Protein AF-A0A2N5Z638-F1 (afdb_monomer_lite)

Structure (mmCIF, N/CA/C/O backbone):
data_AF-A0A2N5Z638-F1
#
_entry.id   AF-A0A2N5Z638-F1
#
loop_
_atom_site.group_PDB
_atom_site.id
_atom_site.type_symbol
_atom_site.label_atom_id
_atom_site.label_alt_id
_atom_site.label_comp_id
_atom_site.label_asym_id
_atom_site.label_entity_id
_atom_site.label_seq_id
_atom_site.pdbx_PDB_ins_code
_atom_site.Cartn_x
_atom_site.Cartn_y
_atom_site.Cartn_z
_atom_site.occupancy
_atom_site.B_iso_or_equiv
_atom_site.auth_seq_id
_atom_site.auth_comp_id
_atom_site.auth_asym_id
_atom_site.auth_atom_id
_atom_site.pdbx_PDB_model_num
ATOM 1 N N . MET A 1 1 ? -10.732 -11.313 -40.872 1.00 55.72 1 MET A N 1
ATOM 2 C CA . MET A 1 1 ? -11.329 -10.267 -40.011 1.00 55.72 1 MET A CA 1
ATOM 3 C C . MET A 1 1 ? -12.370 -10.813 -39.029 1.00 55.72 1 MET A C 1
ATOM 5 O O . MET A 1 1 ? -12.164 -10.645 -37.838 1.00 55.72 1 MET A O 1
ATOM 9 N N . THR A 1 2 ? -13.433 -11.511 -39.451 1.00 63.38 2 THR A N 1
ATOM 10 C CA . THR A 1 2 ? -14.502 -12.009 -38.545 1.00 63.38 2 THR A CA 1
ATOM 11 C C . THR A 1 2 ? -14.033 -13.015 -37.480 1.00 63.38 2 THR A C 1
ATOM 13 O O . THR A 1 2 ? -14.475 -12.934 -36.339 1.00 63.38 2 THR A O 1
ATOM 16 N N . ASN A 1 3 ? -13.093 -13.915 -37.798 1.00 69.19 3 ASN A N 1
ATOM 17 C CA . ASN A 1 3 ? -12.581 -14.901 -36.828 1.00 69.19 3 ASN A CA 1
ATOM 18 C C . ASN A 1 3 ? -11.633 -14.308 -35.767 1.00 69.19 3 ASN A C 1
ATOM 20 O O . ASN A 1 3 ? -11.682 -14.727 -34.614 1.00 69.19 3 ASN A O 1
ATOM 24 N N . GLU A 1 4 ? -10.806 -13.319 -36.118 1.00 72.44 4 GLU A N 1
ATOM 25 C CA . GLU A 1 4 ? -9.926 -12.637 -35.152 1.00 72.44 4 GLU A CA 1
ATOM 26 C C . GLU A 1 4 ? -10.714 -11.742 -34.197 1.00 72.44 4 GLU A C 1
ATOM 28 O O . GLU A 1 4 ? -10.489 -11.791 -32.992 1.00 72.44 4 GLU A O 1
ATOM 33 N N . LEU A 1 5 ? -11.698 -10.997 -34.710 1.00 76.19 5 LEU A N 1
ATOM 34 C CA . LEU A 1 5 ? -12.605 -10.195 -33.884 1.00 76.19 5 LEU A CA 1
ATOM 35 C C . LEU A 1 5 ? -13.388 -11.062 -32.890 1.00 76.19 5 LEU A C 1
ATOM 37 O O . LEU A 1 5 ? -13.519 -10.688 -31.726 1.00 76.19 5 LEU A O 1
ATOM 41 N N . ASN A 1 6 ? -13.845 -12.246 -33.309 1.00 79.69 6 ASN A N 1
ATOM 42 C CA . ASN A 1 6 ? -14.512 -13.193 -32.413 1.00 79.69 6 ASN A CA 1
ATOM 43 C C . ASN A 1 6 ? -13.563 -13.756 -31.341 1.00 79.69 6 ASN A C 1
ATOM 45 O O . ASN A 1 6 ? -13.971 -13.913 -30.190 1.00 79.69 6 ASN A O 1
ATOM 49 N N . LYS A 1 7 ? -12.292 -14.018 -31.682 1.00 79.19 7 LYS A N 1
ATOM 50 C CA . LYS A 1 7 ? -11.275 -14.480 -30.722 1.00 79.19 7 LYS A CA 1
ATOM 51 C C . LYS A 1 7 ? -10.932 -13.400 -29.690 1.00 79.19 7 LYS A C 1
ATOM 53 O O . LYS A 1 7 ? -10.872 -13.702 -28.501 1.00 79.19 7 LYS A O 1
ATOM 58 N N . ILE A 1 8 ? -10.765 -12.150 -30.128 1.00 82.31 8 ILE A N 1
ATOM 59 C CA . ILE A 1 8 ? -10.532 -10.995 -29.246 1.00 82.31 8 ILE A CA 1
ATOM 60 C C . ILE A 1 8 ? -11.736 -10.788 -28.327 1.00 82.31 8 ILE A C 1
ATOM 62 O O . ILE A 1 8 ? -11.565 -10.665 -27.118 1.00 82.31 8 ILE A O 1
ATOM 66 N N . ARG A 1 9 ? -12.958 -10.821 -28.874 1.00 85.81 9 ARG A N 1
ATOM 67 C CA . ARG A 1 9 ? -14.187 -10.665 -28.090 1.00 85.81 9 ARG A CA 1
ATOM 68 C C . ARG A 1 9 ? -14.307 -11.720 -26.991 1.00 85.81 9 ARG A C 1
ATOM 70 O O . ARG A 1 9 ? -14.584 -11.359 -25.853 1.00 85.81 9 ARG A O 1
ATOM 77 N N . LYS A 1 10 ? -14.054 -12.994 -27.311 1.00 87.38 10 LYS A N 1
ATOM 78 C CA . LYS A 1 10 ? -14.113 -14.083 -26.327 1.00 87.38 10 LYS A CA 1
ATOM 79 C C . LYS A 1 10 ? -13.079 -13.902 -25.206 1.00 87.38 10 LYS A C 1
ATOM 81 O O . LYS A 1 10 ? -13.433 -14.030 -24.041 1.00 87.38 10 LYS A O 1
ATOM 86 N N . ASN A 1 11 ? -11.839 -13.540 -25.549 1.00 88.56 11 ASN A N 1
ATOM 87 C CA . ASN A 1 11 ? -10.780 -13.264 -24.568 1.00 88.56 11 ASN A CA 1
ATOM 88 C C . ASN A 1 11 ? -11.152 -12.083 -23.649 1.00 88.56 11 ASN A C 1
ATOM 90 O O . ASN A 1 11 ? -11.052 -12.179 -22.430 1.00 88.56 11 ASN A O 1
ATOM 94 N N . VAL A 1 12 ? -11.667 -10.990 -24.219 1.00 91.12 12 VAL A N 1
ATOM 95 C CA . VAL A 1 12 ? -12.122 -9.820 -23.449 1.00 91.12 12 VAL A CA 1
ATOM 96 C C . VAL A 1 12 ? -13.291 -10.175 -22.523 1.00 91.12 12 VAL A C 1
ATOM 98 O O . VAL A 1 12 ? -13.309 -9.734 -21.377 1.00 91.12 12 VAL A O 1
ATOM 101 N N . GLU A 1 13 ? -14.254 -10.980 -22.982 1.00 92.00 13 GLU A N 1
ATOM 102 C CA . GLU A 1 13 ? -15.374 -11.450 -22.153 1.00 92.00 13 GLU A CA 1
ATOM 103 C C . GLU A 1 13 ? -14.900 -12.340 -20.989 1.00 92.00 13 GLU A C 1
ATOM 105 O O . GLU A 1 13 ? -15.389 -12.184 -19.871 1.00 92.00 13 GLU A O 1
ATOM 110 N N . GLU A 1 14 ? -13.929 -13.232 -21.214 1.00 93.00 14 GLU A N 1
ATOM 111 C CA . GLU A 1 14 ? -13.314 -14.056 -20.160 1.00 93.00 14 GLU A CA 1
ATOM 112 C C . GLU A 1 14 ? -12.575 -13.190 -19.130 1.00 93.00 14 GLU A C 1
ATOM 114 O O . GLU A 1 14 ? -12.864 -13.266 -17.935 1.00 93.00 14 GLU A O 1
ATOM 119 N N . LYS A 1 15 ? -11.699 -12.287 -19.583 1.00 93.38 15 LYS A N 1
ATOM 120 C CA . LYS A 1 15 ? -10.968 -11.360 -18.708 1.00 93.38 15 LYS A CA 1
ATOM 121 C C . LYS A 1 15 ? -11.884 -10.437 -17.908 1.00 93.38 15 LYS A C 1
ATOM 123 O O . LYS A 1 15 ? -11.607 -10.140 -16.748 1.00 93.38 15 LYS A O 1
ATOM 128 N N . ARG A 1 16 ? -12.992 -9.987 -18.499 1.00 94.19 16 ARG A N 1
ATOM 129 C CA . ARG A 1 16 ? -13.980 -9.163 -17.795 1.00 94.19 16 ARG A CA 1
ATOM 130 C C . ARG A 1 16 ? -14.635 -9.926 -16.644 1.00 94.19 16 ARG A C 1
ATOM 132 O O . ARG A 1 16 ? -14.773 -9.361 -15.567 1.00 94.19 16 ARG A O 1
ATOM 139 N N . LYS A 1 17 ? -14.975 -11.204 -16.843 1.00 95.06 17 LYS A N 1
ATOM 140 C CA . LYS A 1 17 ? -15.504 -12.055 -15.765 1.00 95.06 17 LYS A CA 1
ATOM 141 C C . LYS A 1 17 ? -14.490 -12.241 -14.639 1.00 95.06 17 LYS A C 1
ATOM 143 O O . LYS A 1 17 ? -14.878 -12.192 -13.477 1.00 95.06 17 LYS A O 1
ATOM 148 N N . ILE A 1 18 ? -13.208 -12.414 -14.974 1.00 96.06 18 ILE A N 1
ATOM 149 C CA . ILE A 1 18 ? -12.129 -12.498 -13.976 1.00 96.06 18 ILE A CA 1
ATOM 150 C C . ILE A 1 18 ? -12.058 -11.199 -13.164 1.00 96.06 18 ILE A C 1
ATOM 152 O O . ILE A 1 18 ? -12.055 -11.259 -11.941 1.00 96.06 18 ILE A O 1
ATOM 156 N N . LEU A 1 19 ? -12.087 -10.028 -13.813 1.00 95.19 19 LEU A N 1
ATOM 157 C CA . LEU A 1 19 ? -12.098 -8.730 -13.122 1.00 95.19 19 LEU A CA 1
ATOM 158 C C . LEU A 1 19 ? -13.325 -8.540 -12.219 1.00 95.19 19 LEU A C 1
ATOM 160 O O . LEU A 1 19 ? -13.187 -8.053 -11.099 1.00 95.19 19 LEU A O 1
ATOM 164 N N . GLU A 1 20 ? -14.515 -8.916 -12.690 1.00 95.25 20 GLU A N 1
ATOM 165 C CA . GLU A 1 20 ? -15.757 -8.828 -11.910 1.00 95.25 20 GLU A CA 1
ATOM 166 C C . GLU A 1 20 ? -15.705 -9.757 -10.685 1.00 95.25 20 GLU A C 1
ATOM 168 O O . GLU A 1 20 ? -16.024 -9.332 -9.575 1.00 95.25 20 GLU A O 1
ATOM 173 N N . SER A 1 21 ? -15.214 -10.988 -10.855 1.00 96.88 21 SER A N 1
ATOM 174 C CA . SER A 1 21 ? -14.987 -11.922 -9.747 1.00 96.88 21 SER A CA 1
ATOM 175 C C . SER A 1 21 ? -13.924 -11.407 -8.775 1.00 96.88 21 SER A C 1
ATOM 177 O O . SER A 1 21 ? -14.102 -11.516 -7.565 1.00 96.88 21 SER A O 1
ATOM 179 N N . ALA A 1 22 ? -12.830 -10.832 -9.282 1.00 96.81 22 ALA A N 1
ATOM 180 C CA . ALA A 1 22 ? -11.771 -10.271 -8.454 1.00 96.81 22 ALA A CA 1
ATOM 181 C C . ALA A 1 22 ? -12.298 -9.105 -7.609 1.00 96.81 22 ALA A C 1
ATOM 183 O O . ALA A 1 22 ? -12.051 -9.067 -6.411 1.00 96.81 22 ALA A O 1
ATOM 184 N N . SER A 1 23 ? -13.087 -8.201 -8.198 1.00 96.62 23 SER A N 1
ATOM 185 C CA . SER A 1 23 ? -13.743 -7.104 -7.473 1.00 96.62 23 SER A CA 1
ATOM 186 C C . SER A 1 23 ? -14.613 -7.616 -6.318 1.00 96.62 23 SER A C 1
ATOM 188 O O . SER A 1 23 ? -14.503 -7.114 -5.202 1.00 96.62 23 SER A O 1
ATOM 190 N N . GLN A 1 24 ? -15.425 -8.653 -6.556 1.00 96.50 24 GLN A N 1
ATOM 191 C CA . GLN A 1 24 ? -16.276 -9.249 -5.520 1.00 96.50 24 GLN A CA 1
ATOM 192 C C . GLN A 1 24 ? -15.463 -9.871 -4.380 1.00 96.50 24 GLN A C 1
ATOM 194 O O . GLN A 1 24 ? -15.775 -9.627 -3.218 1.00 96.50 24 GLN A O 1
ATOM 199 N N . ILE A 1 25 ? -14.412 -10.631 -4.703 1.00 96.50 25 ILE A N 1
ATOM 200 C CA . ILE A 1 25 ? -13.536 -11.251 -3.698 1.00 96.50 25 ILE A CA 1
ATOM 201 C C . ILE A 1 25 ? -12.820 -10.173 -2.879 1.00 96.50 25 ILE A C 1
ATOM 203 O O . ILE A 1 25 ? -12.797 -10.242 -1.655 1.00 96.50 25 ILE A O 1
ATOM 207 N N . LEU A 1 26 ? -12.293 -9.133 -3.530 1.00 96.25 26 LEU A N 1
ATOM 208 C CA . LEU A 1 26 ? -11.611 -8.043 -2.833 1.00 96.25 26 LEU A CA 1
ATOM 209 C C . LEU A 1 26 ? -12.539 -7.318 -1.852 1.00 96.25 26 LEU A C 1
ATOM 211 O O . LEU A 1 26 ? -12.119 -7.039 -0.737 1.00 96.25 26 LEU A O 1
ATOM 215 N N . LYS A 1 27 ? -13.802 -7.065 -2.211 1.00 95.06 27 LYS A N 1
ATOM 216 C CA . LYS A 1 27 ? -14.779 -6.442 -1.295 1.00 95.06 27 LYS A CA 1
ATOM 217 C C . LYS A 1 27 ? -15.180 -7.342 -0.122 1.00 95.06 27 LYS A C 1
ATOM 219 O O . LYS A 1 27 ? -15.610 -6.849 0.912 1.00 95.06 27 LYS A O 1
ATOM 224 N N . GLN A 1 28 ? -15.041 -8.660 -0.266 1.00 92.25 28 GLN A N 1
ATOM 225 C CA . GLN A 1 28 ? -15.256 -9.610 0.830 1.00 92.25 28 GLN A CA 1
ATOM 226 C C . GLN A 1 28 ? -14.049 -9.710 1.768 1.00 92.25 28 GLN A C 1
ATOM 228 O O . GLN A 1 28 ? -14.210 -10.082 2.924 1.00 92.25 28 GLN A O 1
ATOM 233 N N . GLU A 1 29 ? -12.844 -9.411 1.280 1.00 91.19 29 GLU A N 1
ATOM 234 C CA . GLU A 1 29 ? -11.603 -9.525 2.055 1.00 91.19 29 GLU A CA 1
ATOM 235 C C . GLU A 1 29 ? -11.153 -8.190 2.670 1.00 91.19 29 GLU A C 1
ATOM 237 O O . GLU A 1 29 ? -10.516 -8.179 3.726 1.00 91.19 29 GLU A O 1
ATOM 242 N N . PHE A 1 30 ? -11.470 -7.062 2.027 1.00 91.38 30 PHE A N 1
ATOM 243 C CA . PHE A 1 30 ? -11.060 -5.723 2.440 1.00 91.38 30 PHE A CA 1
ATOM 244 C C . PHE A 1 30 ? -12.274 -4.852 2.775 1.00 91.38 30 PHE A C 1
ATOM 246 O O . PHE A 1 30 ? -13.065 -4.507 1.903 1.00 91.38 30 PHE A O 1
ATOM 253 N N . PHE A 1 31 ? -12.377 -4.442 4.039 1.00 89.62 31 PHE A N 1
ATOM 254 C CA . PHE A 1 31 ? -13.546 -3.738 4.571 1.00 89.62 31 PHE A CA 1
ATOM 255 C C . PHE A 1 31 ? -13.381 -2.223 4.568 1.00 89.62 31 PHE A C 1
ATOM 257 O O . PHE A 1 31 ? -12.305 -1.703 4.863 1.00 89.62 31 PHE A O 1
ATOM 264 N N . GLY A 1 32 ? -14.479 -1.514 4.297 1.00 85.81 32 GLY A N 1
ATOM 265 C CA . GLY A 1 32 ? -14.542 -0.051 4.375 1.00 85.81 32 GLY A CA 1
ATOM 266 C C . GLY A 1 32 ? -13.854 0.679 3.218 1.00 85.81 32 GLY A C 1
ATOM 267 O O . GLY A 1 32 ? -13.675 1.895 3.294 1.00 85.81 32 GLY A O 1
ATOM 268 N N . ILE A 1 33 ? -13.465 -0.045 2.160 1.00 91.38 33 ILE A N 1
ATOM 269 C CA . ILE A 1 33 ? -12.738 0.496 1.001 1.00 91.38 33 ILE A CA 1
ATOM 270 C C . ILE A 1 33 ? -13.360 0.095 -0.351 1.00 91.38 33 ILE A C 1
ATOM 272 O O . ILE A 1 33 ? -12.674 0.076 -1.371 1.00 91.38 33 ILE A O 1
ATOM 276 N N . ASP A 1 34 ? -14.658 -0.204 -0.389 1.00 93.44 34 ASP A N 1
ATOM 277 C CA . ASP A 1 34 ? -15.373 -0.633 -1.600 1.00 93.44 34 ASP A CA 1
ATOM 278 C C . ASP A 1 34 ? -15.232 0.357 -2.763 1.00 93.44 34 ASP A C 1
ATOM 280 O O . ASP A 1 34 ? -14.933 -0.056 -3.884 1.00 93.44 3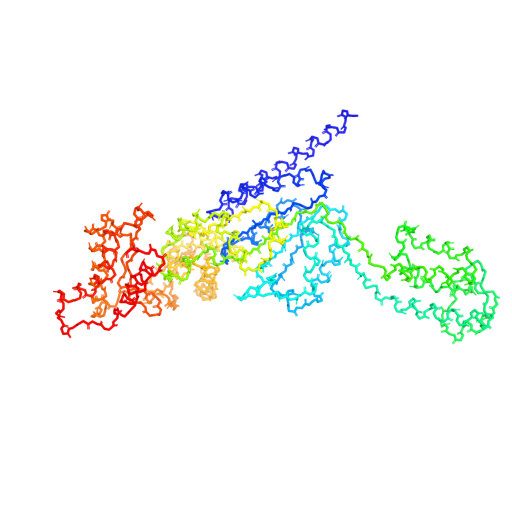4 ASP A O 1
ATOM 284 N N . ASP A 1 35 ? -15.370 1.658 -2.490 1.00 93.19 35 ASP A N 1
ATOM 285 C CA . ASP A 1 35 ? -15.217 2.719 -3.495 1.00 93.19 35 ASP A CA 1
ATOM 286 C C . ASP A 1 35 ? -13.793 2.755 -4.071 1.00 93.19 35 ASP A C 1
ATOM 288 O O . ASP A 1 35 ? -13.593 2.943 -5.273 1.00 93.19 35 ASP A O 1
ATOM 292 N N . VAL A 1 36 ? -12.792 2.521 -3.217 1.00 94.75 36 VAL A N 1
ATOM 293 C CA . VAL A 1 36 ? -11.378 2.427 -3.604 1.00 94.75 36 VAL A CA 1
ATOM 294 C C . VAL A 1 36 ? -11.147 1.206 -4.496 1.00 94.75 36 VAL A C 1
ATOM 296 O O . VAL A 1 36 ? -10.430 1.305 -5.492 1.00 94.75 36 VAL A O 1
ATOM 299 N N . ILE A 1 37 ? -11.768 0.066 -4.178 1.00 96.69 37 ILE A N 1
ATOM 300 C CA . ILE A 1 37 ? -11.699 -1.151 -4.998 1.00 96.69 37 ILE A CA 1
ATOM 301 C C . ILE A 1 37 ? -12.363 -0.916 -6.357 1.00 96.69 37 ILE A C 1
ATOM 303 O O . ILE A 1 37 ? -11.798 -1.295 -7.382 1.00 96.69 37 ILE A O 1
ATOM 307 N N . ASP A 1 38 ? -13.525 -0.267 -6.397 1.00 95.94 38 ASP A N 1
ATOM 308 C CA . ASP A 1 38 ? -14.228 0.026 -7.648 1.00 95.94 38 ASP A CA 1
ATOM 309 C C . ASP A 1 38 ? -13.425 0.967 -8.550 1.00 95.94 38 ASP A C 1
ATOM 311 O O . ASP A 1 38 ? -13.288 0.724 -9.756 1.00 95.94 38 ASP A O 1
ATOM 315 N N . GLU A 1 39 ? -12.839 2.017 -7.972 1.00 95.75 39 GLU A N 1
ATOM 316 C CA . GLU A 1 39 ? -11.960 2.934 -8.691 1.00 95.75 39 GLU A CA 1
ATOM 317 C C . GLU A 1 39 ? -10.698 2.220 -9.206 1.00 95.75 39 GLU A C 1
ATOM 319 O O . GLU A 1 39 ? -10.323 2.374 -10.374 1.00 95.75 39 GLU A O 1
ATOM 324 N N . LEU A 1 40 ? -10.085 1.373 -8.375 1.00 96.94 40 LEU A N 1
ATOM 325 C CA . LEU A 1 40 ? -8.925 0.566 -8.739 1.00 96.94 40 LEU A CA 1
ATOM 326 C C . LEU A 1 40 ? -9.234 -0.379 -9.905 1.00 96.94 40 LEU A C 1
ATOM 328 O O . LEU A 1 40 ? -8.525 -0.365 -10.911 1.00 96.94 40 LEU A O 1
ATOM 332 N N . ILE A 1 41 ? -10.307 -1.168 -9.811 1.00 96.94 41 ILE A N 1
ATOM 333 C CA . ILE A 1 41 ? -10.722 -2.111 -10.859 1.00 96.94 41 ILE A CA 1
ATOM 334 C C . ILE A 1 41 ? -11.017 -1.368 -12.161 1.00 96.94 41 ILE A C 1
ATOM 336 O O . ILE A 1 41 ? -10.606 -1.814 -13.235 1.00 96.94 41 ILE A O 1
ATOM 340 N N . LYS A 1 42 ? -11.653 -0.194 -12.085 1.00 95.44 42 LYS A N 1
ATOM 341 C CA . LYS A 1 42 ? -11.883 0.663 -13.251 1.00 95.44 42 LYS A CA 1
ATOM 342 C C . LYS A 1 42 ? -10.569 1.062 -13.925 1.00 95.44 42 LYS A C 1
ATOM 344 O O . LYS A 1 42 ? -10.468 0.933 -15.146 1.00 95.44 42 LYS A O 1
ATOM 349 N N . TYR A 1 43 ? -9.566 1.512 -13.175 1.00 95.38 43 TYR A N 1
ATOM 350 C CA . TYR A 1 43 ? -8.271 1.914 -13.739 1.00 95.38 43 TYR A CA 1
ATOM 351 C C . TYR A 1 43 ? -7.456 0.735 -14.278 1.00 95.38 43 TYR A C 1
ATOM 353 O O . TYR A 1 43 ? -6.840 0.849 -15.338 1.00 95.38 43 TYR A O 1
ATOM 361 N N . VAL A 1 44 ? -7.516 -0.418 -13.614 1.00 96.69 44 VAL A N 1
ATOM 362 C CA . VAL A 1 44 ? -6.838 -1.645 -14.052 1.00 96.69 44 VAL A CA 1
ATOM 363 C C . VAL A 1 44 ? -7.502 -2.261 -15.284 1.00 96.69 44 VAL A C 1
ATOM 365 O O . VAL A 1 44 ? -6.814 -2.853 -16.116 1.00 96.69 44 VAL A O 1
ATOM 368 N N . SER A 1 45 ? -8.816 -2.082 -15.460 1.00 94.75 45 SER A N 1
ATOM 369 C CA . SER A 1 45 ? -9.577 -2.705 -16.550 1.00 94.75 45 SER A CA 1
ATOM 370 C C . SER A 1 45 ? -9.009 -2.405 -17.939 1.00 94.75 45 SER A C 1
ATOM 372 O O . SER A 1 45 ? -8.878 -3.314 -18.756 1.00 94.75 45 SER A O 1
ATOM 374 N N . TYR A 1 46 ? -8.612 -1.156 -18.206 1.00 90.62 46 TYR A N 1
ATOM 375 C CA . TYR A 1 46 ? -8.067 -0.774 -19.508 1.00 90.62 46 TYR A CA 1
ATOM 376 C C . TYR A 1 46 ? -6.753 -1.505 -19.804 1.00 90.62 46 TYR A C 1
ATOM 378 O O . TYR A 1 46 ? -6.595 -2.072 -20.886 1.00 90.62 46 TYR A O 1
ATOM 386 N N . TRP A 1 47 ? -5.849 -1.553 -18.820 1.00 95.25 47 TRP A N 1
ATOM 387 C CA . TRP A 1 47 ? -4.581 -2.272 -18.928 1.00 95.25 47 TRP A CA 1
ATOM 388 C C . TRP A 1 47 ? -4.792 -3.781 -19.098 1.00 95.25 47 TRP A C 1
ATOM 390 O O . TRP A 1 47 ? -4.207 -4.391 -19.988 1.00 95.25 47 TRP A O 1
ATOM 400 N N . TYR A 1 48 ? -5.663 -4.384 -18.287 1.00 95.19 48 TYR A N 1
ATOM 401 C CA . TYR A 1 48 ? -5.853 -5.834 -18.268 1.00 95.19 48 TYR A CA 1
ATOM 402 C C . TYR A 1 48 ? -6.526 -6.357 -19.544 1.00 95.19 48 TYR A C 1
ATOM 404 O O . TYR A 1 48 ? -6.149 -7.408 -20.078 1.00 95.19 48 TYR A O 1
ATOM 412 N N . LEU A 1 49 ? -7.514 -5.616 -20.058 1.00 92.94 49 LEU A N 1
ATOM 413 C CA . LEU A 1 49 ? -8.271 -5.995 -21.251 1.00 92.94 49 LEU A CA 1
ATOM 414 C C . LEU A 1 49 ? -7.504 -5.707 -22.546 1.00 92.94 49 LEU A C 1
ATOM 416 O O . LEU A 1 49 ? -7.583 -6.509 -23.477 1.00 92.94 49 LEU A O 1
ATOM 420 N N . PHE A 1 50 ? -6.754 -4.601 -22.609 1.00 90.69 50 PHE A N 1
ATOM 421 C CA . PHE A 1 50 ? -6.110 -4.129 -23.840 1.00 90.69 50 PHE A CA 1
ATOM 422 C C . PHE A 1 50 ? -4.628 -3.750 -23.662 1.00 90.69 50 PHE A C 1
ATOM 424 O O . PHE A 1 50 ? -4.226 -2.652 -24.060 1.00 90.69 50 PHE A O 1
ATOM 431 N N . PRO A 1 51 ? -3.776 -4.649 -23.131 1.00 89.31 51 PRO A N 1
ATOM 432 C CA . PRO A 1 51 ? -2.377 -4.321 -22.858 1.00 89.31 51 PRO A CA 1
ATOM 433 C C . PRO A 1 51 ? -1.581 -3.985 -24.129 1.00 89.31 51 PRO A C 1
ATOM 435 O O . PRO A 1 51 ? -0.673 -3.160 -24.094 1.00 89.31 51 PRO A O 1
ATOM 438 N N . ASP A 1 52 ? -1.941 -4.564 -25.277 1.00 87.31 52 ASP A N 1
ATOM 439 C CA . ASP A 1 52 ? -1.248 -4.325 -26.550 1.00 87.31 52 ASP A CA 1
ATOM 440 C C . ASP A 1 52 ? -1.535 -2.952 -27.175 1.00 87.31 52 ASP A C 1
ATOM 442 O O . ASP A 1 52 ? -0.827 -2.533 -28.089 1.00 87.31 52 ASP A O 1
ATOM 446 N N . LEU A 1 53 ? -2.552 -2.231 -26.687 1.00 88.75 53 LEU A N 1
ATOM 447 C CA . LEU A 1 53 ? -2.846 -0.862 -27.129 1.00 88.75 53 LEU A CA 1
ATOM 448 C C . LEU A 1 53 ? -2.036 0.192 -26.360 1.00 88.75 53 LEU A C 1
ATOM 450 O O . LEU A 1 53 ? -2.070 1.377 -26.707 1.00 88.75 53 LEU A O 1
ATOM 454 N N . LEU A 1 54 ? -1.312 -0.217 -25.316 1.00 89.69 54 LEU A N 1
ATOM 455 C CA . LEU A 1 54 ? -0.525 0.678 -24.481 1.00 89.69 54 LEU A CA 1
ATOM 456 C C . LEU A 1 54 ? 0.760 1.106 -25.189 1.00 89.69 54 LEU A C 1
ATOM 458 O O . LEU A 1 54 ? 1.511 0.297 -25.726 1.00 89.69 54 LEU A O 1
ATOM 462 N N . ARG A 1 55 ? 1.018 2.416 -25.161 1.00 90.00 55 ARG A N 1
ATOM 463 C CA . ARG A 1 55 ? 2.281 3.027 -25.615 1.00 90.00 55 ARG A CA 1
ATOM 464 C C . ARG A 1 55 ? 3.130 3.567 -24.467 1.00 90.00 55 ARG A C 1
ATOM 466 O O . ARG A 1 55 ? 4.225 4.058 -24.706 1.00 90.00 55 ARG A O 1
ATOM 473 N N . ARG A 1 56 ? 2.566 3.564 -23.263 1.00 92.00 56 ARG A N 1
ATOM 474 C CA . ARG A 1 56 ? 3.132 4.041 -22.005 1.00 92.00 56 ARG A CA 1
ATOM 475 C C . ARG A 1 56 ? 2.492 3.230 -20.880 1.00 92.00 56 ARG A C 1
ATOM 477 O O . ARG A 1 56 ? 1.334 2.825 -21.047 1.00 92.00 56 ARG A O 1
ATOM 484 N N . PRO A 1 57 ? 3.200 3.042 -19.760 1.00 94.50 57 PRO A N 1
ATOM 485 C CA . PRO A 1 57 ? 2.665 2.306 -18.631 1.00 94.50 57 PRO A CA 1
ATOM 486 C C . PRO A 1 57 ? 1.423 2.994 -18.065 1.00 94.50 57 PRO A C 1
ATOM 488 O O . PRO A 1 57 ? 1.284 4.221 -18.112 1.00 94.50 57 PRO A O 1
ATOM 491 N N . VAL A 1 58 ? 0.517 2.195 -17.506 1.00 96.31 58 VAL A N 1
ATOM 492 C CA . VAL A 1 58 ? -0.605 2.722 -16.724 1.00 96.31 58 VAL A CA 1
ATOM 493 C C . VAL A 1 58 ? -0.112 2.926 -15.302 1.00 96.31 58 VAL A C 1
ATOM 495 O O . VAL A 1 58 ? 0.308 1.970 -14.663 1.00 96.31 58 VAL A O 1
ATOM 498 N N . ILE A 1 59 ? -0.151 4.163 -14.813 1.00 97.12 59 ILE A N 1
ATOM 499 C CA . ILE A 1 59 ? 0.330 4.517 -13.473 1.00 97.12 59 ILE A CA 1
ATOM 500 C C . ILE A 1 59 ? -0.874 4.791 -12.587 1.00 97.12 59 ILE A C 1
ATOM 502 O O . ILE A 1 59 ? -1.658 5.691 -12.888 1.00 97.12 59 ILE A O 1
ATOM 506 N N . ILE A 1 60 ? -1.013 4.028 -11.506 1.00 97.69 60 ILE A N 1
ATOM 507 C CA . ILE A 1 60 ? -2.058 4.195 -10.497 1.00 97.69 60 ILE A CA 1
ATOM 508 C C . ILE A 1 60 ? -1.388 4.520 -9.165 1.00 97.69 60 ILE A C 1
ATOM 510 O O . ILE A 1 60 ? -0.557 3.765 -8.664 1.00 97.69 60 ILE A O 1
ATOM 514 N N . ASN A 1 61 ? -1.762 5.650 -8.576 1.00 97.25 61 ASN A N 1
ATOM 515 C CA . ASN A 1 61 ? -1.182 6.124 -7.328 1.00 97.25 61 ASN A CA 1
ATOM 516 C C . ASN A 1 61 ? -2.145 5.869 -6.173 1.00 97.25 61 ASN A C 1
ATOM 518 O O . ASN A 1 61 ? -3.266 6.373 -6.206 1.00 97.25 61 ASN A O 1
ATOM 522 N N . LEU A 1 62 ? -1.707 5.141 -5.151 1.00 96.38 62 LEU A N 1
ATOM 523 C CA . LEU A 1 62 ? -2.469 4.855 -3.942 1.00 96.38 62 LEU A CA 1
ATOM 524 C C . LEU A 1 62 ? -1.834 5.619 -2.779 1.00 96.38 62 LEU A C 1
ATOM 526 O O . LEU A 1 62 ? -0.747 5.279 -2.303 1.00 96.38 62 LEU A O 1
ATOM 530 N N . TRP A 1 63 ? -2.539 6.643 -2.306 1.00 94.06 63 TRP A N 1
ATOM 531 C CA . TRP A 1 63 ? -2.104 7.481 -1.191 1.00 94.06 63 TRP A CA 1
ATOM 532 C C . TRP A 1 63 ? -2.960 7.198 0.028 1.00 94.06 63 TRP A C 1
ATOM 534 O O . TRP A 1 63 ? -4.179 7.275 -0.048 1.00 94.06 63 TRP A O 1
ATOM 544 N N . GLY A 1 64 ? -2.334 6.877 1.151 1.00 90.44 64 GLY A N 1
ATOM 545 C CA . GLY A 1 64 ? -3.042 6.510 2.374 1.00 90.44 64 GLY A CA 1
ATOM 546 C C . GLY A 1 64 ? -2.117 6.532 3.566 1.00 90.44 64 GLY A C 1
ATOM 547 O O . GLY A 1 64 ? -0.904 6.507 3.383 1.00 90.44 64 GLY A O 1
ATOM 548 N N . MET A 1 65 ? -2.660 6.477 4.772 1.00 86.44 65 MET A N 1
ATOM 549 C CA . MET A 1 65 ? -1.842 6.305 5.974 1.00 86.44 65 MET A CA 1
ATOM 550 C C . MET A 1 65 ? -1.173 4.925 6.011 1.00 86.44 65 MET A C 1
ATOM 552 O O . MET A 1 65 ? -1.527 4.001 5.264 1.00 86.44 65 MET A O 1
ATOM 556 N N . THR A 1 66 ? -0.211 4.769 6.910 1.00 85.06 66 THR A N 1
ATOM 557 C CA . THR A 1 66 ? 0.423 3.476 7.168 1.00 85.06 66 THR A CA 1
ATOM 558 C C . THR A 1 66 ? -0.604 2.471 7.700 1.00 85.06 66 THR A C 1
ATOM 560 O O . THR A 1 66 ? -1.467 2.807 8.503 1.00 85.06 66 THR A O 1
ATOM 563 N N . GLY A 1 67 ? -0.523 1.216 7.251 1.00 83.38 67 GLY A N 1
ATOM 564 C CA . GLY A 1 67 ? -1.330 0.132 7.823 1.00 83.38 67 GLY A CA 1
ATOM 565 C C . GLY A 1 67 ? -2.790 0.050 7.357 1.00 83.38 67 GLY A C 1
ATOM 566 O O . GLY A 1 67 ? -3.529 -0.753 7.909 1.00 83.38 67 GLY A O 1
ATOM 567 N N . VAL A 1 68 ? -3.212 0.810 6.339 1.00 87.12 68 VAL A N 1
ATOM 568 C CA . VAL A 1 68 ? -4.579 0.727 5.759 1.00 87.12 68 VAL A CA 1
ATOM 569 C C . VAL A 1 68 ? -4.739 -0.341 4.660 1.00 87.12 68 VAL A C 1
ATOM 571 O O . VAL A 1 68 ? -5.785 -0.434 4.033 1.00 87.12 68 VAL A O 1
ATOM 574 N N . GLY A 1 69 ? -3.700 -1.139 4.385 1.00 90.19 69 GLY A N 1
ATOM 575 C CA . GLY A 1 69 ? -3.791 -2.287 3.467 1.00 90.19 69 GLY A CA 1
ATOM 576 C C . GLY A 1 69 ? -3.493 -2.019 1.984 1.00 90.19 69 GLY A C 1
ATOM 577 O O . GLY A 1 69 ? -3.781 -2.884 1.163 1.00 90.19 69 GLY A O 1
ATOM 578 N N . LYS A 1 70 ? -2.882 -0.879 1.619 1.00 93.75 70 LYS A N 1
ATOM 579 C CA . LYS A 1 70 ? -2.520 -0.537 0.220 1.00 93.75 70 LYS A CA 1
ATOM 580 C C . LYS A 1 70 ? -1.745 -1.655 -0.494 1.00 93.75 70 LYS A C 1
ATOM 582 O O . LYS A 1 70 ? -2.165 -2.138 -1.542 1.00 93.75 70 LYS A O 1
ATOM 587 N N . THR A 1 71 ? -0.632 -2.087 0.100 1.00 94.75 71 THR A N 1
ATOM 588 C CA . THR A 1 71 ? 0.239 -3.135 -0.451 1.00 94.75 71 THR A CA 1
ATOM 589 C C . THR A 1 71 ? -0.486 -4.473 -0.552 1.00 94.75 71 THR A C 1
ATOM 591 O O . THR A 1 71 ? -0.428 -5.127 -1.591 1.00 94.75 71 THR A O 1
ATOM 594 N N . SER A 1 72 ? -1.221 -4.852 0.497 1.00 94.25 72 SER A N 1
ATOM 595 C CA . SER A 1 72 ? -1.990 -6.097 0.536 1.00 94.25 72 SER A CA 1
ATOM 596 C C . SER A 1 72 ? -3.074 -6.133 -0.544 1.00 94.25 72 SER A C 1
ATOM 598 O O . SER A 1 72 ? -3.245 -7.173 -1.175 1.00 94.25 72 SER A O 1
ATOM 600 N N . LEU A 1 73 ? -3.755 -5.009 -0.815 1.00 96.12 73 LEU A N 1
ATOM 601 C CA . LEU A 1 73 ? -4.767 -4.937 -1.873 1.00 96.12 73 LEU A CA 1
ATOM 602 C C . LEU A 1 73 ? -4.152 -5.187 -3.252 1.00 96.12 73 LEU A C 1
ATOM 604 O O . LEU A 1 73 ? -4.675 -5.987 -4.023 1.00 96.12 73 LEU A O 1
ATOM 608 N N . VAL A 1 74 ? -3.026 -4.538 -3.555 1.00 96.88 74 VAL A N 1
ATOM 609 C CA . VAL A 1 74 ? -2.345 -4.694 -4.849 1.00 96.88 74 VAL A CA 1
ATOM 610 C C . VAL A 1 74 ? -1.799 -6.111 -5.033 1.00 96.88 74 VAL A C 1
ATOM 612 O O . VAL A 1 74 ? -1.985 -6.697 -6.098 1.00 96.88 74 VAL A O 1
ATOM 615 N N . GLN A 1 75 ? -1.182 -6.688 -3.999 1.00 96.56 75 GLN A N 1
ATOM 616 C CA . GLN A 1 75 ? -0.703 -8.074 -4.032 1.00 96.56 75 GLN A CA 1
ATOM 617 C C . GLN A 1 75 ? -1.852 -9.061 -4.254 1.00 96.56 75 GLN A C 1
ATOM 619 O O . GLN A 1 75 ? -1.748 -9.972 -5.078 1.00 96.56 75 GLN A O 1
ATOM 624 N N . ARG A 1 76 ? -2.973 -8.863 -3.550 1.00 96.94 76 ARG A N 1
ATOM 625 C CA . ARG A 1 76 ? -4.141 -9.728 -3.693 1.00 96.94 76 ARG A CA 1
ATOM 626 C C . ARG A 1 76 ? -4.785 -9.588 -5.067 1.00 96.94 76 ARG A C 1
ATOM 628 O O . ARG A 1 76 ? -5.112 -10.602 -5.676 1.00 96.94 76 ARG A O 1
ATOM 635 N N . LEU A 1 77 ? -4.897 -8.369 -5.592 1.00 97.50 77 LEU A N 1
ATOM 636 C CA . LEU A 1 77 ? -5.367 -8.130 -6.954 1.00 97.50 77 LEU A CA 1
ATOM 637 C C . LEU A 1 77 ? -4.471 -8.833 -7.983 1.00 97.50 77 LEU A C 1
ATOM 639 O O . LEU A 1 77 ? -4.990 -9.522 -8.855 1.00 97.50 77 LEU A O 1
ATOM 643 N N . ALA A 1 78 ? -3.145 -8.714 -7.869 1.00 96.75 78 ALA A N 1
ATOM 644 C CA . ALA A 1 78 ? -2.214 -9.393 -8.770 1.00 96.75 78 ALA A CA 1
ATOM 645 C C . ALA A 1 78 ? -2.408 -10.920 -8.749 1.00 96.75 78 ALA A C 1
ATOM 647 O O . ALA A 1 78 ? -2.440 -11.546 -9.806 1.00 96.75 78 ALA A O 1
ATOM 648 N N . SER A 1 79 ? -2.626 -11.502 -7.565 1.00 96.88 79 SER A N 1
ATOM 649 C CA . SER A 1 79 ? -2.952 -12.925 -7.413 1.00 96.88 79 SER A CA 1
ATOM 650 C C . SER A 1 79 ? -4.274 -13.306 -8.087 1.00 96.88 79 SER A C 1
ATOM 652 O O . SER A 1 79 ? -4.319 -14.288 -8.821 1.00 96.88 79 SER A O 1
ATOM 654 N N . LEU A 1 80 ? -5.339 -12.521 -7.901 1.00 96.62 80 LEU A N 1
ATOM 655 C CA . LEU A 1 80 ? -6.655 -12.796 -8.496 1.00 96.62 80 LEU A CA 1
ATOM 656 C C . LEU A 1 80 ? -6.681 -12.639 -10.023 1.00 96.62 80 LEU A C 1
ATOM 658 O O . LEU A 1 80 ? -7.523 -13.237 -10.688 1.00 96.62 80 LEU A O 1
ATOM 662 N N . LEU A 1 81 ? -5.772 -11.835 -10.578 1.00 95.19 81 LEU A N 1
ATOM 663 C CA . LEU A 1 81 ? -5.637 -11.631 -12.019 1.00 95.19 81 LEU A CA 1
ATOM 664 C C . LEU A 1 81 ? -4.715 -12.646 -12.707 1.00 95.19 81 LEU A C 1
ATOM 666 O O . LEU A 1 81 ? -4.604 -12.574 -13.932 1.00 95.19 81 LEU A O 1
ATOM 670 N N . ASP A 1 82 ? -4.101 -13.564 -11.949 1.00 93.94 82 ASP A N 1
ATOM 671 C CA . ASP A 1 82 ? -3.083 -14.524 -12.410 1.00 93.94 82 ASP A CA 1
ATOM 672 C C . ASP A 1 82 ? -1.772 -13.849 -12.870 1.00 93.94 82 ASP A C 1
ATOM 674 O O . ASP A 1 82 ? -1.185 -14.166 -13.901 1.00 93.94 82 ASP A O 1
ATOM 678 N N . TYR A 1 83 ? -1.332 -12.841 -12.108 1.00 93.88 83 TYR A N 1
ATOM 679 C CA . TYR A 1 83 ? -0.106 -12.066 -12.348 1.00 93.88 83 TYR A CA 1
ATOM 680 C C . TYR A 1 83 ? 0.930 -12.208 -11.223 1.00 93.88 83 TYR A C 1
ATOM 682 O O . TYR A 1 83 ? 1.889 -11.442 -11.194 1.00 93.88 83 TYR A O 1
ATOM 690 N N . SER A 1 84 ? 0.776 -13.174 -10.311 1.00 91.88 84 SER A N 1
ATOM 691 C CA . SER A 1 84 ? 1.719 -13.394 -9.201 1.00 91.88 84 SER A CA 1
ATOM 692 C C . SER A 1 84 ? 3.166 -13.582 -9.668 1.00 91.88 84 SER A C 1
ATOM 694 O O . SER A 1 84 ? 4.058 -12.966 -9.095 1.00 91.88 84 SER A O 1
ATOM 696 N N . ASP A 1 85 ? 3.390 -14.330 -10.752 1.00 89.56 85 ASP A N 1
ATOM 697 C CA . ASP A 1 85 ? 4.732 -14.579 -11.310 1.00 89.56 85 ASP A CA 1
ATOM 698 C C . ASP A 1 85 ? 5.301 -13.380 -12.094 1.00 89.56 85 ASP A C 1
ATOM 700 O O . ASP A 1 85 ? 6.462 -13.378 -12.492 1.00 89.56 85 ASP A O 1
ATOM 704 N N . LYS A 1 86 ? 4.476 -12.358 -12.352 1.00 91.94 86 LYS A N 1
ATOM 705 C CA . LYS A 1 86 ? 4.834 -11.127 -13.085 1.00 91.94 86 LYS A CA 1
ATOM 706 C C . LYS A 1 86 ? 4.578 -9.879 -12.248 1.00 91.94 86 LYS A C 1
ATOM 708 O O . LYS A 1 86 ? 4.313 -8.798 -12.789 1.00 91.94 86 LYS A O 1
ATOM 713 N N . PHE A 1 87 ? 4.592 -10.054 -10.932 1.00 94.81 87 PHE A N 1
ATOM 714 C CA . PHE A 1 87 ? 4.420 -9.004 -9.951 1.00 94.81 87 PHE A CA 1
ATOM 715 C C . PHE A 1 87 ? 5.768 -8.707 -9.298 1.00 94.81 87 PHE A C 1
ATOM 717 O O . PHE A 1 87 ? 6.286 -9.515 -8.532 1.00 94.81 87 PHE A O 1
ATOM 724 N N . TYR A 1 88 ? 6.308 -7.523 -9.570 1.00 93.56 88 TYR A N 1
ATOM 725 C CA . TYR A 1 88 ? 7.573 -7.063 -9.003 1.00 93.56 88 TYR A CA 1
ATOM 726 C C . TYR A 1 88 ? 7.299 -5.950 -8.001 1.00 93.56 88 TYR A C 1
ATOM 728 O O . TYR A 1 88 ? 6.690 -4.933 -8.343 1.00 93.56 88 TYR A O 1
ATOM 736 N N . ARG A 1 89 ? 7.739 -6.131 -6.754 1.00 93.25 89 ARG A N 1
ATOM 737 C CA . ARG A 1 89 ? 7.589 -5.137 -5.687 1.00 93.25 89 ARG A CA 1
ATOM 738 C C . ARG A 1 89 ? 8.946 -4.545 -5.336 1.00 93.25 89 ARG A C 1
ATOM 740 O O . ARG A 1 89 ? 9.847 -5.275 -4.953 1.00 93.25 89 ARG A O 1
ATOM 747 N N . PHE A 1 90 ? 9.034 -3.224 -5.385 1.00 90.81 90 PHE A N 1
ATOM 748 C CA . PHE A 1 90 ? 10.216 -2.452 -5.026 1.00 90.81 90 PHE A CA 1
ATOM 749 C C . PHE A 1 90 ? 9.951 -1.714 -3.719 1.00 90.81 90 PHE A C 1
ATOM 751 O O . PHE A 1 90 ? 9.090 -0.835 -3.681 1.00 90.81 90 PHE A O 1
ATOM 758 N N . ASP A 1 91 ? 10.683 -2.046 -2.657 1.00 89.69 91 ASP A N 1
ATOM 759 C CA . ASP A 1 91 ? 10.655 -1.271 -1.416 1.00 89.69 91 ASP A CA 1
ATOM 760 C C . ASP A 1 91 ? 11.604 -0.072 -1.543 1.00 89.69 91 ASP A C 1
ATOM 762 O O . ASP A 1 91 ? 12.833 -0.202 -1.524 1.00 89.69 91 ASP A O 1
ATOM 766 N N . LEU A 1 92 ? 11.033 1.125 -1.696 1.00 88.06 92 LEU A N 1
ATOM 767 C CA . LEU A 1 92 ? 11.819 2.345 -1.850 1.00 88.06 92 LEU A CA 1
ATOM 768 C C . LEU A 1 92 ? 12.350 2.896 -0.525 1.00 88.06 92 LEU A C 1
ATOM 770 O O . LEU A 1 92 ? 13.121 3.851 -0.549 1.00 88.06 92 LEU A O 1
ATOM 774 N N . GLY A 1 93 ? 12.006 2.318 0.624 1.00 83.56 93 GLY A N 1
ATOM 775 C CA . GLY A 1 93 ? 12.707 2.570 1.880 1.00 83.56 93 GLY A CA 1
ATOM 776 C C . GLY A 1 93 ? 14.073 1.885 1.907 1.00 83.56 93 GLY A C 1
ATOM 777 O O . GLY A 1 93 ? 15.082 2.521 2.229 1.00 83.56 93 GLY A O 1
ATOM 778 N N . GLU A 1 94 ? 14.122 0.613 1.508 1.00 78.94 94 GLU A N 1
ATOM 779 C CA . GLU A 1 94 ? 15.353 -0.189 1.469 1.00 78.94 94 GLU A CA 1
ATOM 780 C C . GLU A 1 94 ? 16.261 0.190 0.291 1.00 78.94 94 GLU A C 1
ATOM 782 O O . GLU A 1 94 ? 17.468 0.389 0.469 1.00 78.94 94 GLU A O 1
ATOM 787 N N . ALA A 1 95 ? 15.685 0.396 -0.898 1.00 73.19 95 ALA A N 1
ATOM 788 C CA . ALA A 1 95 ? 16.428 0.776 -2.103 1.00 73.19 95 ALA A CA 1
ATOM 789 C C . ALA A 1 95 ? 17.225 2.085 -1.937 1.00 73.19 95 ALA A C 1
ATOM 791 O O . ALA A 1 95 ? 18.193 2.337 -2.657 1.00 73.19 95 ALA A O 1
ATOM 792 N N . MET A 1 96 ? 16.836 2.937 -0.980 1.00 69.25 96 MET A N 1
ATOM 793 C CA . MET A 1 96 ? 17.569 4.164 -0.649 1.00 69.25 96 MET A CA 1
ATOM 794 C C . MET A 1 96 ? 18.864 3.914 0.114 1.00 69.25 96 MET A C 1
ATOM 796 O O . MET A 1 96 ? 19.753 4.764 0.073 1.00 69.25 96 MET A O 1
ATOM 800 N N . GLN A 1 97 ? 18.963 2.787 0.812 1.00 69.50 97 GLN A N 1
ATOM 801 C CA . GLN A 1 97 ? 20.128 2.404 1.602 1.00 69.50 97 GLN A CA 1
ATOM 802 C C . GLN A 1 97 ? 21.053 1.479 0.806 1.00 69.50 97 GLN A C 1
ATOM 804 O O . GLN A 1 97 ? 22.271 1.583 0.933 1.00 69.50 97 GLN A O 1
ATOM 809 N N . ASN A 1 98 ? 20.490 0.623 -0.056 1.00 69.81 98 ASN A N 1
ATOM 810 C CA . ASN A 1 98 ? 21.241 -0.340 -0.854 1.00 69.81 98 ASN A CA 1
ATOM 811 C C . ASN A 1 98 ? 20.975 -0.177 -2.359 1.00 69.81 98 ASN A C 1
ATOM 813 O O . ASN A 1 98 ? 19.985 -0.669 -2.898 1.00 69.81 98 ASN A O 1
ATOM 817 N N . SER A 1 99 ? 21.908 0.465 -3.066 1.00 65.50 99 SER A N 1
ATOM 818 C CA . SER A 1 99 ? 21.800 0.699 -4.512 1.00 65.50 99 SER A CA 1
ATOM 819 C C . SER A 1 99 ? 21.849 -0.569 -5.365 1.00 65.50 99 SER A C 1
ATOM 821 O O . SER A 1 99 ? 21.420 -0.538 -6.516 1.00 65.50 99 SER A O 1
ATOM 823 N N . TRP A 1 100 ? 22.411 -1.657 -4.835 1.00 65.88 100 TRP A N 1
ATOM 824 C CA . TRP A 1 100 ? 22.568 -2.908 -5.574 1.00 65.88 100 TRP A CA 1
ATOM 825 C C . TRP A 1 100 ? 21.256 -3.693 -5.647 1.00 65.88 100 TRP A C 1
ATOM 827 O O . TRP A 1 100 ? 20.981 -4.284 -6.684 1.00 65.88 100 TRP A O 1
ATOM 837 N N . GLY A 1 101 ? 20.419 -3.626 -4.603 1.00 73.50 101 GLY A N 1
ATOM 838 C CA . GLY A 1 101 ? 19.122 -4.315 -4.567 1.00 73.50 101 GLY A CA 1
ATOM 839 C C . GLY A 1 101 ? 18.199 -3.864 -5.700 1.00 73.50 101 GLY A C 1
ATOM 840 O O . GLY A 1 101 ? 17.830 -4.665 -6.549 1.00 73.50 101 GLY A O 1
ATOM 841 N N . LEU A 1 102 ? 17.967 -2.549 -5.809 1.00 78.19 102 LEU A N 1
ATOM 842 C CA . LEU A 1 102 ? 17.125 -1.977 -6.868 1.00 78.19 102 LEU A CA 1
ATOM 843 C C . LEU A 1 102 ? 17.618 -2.332 -8.277 1.00 78.19 102 LEU A C 1
ATOM 845 O O . LEU A 1 102 ? 16.816 -2.521 -9.186 1.00 78.19 102 LEU A O 1
ATOM 849 N N . ARG A 1 103 ? 18.939 -2.394 -8.479 1.00 78.00 103 ARG A N 1
ATOM 850 C CA . ARG A 1 103 ? 19.502 -2.731 -9.788 1.00 78.00 103 ARG A CA 1
ATOM 851 C C . ARG A 1 103 ? 19.220 -4.185 -10.157 1.00 78.00 103 ARG A C 1
ATOM 853 O O . ARG A 1 103 ? 18.793 -4.419 -11.280 1.00 78.00 103 ARG A O 1
ATOM 860 N N . ASN A 1 104 ? 19.407 -5.118 -9.224 1.00 79.00 104 ASN A N 1
ATOM 861 C CA . ASN A 1 104 ? 19.121 -6.535 -9.450 1.00 79.00 104 ASN A CA 1
ATOM 862 C C . ASN A 1 104 ? 17.633 -6.756 -9.771 1.00 79.00 104 ASN A C 1
ATOM 864 O O . ASN A 1 104 ? 17.311 -7.438 -10.741 1.00 79.00 104 ASN A O 1
ATOM 868 N N . ASP A 1 105 ? 16.736 -6.105 -9.027 1.00 83.38 105 ASP A N 1
ATOM 869 C CA . ASP A 1 105 ? 15.290 -6.199 -9.266 1.00 83.38 105 ASP A CA 1
ATOM 870 C C . ASP A 1 105 ? 14.911 -5.645 -10.658 1.00 83.38 105 ASP A C 1
ATOM 872 O O . ASP A 1 105 ? 14.062 -6.189 -11.366 1.00 83.38 105 ASP A O 1
ATOM 876 N N . LEU A 1 106 ? 15.565 -4.561 -11.095 1.00 84.88 106 LEU A N 1
ATOM 877 C CA . LEU A 1 106 ? 15.367 -3.991 -12.431 1.00 84.88 106 LEU A CA 1
ATOM 878 C C . LEU A 1 106 ? 15.945 -4.868 -13.552 1.00 84.88 106 LEU A C 1
ATOM 880 O O . LEU A 1 106 ? 15.401 -4.856 -14.658 1.00 84.88 106 LEU A O 1
ATOM 884 N N . GLU A 1 107 ? 17.016 -5.622 -13.298 1.00 82.38 107 GLU A N 1
ATOM 885 C CA . GLU A 1 107 ? 17.542 -6.621 -14.239 1.00 82.38 107 GLU A CA 1
ATOM 886 C C . GLU A 1 107 ? 16.555 -7.785 -14.418 1.00 82.38 107 GLU A C 1
ATOM 888 O O . GLU A 1 107 ? 16.327 -8.235 -15.542 1.00 82.38 107 GLU A O 1
ATOM 893 N N . GLU A 1 108 ? 15.885 -8.218 -13.349 1.00 83.56 108 GLU A N 1
ATOM 894 C CA . GLU A 1 108 ? 14.830 -9.232 -13.437 1.00 83.56 108 GLU A CA 1
ATOM 895 C C . GLU A 1 108 ? 13.621 -8.740 -14.251 1.00 83.56 108 GLU A C 1
ATOM 897 O O . GLU A 1 108 ? 13.098 -9.462 -15.110 1.00 83.56 108 GLU A O 1
ATOM 902 N N . VAL A 1 109 ? 13.226 -7.478 -14.054 1.00 86.81 109 VAL A N 1
ATOM 903 C CA . VAL A 1 109 ? 12.210 -6.814 -14.885 1.00 86.81 109 VAL A CA 1
ATOM 904 C C . VAL A 1 109 ? 12.650 -6.729 -16.344 1.00 86.81 109 VAL A C 1
ATOM 906 O O . VAL A 1 109 ? 11.843 -6.982 -17.241 1.00 86.81 109 VAL A O 1
ATOM 909 N N . ALA A 1 110 ? 13.923 -6.413 -16.604 1.00 83.50 110 ALA A N 1
ATOM 910 C CA . ALA A 1 110 ? 14.459 -6.325 -17.958 1.00 83.50 110 ALA A CA 1
ATOM 911 C C . ALA A 1 110 ? 14.280 -7.641 -18.725 1.00 83.50 110 ALA A C 1
ATOM 913 O O . ALA A 1 110 ? 13.800 -7.630 -19.862 1.00 83.50 110 ALA A O 1
ATOM 914 N N . ASN A 1 111 ? 14.566 -8.765 -18.066 1.00 79.81 111 ASN A N 1
ATOM 915 C CA . ASN A 1 111 ? 14.444 -10.105 -18.640 1.00 79.81 111 ASN A CA 1
ATOM 916 C C . ASN A 1 111 ? 12.997 -10.503 -18.985 1.00 79.81 111 ASN A C 1
ATOM 918 O O . ASN A 1 111 ? 12.794 -11.362 -19.839 1.00 79.81 111 ASN A O 1
ATOM 922 N N . ASN A 1 112 ? 11.995 -9.871 -18.365 1.00 83.19 112 ASN A N 1
ATOM 923 C CA . ASN A 1 112 ? 10.574 -10.197 -18.541 1.00 83.19 112 ASN A CA 1
ATOM 924 C C . ASN A 1 112 ? 9.761 -9.095 -19.253 1.00 83.19 112 ASN A C 1
ATOM 926 O O . ASN A 1 112 ? 8.536 -9.209 -19.386 1.00 83.19 112 ASN A O 1
ATOM 930 N N . SER A 1 113 ? 10.434 -8.040 -19.729 1.00 81.25 113 SER A N 1
ATOM 931 C CA . SER A 1 113 ? 9.838 -6.798 -20.255 1.00 81.25 113 SER A CA 1
ATOM 932 C C . SER A 1 113 ? 8.920 -6.967 -21.475 1.00 81.25 113 SER A C 1
ATOM 934 O O . SER A 1 113 ? 8.019 -6.156 -21.684 1.00 81.25 113 SER A O 1
ATOM 936 N N . GLU A 1 114 ? 9.057 -8.052 -22.244 1.00 78.06 114 GLU A N 1
ATOM 937 C CA . GLU A 1 114 ? 8.240 -8.299 -23.444 1.00 78.06 114 GLU A CA 1
ATOM 938 C C . GLU A 1 114 ? 6.753 -8.558 -23.149 1.00 78.06 114 GLU A C 1
ATOM 940 O O . GLU A 1 114 ? 5.894 -8.396 -24.025 1.00 78.06 114 GLU A O 1
ATOM 945 N N . SER A 1 115 ? 6.425 -8.960 -21.918 1.00 85.62 115 SER A N 1
ATOM 946 C CA . SER A 1 115 ? 5.060 -9.299 -21.518 1.00 85.62 115 SER A CA 1
ATOM 947 C C . SER A 1 115 ? 4.477 -8.288 -20.524 1.00 85.62 115 SER A C 1
ATOM 949 O O . SER A 1 115 ? 5.224 -7.668 -19.768 1.00 85.62 115 SER A O 1
ATOM 951 N N . PRO A 1 116 ? 3.142 -8.098 -20.490 1.00 91.50 116 PRO A N 1
ATOM 952 C CA . PRO A 1 116 ? 2.520 -7.237 -19.490 1.00 91.50 116 PRO A CA 1
ATOM 953 C C . PRO A 1 116 ? 2.872 -7.719 -18.081 1.00 91.50 116 PRO A C 1
ATOM 955 O O . PRO A 1 116 ? 2.855 -8.921 -17.814 1.00 91.50 116 PRO A O 1
ATOM 958 N N . MET A 1 117 ? 3.150 -6.776 -17.190 1.00 94.44 117 MET A N 1
ATOM 959 C CA . MET A 1 117 ? 3.595 -7.030 -15.820 1.00 94.44 117 MET A CA 1
ATOM 960 C C . MET A 1 117 ? 3.048 -5.967 -14.873 1.00 94.44 117 MET A C 1
ATOM 962 O O . MET A 1 117 ? 2.638 -4.889 -15.318 1.00 94.44 117 MET A O 1
ATOM 966 N N . ILE A 1 118 ? 3.070 -6.267 -13.578 1.00 96.62 118 ILE A N 1
ATOM 967 C CA . ILE A 1 118 ? 2.659 -5.347 -12.521 1.00 96.62 118 ILE A CA 1
ATOM 968 C C . ILE A 1 118 ? 3.897 -4.959 -11.712 1.00 96.62 118 ILE A C 1
ATOM 970 O O . ILE A 1 118 ? 4.585 -5.822 -11.175 1.00 96.62 118 ILE A O 1
ATOM 974 N N . LEU A 1 119 ? 4.169 -3.661 -11.616 1.00 96.06 119 LEU A N 1
ATOM 975 C CA . LEU A 1 119 ? 5.276 -3.097 -10.847 1.00 96.06 119 LEU A CA 1
ATOM 976 C C . LEU A 1 119 ? 4.698 -2.316 -9.666 1.00 96.06 119 LEU A C 1
ATOM 978 O O . LEU A 1 119 ? 3.982 -1.343 -9.874 1.00 96.06 119 LEU A O 1
ATOM 982 N N . ALA A 1 120 ? 4.988 -2.710 -8.431 1.00 96.44 120 ALA A N 1
ATOM 983 C CA . ALA A 1 120 ? 4.554 -1.996 -7.233 1.00 96.44 120 ALA A CA 1
ATOM 984 C C . ALA A 1 120 ? 5.738 -1.295 -6.570 1.00 96.44 120 ALA A C 1
ATOM 986 O O . ALA A 1 120 ? 6.631 -1.942 -6.035 1.00 96.44 120 ALA A O 1
ATOM 987 N N . MET A 1 121 ? 5.732 0.033 -6.585 1.00 94.62 121 MET A N 1
ATOM 988 C CA . MET A 1 121 ? 6.706 0.864 -5.887 1.00 94.62 121 MET A CA 1
ATOM 989 C C . MET A 1 121 ? 6.154 1.208 -4.507 1.00 94.62 121 MET A C 1
ATOM 991 O O . MET A 1 121 ? 5.292 2.081 -4.380 1.00 94.62 121 MET A O 1
ATOM 995 N N . ASP A 1 122 ? 6.614 0.479 -3.497 1.00 93.62 122 ASP A N 1
ATOM 996 C CA . ASP A 1 122 ? 6.148 0.601 -2.122 1.00 93.62 122 ASP A CA 1
ATOM 997 C C . ASP A 1 122 ? 6.966 1.614 -1.321 1.00 93.62 122 ASP A C 1
ATOM 999 O O . ASP A 1 122 ? 8.122 1.900 -1.640 1.00 93.62 122 ASP A O 1
ATOM 1003 N N . GLU A 1 123 ? 6.338 2.174 -0.288 1.00 91.38 123 GLU A N 1
ATOM 1004 C CA . GLU A 1 123 ? 6.916 3.205 0.578 1.00 91.38 123 GLU A CA 1
ATOM 1005 C C . GLU A 1 123 ? 7.546 4.372 -0.228 1.00 91.38 123 GLU A C 1
ATOM 1007 O O . GLU A 1 123 ? 8.604 4.923 0.105 1.00 91.38 123 GLU A O 1
ATOM 1012 N N . PHE A 1 124 ? 6.870 4.780 -1.316 1.00 92.75 124 PHE A N 1
ATOM 1013 C CA . PHE A 1 124 ? 7.382 5.726 -2.317 1.00 92.75 124 PHE A CA 1
ATOM 1014 C C . PHE A 1 124 ? 7.803 7.071 -1.721 1.00 92.75 124 PHE A C 1
ATOM 1016 O O . PHE A 1 124 ? 8.664 7.768 -2.261 1.00 92.75 124 PHE A O 1
ATOM 1023 N N . GLN A 1 125 ? 7.248 7.427 -0.565 1.00 89.25 125 GLN A N 1
ATOM 1024 C CA . GLN A 1 125 ? 7.554 8.656 0.148 1.00 89.25 125 GLN A CA 1
ATOM 1025 C C . GLN A 1 125 ? 9.030 8.780 0.590 1.00 89.25 125 GLN A C 1
ATOM 1027 O O . GLN A 1 125 ? 9.471 9.889 0.909 1.00 89.25 125 GLN A O 1
ATOM 1032 N N . HIS A 1 126 ? 9.798 7.680 0.582 1.00 88.12 126 HIS A N 1
ATOM 1033 C CA . HIS A 1 126 ? 11.252 7.670 0.796 1.00 88.12 126 HIS A CA 1
ATOM 1034 C C . HIS A 1 126 ? 12.064 8.083 -0.440 1.00 88.12 126 HIS A C 1
ATOM 1036 O O . HIS A 1 126 ? 13.185 8.584 -0.296 1.00 88.12 126 HIS A O 1
ATOM 1042 N N . ALA A 1 127 ? 11.485 8.000 -1.642 1.00 87.62 127 ALA A N 1
ATOM 1043 C CA . ALA A 1 127 ? 12.094 8.472 -2.888 1.00 87.62 127 ALA A CA 1
ATOM 1044 C C . ALA A 1 127 ? 12.048 10.007 -3.053 1.00 87.62 127 ALA A C 1
ATOM 1046 O O . ALA A 1 127 ? 12.126 10.517 -4.173 1.00 87.62 127 ALA A O 1
ATOM 1047 N N . ARG A 1 128 ? 11.913 10.759 -1.948 1.00 88.31 128 ARG A N 1
ATOM 1048 C CA . ARG A 1 128 ? 11.910 12.230 -1.937 1.00 88.31 128 ARG A CA 1
ATOM 1049 C C . ARG A 1 128 ? 13.172 12.788 -2.599 1.00 88.31 128 ARG A C 1
ATOM 1051 O O . ARG A 1 128 ? 14.276 12.287 -2.383 1.00 88.31 128 ARG A O 1
ATOM 1058 N N . THR A 1 129 ? 13.002 13.866 -3.353 1.00 88.69 129 THR A N 1
ATOM 1059 C CA . THR A 1 129 ? 14.098 14.593 -4.016 1.00 88.69 129 THR A CA 1
ATOM 1060 C C . THR A 1 129 ? 14.249 16.022 -3.517 1.00 88.69 129 THR A C 1
ATOM 1062 O O . THR A 1 129 ? 15.154 16.718 -3.961 1.00 88.69 129 THR A O 1
ATOM 1065 N N . LEU A 1 130 ? 13.367 16.461 -2.620 1.00 89.06 130 LEU A N 1
ATOM 1066 C CA . LEU A 1 130 ? 13.456 17.737 -1.920 1.00 89.06 130 LEU A CA 1
ATOM 1067 C C . LEU A 1 130 ? 13.641 17.488 -0.426 1.00 89.06 130 LEU A C 1
ATOM 1069 O O . LEU A 1 130 ? 12.989 16.597 0.130 1.00 89.06 130 LEU A O 1
ATOM 1073 N N . ASP A 1 131 ? 14.510 18.255 0.225 1.00 87.62 131 ASP A N 1
ATOM 1074 C CA . ASP A 1 131 ? 14.659 18.276 1.682 1.00 87.62 131 ASP A CA 1
ATOM 1075 C C . ASP A 1 131 ? 13.569 19.136 2.361 1.00 87.62 131 ASP A C 1
ATOM 1077 O O . ASP A 1 131 ? 12.619 19.580 1.718 1.00 87.62 131 ASP A O 1
ATOM 1081 N N . GLU A 1 132 ? 13.626 19.293 3.686 1.00 84.50 132 GLU A N 1
ATOM 1082 C CA . GLU A 1 132 ? 12.631 20.084 4.435 1.00 84.50 132 GLU A CA 1
ATOM 1083 C C . GLU A 1 132 ? 12.723 21.591 4.159 1.00 84.50 132 GLU A C 1
ATOM 1085 O O . GLU A 1 132 ? 11.738 22.307 4.335 1.00 84.50 132 GLU A O 1
ATOM 1090 N N . ALA A 1 133 ? 13.879 22.064 3.686 1.00 85.69 133 ALA A N 1
ATOM 1091 C CA . ALA A 1 133 ? 14.096 23.436 3.244 1.00 85.69 133 ALA A CA 1
ATOM 1092 C C . ALA A 1 133 ? 13.712 23.648 1.765 1.00 85.69 133 ALA A C 1
ATOM 1094 O O . ALA A 1 133 ? 13.756 24.778 1.276 1.00 85.69 133 ALA A O 1
ATOM 1095 N N . GLY A 1 134 ? 13.320 22.586 1.051 1.00 83.12 134 GLY A N 1
ATOM 1096 C CA . GLY A 1 134 ? 13.003 22.614 -0.375 1.00 83.12 134 GLY A CA 1
ATOM 1097 C C . GLY A 1 134 ? 14.231 22.583 -1.291 1.00 83.12 134 GLY A C 1
ATOM 1098 O O . GLY A 1 134 ? 14.104 22.884 -2.477 1.00 83.12 134 GLY A O 1
ATOM 1099 N N . LEU A 1 135 ? 15.409 22.234 -0.770 1.00 85.62 135 LEU A N 1
ATOM 1100 C CA . LEU A 1 135 ? 16.633 22.062 -1.549 1.00 85.62 135 LEU A CA 1
ATOM 1101 C C . LEU A 1 135 ? 16.694 20.665 -2.171 1.00 85.62 135 LEU A C 1
ATOM 1103 O O . LEU A 1 135 ? 16.166 19.691 -1.629 1.00 85.62 135 LEU A O 1
ATOM 1107 N N . GLU A 1 136 ? 17.348 20.562 -3.328 1.00 84.75 136 GLU A N 1
ATOM 1108 C CA . GLU A 1 136 ? 17.451 19.301 -4.057 1.00 84.75 136 GLU A CA 1
ATOM 1109 C C . GLU A 1 136 ? 18.375 18.296 -3.358 1.00 84.75 136 GLU A C 1
ATOM 1111 O O . GLU A 1 136 ? 19.518 18.590 -3.006 1.00 84.75 136 GLU A O 1
ATOM 1116 N N . ILE A 1 137 ? 17.885 17.063 -3.242 1.00 83.62 137 ILE A N 1
ATOM 1117 C CA . ILE A 1 137 ? 18.650 15.905 -2.791 1.00 83.62 137 ILE A CA 1
ATOM 1118 C C . ILE A 1 137 ? 19.047 15.106 -4.033 1.00 83.62 137 ILE A C 1
ATOM 1120 O O . ILE A 1 137 ? 18.206 14.471 -4.674 1.00 83.62 137 ILE A O 1
ATOM 1124 N N . SER A 1 138 ? 20.334 15.116 -4.377 1.00 67.88 138 SER A N 1
ATOM 1125 C CA . SER A 1 138 ? 20.841 14.322 -5.498 1.00 67.88 138 SER A CA 1
ATOM 1126 C C . SER A 1 138 ? 20.942 12.844 -5.116 1.00 67.88 138 SER A C 1
ATOM 1128 O O . SER A 1 138 ? 21.674 12.479 -4.195 1.00 67.88 138 SER A O 1
ATOM 1130 N N . LYS A 1 139 ? 20.208 11.986 -5.833 1.00 69.50 139 LYS A N 1
ATOM 1131 C CA . LYS A 1 139 ? 20.265 10.522 -5.702 1.00 69.50 139 LYS A CA 1
ATOM 1132 C C . LYS A 1 139 ? 20.301 9.872 -7.093 1.00 69.50 139 LYS A C 1
ATOM 1134 O O . LYS A 1 139 ? 19.245 9.703 -7.705 1.00 69.50 139 LYS A O 1
ATOM 1139 N N . PRO A 1 140 ? 21.488 9.490 -7.601 1.00 61.53 140 PRO A N 1
ATOM 1140 C CA . PRO A 1 140 ? 21.658 9.016 -8.978 1.00 61.53 140 PRO A CA 1
ATOM 1141 C C . PRO A 1 140 ? 20.794 7.796 -9.330 1.00 61.53 140 PRO A C 1
ATOM 1143 O O . PRO A 1 140 ? 20.228 7.734 -10.418 1.00 61.53 140 PRO A O 1
ATOM 1146 N N . ASN A 1 141 ? 20.620 6.865 -8.389 1.00 66.00 141 ASN A N 1
ATOM 1147 C CA . ASN A 1 141 ? 19.994 5.560 -8.646 1.00 66.00 141 ASN A CA 1
ATOM 1148 C C . ASN A 1 141 ? 18.459 5.603 -8.784 1.00 66.00 141 ASN A C 1
ATOM 1150 O O . ASN A 1 141 ? 17.862 4.632 -9.229 1.00 66.00 141 ASN A O 1
ATOM 1154 N N . ILE A 1 142 ? 17.809 6.723 -8.444 1.00 74.62 142 ILE A N 1
ATOM 1155 C CA . ILE A 1 142 ? 16.344 6.897 -8.567 1.00 74.62 142 ILE A CA 1
ATOM 1156 C C . ILE A 1 142 ? 15.974 7.471 -9.938 1.00 74.62 142 ILE A C 1
ATOM 1158 O O . ILE A 1 142 ? 14.813 7.433 -10.332 1.00 74.62 142 ILE A O 1
ATOM 1162 N N . SER A 1 143 ? 16.941 8.006 -10.691 1.00 79.31 143 SER A N 1
ATOM 1163 C CA . SER A 1 143 ? 16.691 8.566 -12.028 1.00 79.31 143 SER A CA 1
ATOM 1164 C C . SER A 1 143 ? 15.951 7.580 -12.941 1.00 79.31 143 SER A C 1
ATOM 1166 O O . SER A 1 143 ? 14.968 7.960 -13.571 1.00 79.31 143 SER A O 1
ATOM 1168 N N . ILE A 1 144 ? 16.328 6.299 -12.880 1.00 85.62 144 ILE A N 1
ATOM 1169 C CA . ILE A 1 144 ? 15.711 5.201 -13.634 1.00 85.62 144 ILE A CA 1
ATOM 1170 C C . ILE A 1 144 ? 14.211 5.063 -13.335 1.00 85.62 144 ILE A C 1
ATOM 1172 O O . ILE A 1 144 ? 13.416 4.866 -14.251 1.00 85.62 144 ILE A O 1
ATOM 1176 N N . ILE A 1 145 ? 13.803 5.220 -12.070 1.00 89.25 145 ILE A N 1
ATOM 1177 C CA . ILE A 1 145 ? 12.387 5.171 -11.672 1.00 89.25 145 ILE A CA 1
ATOM 1178 C C . ILE A 1 145 ? 11.614 6.288 -12.374 1.00 89.25 145 ILE A C 1
ATOM 1180 O O . ILE A 1 145 ? 10.522 6.064 -12.888 1.00 89.25 145 ILE A O 1
ATOM 1184 N N . TRP A 1 146 ? 12.185 7.489 -12.449 1.00 90.31 146 TRP A N 1
ATOM 1185 C CA . TRP A 1 146 ? 11.530 8.607 -13.119 1.00 90.31 146 TRP A CA 1
ATOM 1186 C C . TRP A 1 146 ? 11.415 8.395 -14.632 1.00 90.31 146 TRP A C 1
ATOM 1188 O O . TRP A 1 146 ? 10.424 8.839 -15.215 1.00 90.31 146 TRP A O 1
ATOM 1198 N N . ASP A 1 147 ? 12.383 7.739 -15.270 1.00 89.75 147 ASP A N 1
ATOM 1199 C CA . ASP A 1 147 ? 12.342 7.420 -16.706 1.00 89.75 147 ASP A CA 1
ATOM 1200 C C . ASP A 1 147 ? 11.305 6.330 -17.019 1.00 89.75 147 ASP A C 1
ATOM 1202 O O . ASP A 1 147 ? 10.527 6.454 -17.977 1.00 89.75 147 ASP A O 1
ATOM 1206 N N . LEU A 1 148 ? 11.220 5.324 -16.142 1.00 91.62 148 LEU A N 1
ATOM 1207 C CA . LEU A 1 148 ? 10.189 4.290 -16.158 1.00 91.62 148 LEU A CA 1
ATOM 1208 C C . LEU A 1 148 ? 8.782 4.897 -16.030 1.00 91.62 148 LEU A C 1
ATOM 1210 O O . LEU A 1 148 ? 7.897 4.531 -16.798 1.00 91.62 148 LEU A O 1
ATOM 1214 N N . LEU A 1 149 ? 8.575 5.860 -15.127 1.00 93.19 149 LEU A N 1
ATOM 1215 C CA . LEU A 1 149 ? 7.279 6.536 -14.968 1.00 93.19 149 LEU A CA 1
ATOM 1216 C C . LEU A 1 149 ? 6.918 7.455 -16.150 1.00 93.19 149 LEU A C 1
ATOM 1218 O O . LEU A 1 149 ? 5.747 7.621 -16.467 1.00 93.19 149 LEU A O 1
ATOM 1222 N N . ASP A 1 150 ? 7.887 8.071 -16.825 1.00 91.31 150 ASP A N 1
ATOM 1223 C CA . ASP A 1 150 ? 7.576 8.988 -17.932 1.00 91.31 150 ASP A CA 1
ATOM 1224 C C . ASP A 1 150 ? 7.235 8.244 -19.234 1.00 91.31 150 ASP A C 1
ATOM 1226 O O . ASP A 1 150 ? 6.200 8.477 -19.878 1.00 91.31 150 ASP A O 1
ATOM 1230 N N . SER A 1 151 ? 8.124 7.331 -19.631 1.00 89.56 151 SER A N 1
ATOM 1231 C CA . SER A 1 151 ? 8.076 6.686 -20.946 1.00 89.56 151 SER A CA 1
ATOM 1232 C C . SER A 1 151 ? 7.803 5.186 -20.894 1.00 89.56 151 SER A C 1
ATOM 1234 O O . SER A 1 151 ? 7.469 4.606 -21.924 1.00 89.56 151 SER A O 1
ATOM 1236 N N . GLY A 1 152 ? 7.939 4.554 -19.725 1.00 90.12 152 GLY A N 1
ATOM 1237 C CA . GLY A 1 152 ? 8.005 3.099 -19.606 1.00 90.12 152 GLY A CA 1
ATOM 1238 C C . GLY A 1 152 ? 9.357 2.518 -19.999 1.00 90.12 152 GLY A C 1
ATOM 1239 O O . GLY A 1 152 ? 9.506 1.306 -19.952 1.00 90.12 152 GLY A O 1
ATOM 1240 N N . LYS A 1 153 ? 10.330 3.341 -20.404 1.00 91.25 153 LYS A N 1
ATOM 1241 C CA . LYS A 1 153 ? 11.610 2.876 -20.939 1.00 91.25 153 LYS A CA 1
ATOM 1242 C C . LYS A 1 153 ? 12.769 3.425 -20.134 1.00 91.25 153 LYS A C 1
ATOM 1244 O O . LYS A 1 153 ? 12.783 4.600 -19.781 1.00 91.25 153 LYS A O 1
ATOM 1249 N N . PHE A 1 154 ? 13.764 2.584 -19.906 1.00 89.56 154 PHE A N 1
ATOM 1250 C CA . PHE A 1 154 ? 15.003 2.967 -19.241 1.00 89.56 154 PHE A CA 1
ATOM 1251 C C . PHE A 1 154 ? 16.180 2.192 -19.824 1.00 89.56 154 PHE A C 1
ATOM 1253 O O . PHE A 1 154 ? 15.995 1.216 -20.549 1.00 89.56 154 PHE A O 1
ATOM 1260 N N . TYR A 1 155 ? 17.394 2.647 -19.531 1.00 83.44 155 TYR A N 1
ATOM 1261 C CA . TYR A 1 155 ? 18.613 1.982 -19.973 1.00 83.44 155 TYR A CA 1
ATOM 1262 C C . TYR A 1 155 ? 19.270 1.272 -18.800 1.00 83.44 155 TYR A C 1
ATOM 1264 O O . TYR A 1 155 ? 19.478 1.878 -17.749 1.00 83.44 155 TYR A O 1
ATOM 1272 N N . ILE A 1 156 ? 19.632 0.007 -19.000 1.00 79.75 156 ILE A N 1
ATOM 1273 C CA . ILE A 1 156 ? 20.402 -0.765 -18.032 1.00 79.75 156 ILE A CA 1
ATOM 1274 C C . ILE A 1 156 ? 21.655 -1.330 -18.691 1.00 79.75 156 ILE A C 1
ATOM 1276 O O . ILE A 1 156 ? 21.623 -1.873 -19.798 1.00 79.75 156 ILE A O 1
ATOM 1280 N N . THR A 1 157 ? 22.785 -1.176 -18.010 1.00 70.88 157 THR A N 1
ATOM 1281 C CA . THR A 1 157 ? 24.021 -1.866 -18.377 1.00 70.88 157 THR A CA 1
ATOM 1282 C C . THR A 1 157 ? 23.979 -3.231 -17.706 1.00 70.88 157 THR A C 1
ATOM 1284 O O . THR A 1 157 ? 24.164 -3.303 -16.488 1.00 70.88 157 THR A O 1
ATOM 1287 N N . GLN A 1 158 ? 23.690 -4.280 -18.475 1.00 64.50 158 GLN A N 1
ATOM 1288 C CA . GLN A 1 158 ? 23.699 -5.651 -17.972 1.00 64.50 158 GLN A CA 1
ATOM 1289 C C . GLN A 1 158 ? 25.137 -6.028 -17.617 1.00 64.50 158 GLN A C 1
ATOM 1291 O O . GLN A 1 158 ? 26.037 -5.959 -18.457 1.00 64.50 158 GLN A O 1
ATOM 1296 N N . TYR A 1 159 ? 25.378 -6.371 -16.353 1.00 58.81 159 TYR A N 1
ATOM 1297 C CA . TYR A 1 159 ? 26.687 -6.852 -15.931 1.00 58.81 159 TYR A CA 1
ATOM 1298 C C . TYR A 1 159 ? 26.775 -8.342 -16.254 1.00 58.81 159 TYR A C 1
ATOM 1300 O O . TYR A 1 159 ? 26.443 -9.196 -15.438 1.00 58.81 159 TYR A O 1
ATOM 1308 N N . HIS A 1 160 ? 27.209 -8.679 -17.466 1.00 65.06 160 HIS A N 1
ATOM 1309 C CA . HIS A 1 160 ? 27.538 -10.068 -17.757 1.00 65.06 160 HIS A CA 1
ATOM 1310 C C . HIS A 1 160 ? 28.811 -10.429 -16.986 1.00 65.06 160 HIS A C 1
ATOM 1312 O O . HIS A 1 160 ? 29.880 -9.862 -17.227 1.00 65.06 160 HIS A O 1
ATOM 1318 N N . SER A 1 161 ? 28.693 -11.381 -16.062 1.00 59.09 161 SER A N 1
ATOM 1319 C CA . SER A 1 161 ? 29.759 -11.812 -15.146 1.00 59.09 161 SER A CA 1
ATOM 1320 C C . SER A 1 161 ? 31.047 -12.262 -15.847 1.00 59.09 161 SER A C 1
ATOM 1322 O O . SER A 1 161 ? 32.105 -12.250 -15.228 1.00 59.09 161 SER A O 1
ATOM 1324 N N . ARG A 1 162 ? 30.974 -12.601 -17.141 1.00 69.31 162 ARG A N 1
ATOM 1325 C CA . ARG A 1 162 ? 32.097 -13.059 -17.972 1.00 69.31 162 ARG A CA 1
ATOM 1326 C C . ARG A 1 162 ? 32.555 -12.061 -19.042 1.00 69.31 162 ARG A C 1
ATOM 1328 O O . ARG A 1 162 ? 33.340 -12.418 -19.919 1.00 69.31 162 ARG A O 1
ATOM 1335 N N . ILE A 1 163 ? 32.116 -10.795 -18.998 1.00 78.69 163 ILE A N 1
ATOM 1336 C CA . ILE A 1 163 ? 32.691 -9.748 -19.872 1.00 78.69 163 ILE A CA 1
ATOM 1337 C C . ILE A 1 163 ? 34.198 -9.624 -19.652 1.00 78.69 163 ILE A C 1
ATOM 1339 O O . ILE A 1 163 ? 34.939 -9.411 -20.613 1.00 78.69 163 ILE A O 1
ATOM 1343 N N . ASP A 1 164 ? 34.654 -9.781 -18.411 1.00 79.69 164 ASP A N 1
ATOM 1344 C CA . ASP A 1 164 ? 36.076 -9.750 -18.082 1.00 79.69 164 ASP A CA 1
ATOM 1345 C C . ASP A 1 164 ? 36.824 -10.935 -18.711 1.00 79.69 164 ASP A C 1
ATOM 1347 O O . ASP A 1 164 ? 37.890 -10.730 -19.295 1.00 79.69 164 ASP A O 1
ATOM 1351 N N . ASP A 1 165 ? 36.223 -12.130 -18.725 1.00 83.94 165 ASP A N 1
ATOM 1352 C CA . ASP A 1 165 ? 36.780 -13.317 -19.389 1.00 83.94 165 ASP A CA 1
ATOM 1353 C C . ASP A 1 165 ? 36.864 -13.126 -20.913 1.00 83.94 165 ASP A C 1
ATOM 1355 O O . ASP A 1 165 ? 37.886 -13.431 -21.534 1.00 83.94 165 ASP A O 1
ATOM 1359 N N . LEU A 1 166 ? 35.824 -12.555 -21.537 1.00 85.56 166 LEU A N 1
ATOM 1360 C CA . LEU A 1 166 ? 35.836 -12.233 -22.969 1.00 85.56 166 LEU A CA 1
ATOM 1361 C C . LEU A 1 166 ? 36.869 -11.145 -23.300 1.00 85.56 166 LEU A C 1
ATOM 1363 O O . LEU A 1 166 ? 37.540 -11.227 -24.333 1.00 85.56 166 LEU A O 1
ATOM 1367 N N . ASN A 1 167 ? 37.028 -10.141 -22.433 1.00 86.56 167 ASN A N 1
ATOM 1368 C CA . ASN A 1 167 ? 38.053 -9.105 -22.566 1.00 86.56 167 ASN A CA 1
ATOM 1369 C C . ASN A 1 167 ? 39.468 -9.680 -22.448 1.00 86.56 167 ASN A C 1
ATOM 1371 O O . ASN A 1 167 ? 40.338 -9.334 -23.256 1.00 86.56 167 ASN A O 1
ATOM 1375 N N . ASP A 1 168 ? 39.712 -10.564 -21.479 1.00 87.62 168 ASP A N 1
ATOM 1376 C CA . ASP A 1 168 ? 40.999 -11.242 -21.342 1.00 87.62 168 ASP A CA 1
ATOM 1377 C C . ASP A 1 168 ? 41.273 -12.127 -22.563 1.00 87.62 168 ASP A C 1
ATOM 1379 O O . ASP A 1 168 ? 42.331 -11.999 -23.187 1.00 87.62 168 ASP A O 1
ATOM 1383 N N . LEU A 1 169 ? 40.288 -12.911 -23.017 1.00 89.31 169 LEU A N 1
ATOM 1384 C CA . LEU A 1 169 ? 40.394 -13.690 -24.251 1.00 89.31 169 LEU A CA 1
ATOM 1385 C C . LEU A 1 169 ? 40.739 -12.797 -25.451 1.00 89.31 169 LEU A C 1
ATOM 1387 O O . LEU A 1 169 ? 41.666 -13.105 -26.203 1.00 89.31 169 LEU A O 1
ATOM 1391 N N . TYR A 1 170 ? 40.041 -11.674 -25.633 1.00 90.94 170 TYR A N 1
ATOM 1392 C CA . TYR A 1 170 ? 40.314 -10.723 -26.712 1.00 90.94 170 TYR A CA 1
ATOM 1393 C C . TYR A 1 170 ? 41.763 -10.220 -26.673 1.00 90.94 170 TYR A C 1
ATOM 1395 O O . TYR A 1 170 ? 42.436 -10.184 -27.713 1.00 90.94 170 TYR A O 1
ATOM 1403 N N . ASN A 1 171 ? 42.271 -9.878 -25.488 1.00 89.69 171 ASN A N 1
ATOM 1404 C CA . ASN A 1 171 ? 43.650 -9.431 -25.306 1.00 89.69 171 ASN A CA 1
ATOM 1405 C C . ASN A 1 171 ? 44.651 -10.550 -25.624 1.00 89.69 171 ASN A C 1
ATOM 1407 O O . ASN A 1 171 ? 45.611 -10.332 -26.373 1.00 89.69 171 ASN A O 1
ATOM 1411 N N . GLN A 1 172 ? 44.412 -11.762 -25.119 1.00 90.06 172 GLN A N 1
ATOM 1412 C CA . GLN A 1 172 ? 45.266 -12.923 -25.352 1.00 90.06 172 GLN A CA 1
ATOM 1413 C C . GLN A 1 172 ? 45.307 -13.318 -26.836 1.00 90.06 172 GLN A C 1
ATOM 1415 O O . GLN A 1 172 ? 46.394 -13.447 -27.408 1.00 90.06 172 GLN A O 1
ATOM 1420 N N . LEU A 1 173 ? 44.152 -13.427 -27.500 1.00 89.88 173 LEU A N 1
ATOM 1421 C CA . LEU A 1 173 ? 44.065 -13.736 -28.931 1.00 89.88 173 LEU A CA 1
ATOM 1422 C C . LEU A 1 173 ? 44.720 -12.645 -29.787 1.00 89.88 173 LEU A C 1
ATOM 1424 O O . LEU A 1 173 ? 45.449 -12.957 -30.731 1.00 89.88 173 LEU A O 1
ATOM 1428 N N . SER A 1 174 ? 44.549 -11.368 -29.430 1.00 90.12 174 SER A N 1
ATOM 1429 C CA . SER A 1 174 ? 45.210 -10.248 -30.115 1.00 90.12 174 SER A CA 1
ATOM 1430 C C . SER A 1 174 ? 46.740 -10.343 -30.046 1.00 90.12 174 SER A C 1
ATOM 1432 O O . SER A 1 174 ? 47.428 -10.079 -31.037 1.00 90.12 174 SER A O 1
ATOM 1434 N N . ILE A 1 175 ? 47.294 -10.751 -28.898 1.00 88.94 175 ILE A N 1
ATOM 1435 C CA . ILE A 1 175 ? 48.737 -10.989 -28.732 1.00 88.94 175 ILE A CA 1
ATOM 1436 C C . ILE A 1 175 ? 49.188 -12.190 -29.572 1.00 88.94 175 ILE A C 1
ATOM 1438 O O . ILE A 1 175 ? 50.234 -12.126 -30.222 1.00 88.94 175 ILE A O 1
ATOM 1442 N N . LEU A 1 176 ? 48.411 -13.274 -29.592 1.00 88.31 176 LEU A N 1
ATOM 1443 C CA . LEU A 1 176 ? 48.733 -14.484 -30.351 1.00 88.31 176 LEU A CA 1
ATOM 1444 C C . LEU A 1 176 ? 48.757 -14.234 -31.863 1.00 88.31 176 LEU A C 1
ATOM 1446 O O . LEU A 1 176 ? 49.685 -14.689 -32.535 1.00 88.31 176 LEU A O 1
ATOM 1450 N N . ILE A 1 177 ? 47.819 -13.444 -32.393 1.00 88.50 177 ILE A N 1
ATOM 1451 C CA . ILE A 1 177 ? 47.838 -13.022 -33.802 1.00 88.50 177 ILE A CA 1
ATOM 1452 C C . ILE A 1 177 ? 49.121 -12.244 -34.114 1.00 88.50 177 ILE A C 1
ATOM 1454 O O . ILE A 1 177 ? 49.798 -12.549 -35.096 1.00 88.50 177 ILE A O 1
ATOM 1458 N N . ARG A 1 178 ? 49.518 -11.292 -33.253 1.00 88.81 178 ARG A N 1
ATOM 1459 C CA . ARG A 1 178 ? 50.774 -10.530 -33.423 1.00 88.81 178 ARG A CA 1
ATOM 1460 C C . ARG A 1 178 ? 52.018 -11.420 -33.388 1.00 88.81 178 ARG A C 1
ATOM 1462 O O . ARG A 1 178 ? 52.993 -11.123 -34.070 1.00 88.81 178 ARG A O 1
ATOM 1469 N N . LYS A 1 179 ? 51.984 -12.516 -32.624 1.00 88.88 179 LYS A N 1
ATOM 1470 C CA . LYS A 1 179 ? 53.052 -13.529 -32.560 1.00 88.88 179 LYS A CA 1
ATOM 1471 C C . LYS A 1 179 ? 52.982 -14.580 -33.683 1.00 88.88 179 LYS A C 1
ATOM 1473 O O . LYS A 1 179 ? 53.795 -15.500 -33.699 1.00 88.88 179 LYS A O 1
ATOM 1478 N N . GLY A 1 180 ? 52.053 -14.447 -34.633 1.00 85.19 180 GLY A N 1
ATOM 1479 C CA . GLY A 1 180 ? 51.984 -15.282 -35.836 1.00 85.19 180 GLY A CA 1
ATOM 1480 C C . GLY A 1 180 ? 51.061 -16.503 -35.747 1.00 85.19 180 GLY A C 1
ATOM 1481 O O . GLY A 1 180 ? 51.182 -17.405 -36.582 1.00 85.19 180 GLY A O 1
ATOM 1482 N N . VAL A 1 181 ? 50.144 -16.554 -34.772 1.00 88.94 181 VAL A N 1
ATOM 1483 C CA . VAL A 1 181 ? 49.064 -17.555 -34.745 1.00 88.94 181 VAL A CA 1
ATOM 1484 C C . VAL A 1 181 ? 48.032 -17.224 -35.821 1.00 88.94 181 VAL A C 1
ATOM 1486 O O . VAL A 1 181 ? 47.567 -16.089 -35.929 1.00 88.94 181 VAL A O 1
ATOM 1489 N N . VAL A 1 182 ? 47.660 -18.223 -36.620 1.00 88.81 182 VAL A N 1
ATOM 1490 C CA . VAL A 1 182 ? 46.678 -18.071 -37.701 1.00 88.81 182 VAL A CA 1
ATOM 1491 C C . VAL A 1 182 ? 45.577 -19.100 -37.531 1.00 88.81 182 VAL A C 1
ATOM 1493 O O . VAL A 1 182 ? 45.851 -20.292 -37.371 1.00 88.81 182 VAL A O 1
ATOM 1496 N N . ALA A 1 183 ? 44.337 -18.634 -37.634 1.00 87.88 183 ALA A N 1
ATOM 1497 C CA . ALA A 1 183 ? 43.147 -19.464 -37.657 1.00 87.88 183 ALA A CA 1
ATOM 1498 C C . ALA A 1 183 ? 42.422 -19.331 -39.000 1.00 87.88 183 ALA A C 1
ATOM 1500 O O . ALA A 1 183 ? 42.386 -18.246 -39.589 1.00 87.88 183 ALA A O 1
ATOM 1501 N N . LYS A 1 184 ? 41.882 -20.449 -39.485 1.00 86.81 184 LYS A N 1
ATOM 1502 C CA . LYS A 1 184 ? 41.033 -20.536 -40.677 1.00 86.81 184 LYS A CA 1
ATOM 1503 C C . LYS A 1 184 ? 39.869 -21.467 -40.373 1.00 86.81 184 LYS A C 1
ATOM 1505 O O . LYS A 1 184 ? 40.076 -22.501 -39.744 1.00 86.81 184 LYS A O 1
ATOM 1510 N N . ASN A 1 185 ? 38.687 -21.107 -40.856 1.00 86.56 185 ASN A N 1
ATOM 1511 C CA . ASN A 1 185 ? 37.442 -21.830 -40.622 1.00 86.56 185 ASN A CA 1
ATOM 1512 C C . ASN A 1 185 ? 37.185 -22.099 -39.125 1.00 86.56 185 ASN A C 1
ATOM 1514 O O . ASN A 1 185 ? 36.914 -23.230 -38.740 1.00 86.56 185 ASN A O 1
ATOM 1518 N N . GLY A 1 186 ? 37.399 -21.097 -38.266 1.00 82.88 186 GLY A N 1
ATOM 1519 C CA . GLY A 1 186 ? 37.236 -21.239 -36.813 1.00 82.88 186 GLY A CA 1
ATOM 1520 C C . GLY A 1 186 ? 38.328 -22.028 -36.075 1.00 82.88 186 GLY A C 1
ATOM 1521 O O . GLY A 1 186 ? 38.320 -22.038 -34.847 1.00 82.88 186 GLY A O 1
ATOM 1522 N N . TYR A 1 187 ? 39.308 -22.622 -36.768 1.00 88.06 187 TYR A N 1
ATOM 1523 C CA . TYR A 1 187 ? 40.348 -23.464 -36.160 1.00 88.06 187 TYR A CA 1
ATOM 1524 C C . TYR A 1 187 ? 41.763 -22.899 -36.298 1.00 88.06 187 TYR A C 1
ATOM 1526 O O . TYR A 1 187 ? 42.135 -22.341 -37.333 1.00 88.06 187 TYR A O 1
ATOM 1534 N N . VAL A 1 188 ? 42.607 -23.112 -35.285 1.00 87.44 188 VAL A N 1
ATOM 1535 C CA . VAL A 1 188 ? 44.032 -22.752 -35.314 1.00 87.44 188 VAL A CA 1
ATOM 1536 C C . VAL A 1 188 ? 44.783 -23.655 -36.294 1.00 87.44 188 VAL A C 1
ATOM 1538 O O . VAL A 1 188 ? 44.962 -24.852 -36.069 1.00 87.44 188 VAL A O 1
ATOM 1541 N N . THR A 1 189 ? 45.290 -23.072 -37.379 1.00 86.69 189 THR A N 1
ATOM 1542 C CA . THR A 1 189 ? 46.037 -23.792 -38.427 1.00 86.69 189 THR A CA 1
ATOM 1543 C C . THR A 1 189 ? 47.549 -23.607 -38.306 1.00 86.69 189 THR A C 1
ATOM 1545 O O . THR A 1 189 ? 48.305 -24.520 -38.636 1.00 86.69 189 THR A O 1
ATOM 1548 N N . ARG A 1 190 ? 48.012 -22.465 -37.778 1.00 85.75 190 ARG A N 1
ATOM 1549 C CA . ARG A 1 190 ? 49.437 -22.156 -37.568 1.00 85.75 190 ARG A CA 1
ATOM 1550 C C . ARG A 1 190 ? 49.659 -21.610 -36.161 1.00 85.75 190 ARG A C 1
ATOM 1552 O O . ARG A 1 190 ? 48.882 -20.784 -35.701 1.00 85.75 190 ARG A O 1
ATOM 1559 N N . GLY A 1 191 ? 50.736 -22.041 -35.501 1.00 83.81 191 GLY A N 1
ATOM 1560 C CA . GLY A 1 191 ? 51.076 -21.590 -34.145 1.00 83.81 191 GLY A CA 1
ATOM 1561 C C . GLY A 1 191 ? 50.403 -22.383 -33.016 1.00 83.81 191 GLY A C 1
ATOM 1562 O O . GLY A 1 191 ? 50.305 -21.873 -31.906 1.00 83.81 191 GLY A O 1
ATOM 1563 N N . LYS A 1 192 ? 49.981 -23.633 -33.275 1.00 83.94 192 LYS A N 1
ATOM 1564 C CA . LYS A 1 192 ? 49.300 -24.512 -32.300 1.00 83.94 192 LYS A CA 1
ATOM 1565 C C . LYS A 1 192 ? 50.043 -24.637 -30.962 1.00 83.94 192 LYS A C 1
ATOM 1567 O O . LYS A 1 192 ? 49.423 -24.516 -29.917 1.00 83.94 192 LYS A O 1
ATOM 1572 N N . ASN A 1 193 ? 51.370 -24.796 -30.981 1.00 82.69 193 ASN A N 1
ATOM 1573 C CA . ASN A 1 193 ? 52.172 -24.894 -29.752 1.00 82.69 193 ASN A CA 1
ATOM 1574 C C . ASN A 1 193 ? 52.130 -23.607 -28.915 1.00 82.69 193 ASN A C 1
ATOM 1576 O O . ASN A 1 193 ? 52.095 -23.677 -27.694 1.00 82.69 193 ASN A O 1
ATOM 1580 N N . LEU A 1 194 ? 52.113 -22.441 -29.566 1.00 83.06 194 LEU A N 1
ATOM 1581 C CA . LEU A 1 194 ? 52.033 -21.151 -28.880 1.00 83.06 194 LEU A CA 1
ATOM 1582 C C . LEU A 1 194 ? 50.633 -20.913 -28.297 1.00 83.06 194 LEU A C 1
ATOM 1584 O O . LEU A 1 194 ? 50.509 -20.307 -27.240 1.00 83.06 194 LEU A O 1
ATOM 1588 N N . TYR A 1 195 ? 49.593 -21.407 -28.974 1.00 86.06 195 TYR A N 1
ATOM 1589 C CA . TYR A 1 195 ? 48.219 -21.371 -28.475 1.00 86.06 195 TYR A CA 1
ATOM 1590 C C . TYR A 1 195 ? 48.047 -22.280 -27.244 1.00 86.06 195 TYR A C 1
ATOM 1592 O O . TYR A 1 195 ? 47.579 -21.814 -26.210 1.00 86.06 195 TYR A O 1
ATOM 1600 N N . ARG A 1 196 ? 48.534 -23.530 -27.310 1.00 84.12 196 ARG A N 1
ATOM 1601 C CA . ARG A 1 196 ? 48.506 -24.504 -26.196 1.00 84.12 196 ARG A CA 1
ATOM 1602 C C . ARG A 1 196 ? 49.277 -24.052 -24.951 1.00 84.12 196 ARG A C 1
ATOM 1604 O O . ARG A 1 196 ? 48.965 -24.482 -23.859 1.00 84.12 196 ARG A O 1
ATOM 1611 N N . GLN A 1 197 ? 50.285 -23.190 -25.097 1.00 83.31 197 GLN A N 1
ATOM 1612 C CA . GLN A 1 197 ? 50.993 -22.605 -23.947 1.00 83.31 197 GLN A CA 1
ATOM 1613 C C . GLN A 1 197 ? 50.151 -21.588 -23.168 1.00 83.31 197 GLN A C 1
ATOM 1615 O O . GLN A 1 197 ? 50.536 -21.204 -22.066 1.00 83.31 197 GLN A O 1
ATOM 1620 N N . ARG A 1 198 ? 49.073 -21.074 -23.771 1.00 82.38 198 ARG A N 1
ATOM 1621 C CA . ARG A 1 198 ? 48.234 -20.032 -23.176 1.00 82.38 198 ARG A CA 1
ATOM 1622 C C . ARG A 1 198 ? 46.862 -20.548 -22.752 1.00 82.38 198 ARG A C 1
ATOM 1624 O O . ARG A 1 198 ? 46.339 -20.036 -21.769 1.00 82.38 198 ARG A O 1
ATOM 1631 N N . PHE A 1 199 ? 46.328 -21.534 -23.470 1.00 83.38 199 PHE A N 1
ATOM 1632 C CA . PHE A 1 199 ? 45.037 -22.158 -23.201 1.00 83.38 199 PHE A CA 1
ATOM 1633 C C . PHE A 1 199 ? 45.212 -23.668 -23.000 1.00 83.38 199 PHE A C 1
ATOM 1635 O O . PHE A 1 199 ? 45.611 -24.372 -23.936 1.00 83.38 199 PHE A O 1
ATOM 1642 N N . ASP A 1 200 ? 44.892 -24.142 -21.797 1.00 72.88 200 ASP A N 1
ATOM 1643 C CA . ASP A 1 200 ? 44.810 -25.567 -21.462 1.00 72.88 200 ASP A CA 1
ATOM 1644 C C . ASP A 1 200 ? 43.502 -26.175 -22.017 1.00 72.88 200 ASP A C 1
ATOM 1646 O O . ASP A 1 200 ? 42.541 -25.446 -22.265 1.00 72.88 200 ASP A O 1
ATOM 1650 N N . ASP A 1 201 ? 43.480 -27.490 -22.272 1.00 70.06 201 ASP A N 1
ATOM 1651 C CA . ASP A 1 201 ? 42.314 -28.247 -22.780 1.00 70.06 201 ASP A CA 1
ATOM 1652 C C . ASP A 1 201 ? 41.600 -27.615 -23.992 1.00 70.06 201 ASP A C 1
ATOM 1654 O O . ASP A 1 201 ? 40.376 -27.571 -24.101 1.00 70.06 201 ASP A O 1
ATOM 1658 N N . CYS A 1 202 ? 42.385 -27.119 -24.949 1.00 73.56 202 CYS A N 1
ATOM 1659 C CA . CYS A 1 202 ? 41.884 -26.372 -26.101 1.00 73.56 202 CYS A CA 1
ATOM 1660 C C . CYS A 1 202 ? 41.564 -27.226 -27.340 1.00 73.56 202 CYS A C 1
ATOM 1662 O O . CYS A 1 202 ? 41.505 -26.679 -28.438 1.00 73.56 202 CYS A O 1
ATOM 1664 N N . GLU A 1 203 ? 41.395 -28.542 -27.204 1.00 79.88 203 GLU A N 1
ATOM 1665 C CA . GLU A 1 203 ? 41.117 -29.454 -28.323 1.00 79.88 203 GLU A CA 1
ATOM 1666 C C . GLU A 1 203 ? 39.668 -29.949 -28.306 1.00 79.88 203 GLU A C 1
ATOM 1668 O O . GLU A 1 203 ? 39.137 -30.322 -27.264 1.00 79.88 203 GLU A O 1
ATOM 1673 N N . ASP A 1 204 ? 39.028 -29.962 -29.476 1.00 77.38 204 ASP A N 1
ATOM 1674 C CA . ASP A 1 204 ? 37.714 -30.569 -29.668 1.00 77.38 204 ASP A CA 1
ATOM 1675 C C . ASP A 1 204 ? 37.802 -32.106 -29.717 1.00 77.38 204 ASP A C 1
ATOM 1677 O O . ASP A 1 204 ? 38.883 -32.700 -29.745 1.00 77.38 204 ASP A O 1
ATOM 1681 N N . SER A 1 205 ? 36.648 -32.777 -29.782 1.00 74.31 205 SER A N 1
ATOM 1682 C CA . SER A 1 205 ? 36.560 -34.247 -29.843 1.00 74.31 205 SER A CA 1
ATOM 1683 C C . SER A 1 205 ? 37.307 -34.875 -31.033 1.00 74.31 205 SER A C 1
ATOM 1685 O O . SER A 1 205 ? 37.551 -36.079 -31.032 1.00 74.31 205 SER A O 1
ATOM 1687 N N . ASN A 1 206 ? 37.667 -34.074 -32.042 1.00 75.25 206 ASN A N 1
ATOM 1688 C CA . ASN A 1 206 ? 38.393 -34.483 -33.242 1.00 75.25 206 ASN A CA 1
ATOM 1689 C C . ASN A 1 206 ? 39.878 -34.054 -33.216 1.00 75.25 206 ASN A C 1
ATOM 1691 O O . ASN A 1 206 ? 40.571 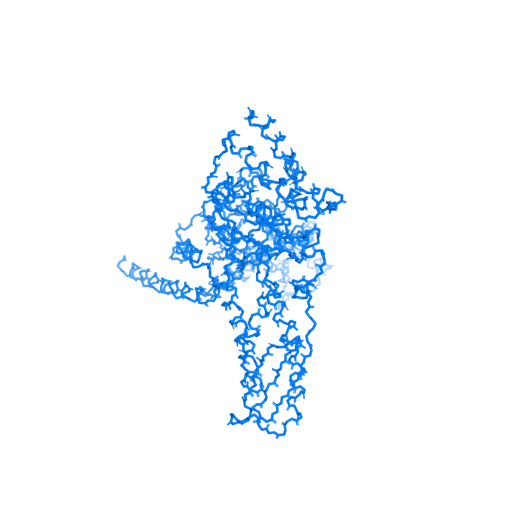-34.208 -34.224 1.00 75.25 206 ASN A O 1
ATOM 1695 N N . GLY A 1 207 ? 40.377 -33.509 -32.099 1.00 76.38 207 GLY A N 1
ATOM 1696 C CA . GLY A 1 207 ? 41.759 -33.041 -31.939 1.00 76.38 207 GLY A CA 1
ATOM 1697 C C . GLY A 1 207 ? 42.069 -31.714 -32.648 1.00 76.38 207 GLY A C 1
ATOM 1698 O O . GLY A 1 207 ? 43.239 -31.367 -32.853 1.00 76.38 207 GLY A O 1
ATOM 1699 N N . ASN A 1 208 ? 41.047 -30.965 -33.074 1.00 83.31 208 ASN A N 1
ATOM 1700 C CA . ASN A 1 208 ? 41.219 -29.629 -33.637 1.00 83.31 208 ASN A CA 1
ATOM 1701 C C . ASN A 1 208 ? 41.150 -28.571 -32.537 1.00 83.31 208 ASN A C 1
ATOM 1703 O O . ASN A 1 208 ? 40.432 -28.725 -31.561 1.00 83.31 208 ASN A O 1
ATOM 1707 N N . ILE A 1 209 ? 41.873 -27.466 -32.718 1.00 85.25 209 ILE A N 1
ATOM 1708 C CA . ILE A 1 209 ? 41.932 -26.386 -31.726 1.00 85.25 209 ILE A CA 1
ATOM 1709 C C . ILE A 1 209 ? 41.014 -25.250 -32.189 1.00 85.25 209 ILE A C 1
ATOM 1711 O O . ILE A 1 209 ? 41.423 -24.514 -33.101 1.00 85.25 209 ILE A O 1
ATOM 1715 N N . PRO A 1 210 ? 39.782 -25.113 -31.660 1.00 86.38 210 PRO A N 1
ATOM 1716 C CA . PRO A 1 210 ? 38.937 -23.962 -31.952 1.00 86.38 210 PRO A CA 1
ATOM 1717 C C . PRO A 1 210 ? 39.639 -22.673 -31.515 1.00 86.38 210 PRO A C 1
ATOM 1719 O O . PRO A 1 210 ? 40.281 -22.607 -30.472 1.00 86.38 210 PRO A O 1
ATOM 1722 N N . PHE A 1 211 ? 39.557 -21.634 -32.343 1.00 86.62 211 PHE A N 1
ATOM 1723 C CA . PHE A 1 211 ? 40.246 -20.372 -32.079 1.00 86.62 211 PHE A CA 1
ATOM 1724 C C . PHE A 1 211 ? 39.605 -19.580 -30.931 1.00 86.62 211 PHE A C 1
ATOM 1726 O O . PHE A 1 211 ? 40.319 -18.914 -30.181 1.00 86.62 211 PHE A O 1
ATOM 1733 N N . ILE A 1 212 ? 38.281 -19.687 -30.785 1.00 87.81 212 ILE A N 1
ATOM 1734 C CA . ILE A 1 212 ? 37.518 -19.213 -29.626 1.00 87.81 212 ILE A CA 1
ATOM 1735 C C . ILE A 1 212 ? 37.058 -20.448 -28.834 1.00 87.81 212 ILE A C 1
ATOM 1737 O O . ILE A 1 212 ? 36.353 -21.278 -29.418 1.00 87.81 212 ILE A O 1
ATOM 1741 N N . PRO A 1 213 ? 37.426 -20.575 -27.546 1.00 87.50 213 PRO A N 1
ATOM 1742 C CA . PRO A 1 213 ? 37.058 -21.722 -26.716 1.00 87.50 213 PRO A CA 1
ATOM 1743 C C . PRO A 1 213 ? 35.545 -21.975 -26.657 1.00 87.50 213 PRO A C 1
ATOM 1745 O O . PRO A 1 213 ? 34.763 -21.032 -26.554 1.00 87.50 213 PRO A O 1
ATOM 1748 N N . GLU A 1 214 ? 35.134 -23.248 -26.684 1.00 84.00 214 GLU A N 1
ATOM 1749 C CA . GLU A 1 214 ? 33.711 -23.630 -26.745 1.00 84.00 214 GLU A CA 1
ATOM 1750 C C . GLU A 1 214 ? 32.913 -23.225 -25.498 1.00 84.00 214 GLU A C 1
ATOM 1752 O O . GLU A 1 214 ? 31.746 -22.868 -25.615 1.00 84.00 214 GLU A O 1
ATOM 1757 N N . HIS A 1 215 ? 33.544 -23.187 -24.321 1.00 84.25 215 HIS A N 1
ATOM 1758 C CA . HIS A 1 215 ? 32.878 -22.818 -23.064 1.00 84.25 215 HIS A CA 1
ATOM 1759 C C . HIS A 1 215 ? 32.376 -21.362 -23.015 1.00 84.25 215 HIS A C 1
ATOM 1761 O O . HIS A 1 215 ? 31.588 -21.035 -22.135 1.00 84.25 215 HIS A O 1
ATOM 1767 N N . LEU A 1 216 ? 32.825 -20.505 -23.942 1.00 84.38 216 LEU A N 1
ATOM 1768 C CA . LEU A 1 216 ? 32.400 -19.103 -24.062 1.00 84.38 216 LEU A CA 1
ATOM 1769 C C . LEU A 1 216 ? 31.343 -18.899 -25.157 1.00 84.38 216 LEU A C 1
ATOM 1771 O O . LEU A 1 216 ? 30.895 -17.776 -25.380 1.00 84.38 216 LEU A O 1
ATOM 1775 N N . HIS A 1 217 ? 30.960 -19.951 -25.893 1.00 87.81 217 HIS A N 1
ATOM 1776 C CA . HIS A 1 217 ? 29.972 -19.825 -26.973 1.00 87.81 217 HIS A CA 1
ATOM 1777 C C . HIS A 1 217 ? 28.588 -19.465 -26.422 1.00 87.81 217 HIS A C 1
ATOM 1779 O O . HIS A 1 217 ? 27.887 -18.681 -27.060 1.00 87.81 217 HIS A O 1
ATOM 1785 N N . ASP A 1 218 ? 28.240 -19.965 -25.234 1.00 83.25 218 ASP A N 1
ATOM 1786 C CA . ASP A 1 218 ? 27.002 -19.615 -24.524 1.00 83.25 218 ASP A CA 1
ATOM 1787 C C . ASP A 1 218 ? 26.974 -18.124 -24.155 1.00 83.25 218 ASP A C 1
ATOM 1789 O O . ASP A 1 218 ? 25.998 -17.432 -24.439 1.00 83.25 218 ASP A O 1
ATOM 1793 N N . ASP A 1 219 ? 28.082 -17.596 -23.626 1.00 82.94 219 ASP A N 1
ATOM 1794 C CA . ASP A 1 219 ? 28.203 -16.184 -23.237 1.00 82.94 219 ASP A CA 1
ATOM 1795 C C . ASP A 1 219 ? 28.119 -15.252 -24.455 1.00 82.94 219 ASP A C 1
ATOM 1797 O O . ASP A 1 219 ? 27.453 -14.214 -24.438 1.00 82.94 219 ASP A O 1
ATOM 1801 N N . ILE A 1 220 ? 28.765 -15.646 -25.558 1.00 85.94 220 ILE A N 1
ATOM 1802 C CA . ILE A 1 220 ? 28.679 -14.921 -26.828 1.00 85.94 220 ILE A CA 1
ATOM 1803 C C . ILE A 1 220 ? 27.240 -14.937 -27.348 1.00 85.94 220 ILE A C 1
ATOM 1805 O O . ILE A 1 220 ? 26.759 -13.900 -27.812 1.00 85.94 220 ILE A O 1
ATOM 1809 N N . GLN A 1 221 ? 26.551 -16.082 -27.283 1.00 87.25 221 GLN A N 1
ATOM 1810 C CA . GLN A 1 221 ? 25.157 -16.200 -27.710 1.00 87.25 221 GLN A CA 1
ATOM 1811 C C . GLN A 1 221 ? 24.253 -15.294 -26.881 1.00 87.25 221 GLN A C 1
ATOM 1813 O O . GLN A 1 221 ? 23.429 -14.584 -27.454 1.00 87.25 221 GLN A O 1
ATOM 1818 N N . GLU A 1 222 ? 24.452 -15.244 -25.565 1.00 78.31 222 GLU A N 1
ATOM 1819 C CA . GLU A 1 222 ? 23.648 -14.414 -24.677 1.00 78.31 222 GLU A CA 1
ATOM 1820 C C . GLU A 1 222 ? 23.721 -12.925 -25.050 1.00 78.31 222 GLU A C 1
ATOM 1822 O O . GLU A 1 222 ? 22.688 -12.266 -25.176 1.00 78.31 222 GLU A O 1
ATOM 1827 N N . MET A 1 223 ? 24.925 -12.422 -25.338 1.00 78.00 223 MET A N 1
ATOM 1828 C CA . MET A 1 223 ? 25.166 -11.036 -25.770 1.00 78.00 223 MET A CA 1
ATOM 1829 C C . MET A 1 223 ? 24.756 -10.757 -27.225 1.00 78.00 223 MET A C 1
ATOM 1831 O O . MET A 1 223 ? 24.824 -9.618 -27.699 1.00 78.00 223 MET A O 1
ATOM 1835 N N . THR A 1 224 ? 24.377 -11.791 -27.980 1.00 81.31 224 THR A N 1
ATOM 1836 C CA . THR A 1 224 ? 24.036 -11.691 -29.405 1.00 81.31 224 THR A CA 1
ATOM 1837 C C . THR A 1 224 ? 22.724 -12.385 -29.770 1.00 81.31 224 THR A C 1
ATOM 1839 O O . THR A 1 224 ? 22.519 -12.710 -30.941 1.00 81.31 224 THR A O 1
ATOM 1842 N N . LYS A 1 225 ? 21.795 -12.522 -28.812 1.00 76.25 225 LYS A N 1
ATOM 1843 C CA . LYS A 1 225 ? 20.465 -13.141 -28.994 1.00 76.25 225 LYS A CA 1
ATOM 1844 C C . LYS A 1 225 ? 19.682 -12.603 -30.199 1.00 76.25 225 LYS A C 1
ATOM 1846 O O . LYS A 1 225 ? 18.989 -13.360 -30.867 1.00 76.25 225 LYS A O 1
ATOM 1851 N N . GLU A 1 226 ? 19.834 -11.319 -30.531 1.00 72.31 226 GLU A N 1
ATOM 1852 C CA . GLU A 1 226 ? 19.195 -10.699 -31.707 1.00 72.31 226 GLU A CA 1
ATOM 1853 C C . GLU A 1 226 ? 19.718 -11.230 -33.055 1.00 72.31 226 GLU A C 1
ATOM 1855 O O . GLU A 1 226 ? 19.016 -11.178 -34.063 1.00 72.31 226 GLU A O 1
ATOM 1860 N N . LYS A 1 227 ? 20.975 -11.694 -33.094 1.00 79.38 227 LYS A N 1
ATOM 1861 C CA . LYS A 1 227 ? 21.630 -12.237 -34.296 1.00 79.38 227 LYS A CA 1
ATOM 1862 C C . LYS A 1 227 ? 21.605 -13.763 -34.329 1.00 79.38 227 LYS A C 1
ATOM 1864 O O . LYS A 1 227 ? 21.517 -14.335 -35.412 1.00 79.38 227 LYS A O 1
ATOM 1869 N N . PHE A 1 228 ? 21.726 -14.402 -33.168 1.00 85.75 228 PHE A N 1
ATOM 1870 C CA . PHE A 1 228 ? 21.883 -15.844 -33.032 1.00 85.75 228 PHE A CA 1
ATOM 1871 C C . PHE A 1 228 ? 20.891 -16.376 -32.002 1.00 85.75 228 PHE A C 1
ATOM 1873 O O . PHE A 1 228 ? 21.025 -16.138 -30.800 1.00 85.75 228 PHE A O 1
ATOM 1880 N N . GLN A 1 229 ? 19.890 -17.111 -32.483 1.00 81.12 229 GLN A N 1
ATOM 1881 C CA . GLN A 1 229 ? 18.841 -17.659 -31.630 1.00 81.12 229 GLN A CA 1
ATOM 1882 C C . GLN A 1 229 ? 19.356 -18.844 -30.803 1.00 81.12 229 GLN A C 1
ATOM 1884 O O . GLN A 1 229 ? 18.927 -19.027 -29.666 1.00 81.12 229 GLN A O 1
ATOM 1889 N N . PHE A 1 230 ? 20.298 -19.618 -31.350 1.00 86.25 230 PHE A N 1
ATOM 1890 C CA . PHE A 1 230 ? 20.881 -20.780 -30.691 1.00 86.25 230 PHE A CA 1
ATOM 1891 C C . PHE A 1 230 ? 22.410 -20.706 -30.648 1.00 86.25 230 PHE A C 1
ATOM 1893 O O . PHE A 1 230 ? 23.060 -20.134 -31.522 1.00 86.25 230 PHE A O 1
ATOM 1900 N N . VAL A 1 231 ? 23.008 -21.367 -29.654 1.00 85.75 231 VAL A N 1
ATOM 1901 C CA . VAL A 1 231 ? 24.474 -21.454 -29.476 1.00 85.75 231 VAL A CA 1
ATOM 1902 C C . VAL A 1 231 ? 25.147 -22.091 -30.697 1.00 85.75 231 VAL A C 1
ATOM 1904 O O . VAL A 1 231 ? 26.240 -21.704 -31.109 1.00 85.75 231 VAL A O 1
ATOM 1907 N N . PHE A 1 232 ? 24.456 -23.029 -31.349 1.00 86.44 232 PHE A N 1
ATOM 1908 C CA . PHE A 1 232 ? 24.927 -23.647 -32.585 1.00 86.44 232 PHE A CA 1
ATOM 1909 C C . PHE A 1 232 ? 25.096 -22.637 -33.732 1.00 86.44 232 PHE A C 1
ATOM 1911 O O . PHE A 1 232 ? 26.018 -22.781 -34.537 1.00 86.44 232 PHE A O 1
ATOM 1918 N N . ASP A 1 233 ? 24.272 -21.586 -33.787 1.00 88.31 233 ASP A N 1
ATOM 1919 C CA . ASP A 1 233 ? 24.390 -20.540 -34.807 1.00 88.31 233 ASP A CA 1
ATOM 1920 C C . ASP A 1 233 ? 25.666 -19.717 -34.601 1.00 88.31 233 ASP A C 1
ATOM 1922 O O . ASP A 1 233 ? 26.363 -19.401 -35.568 1.00 88.31 233 ASP A O 1
ATOM 1926 N N . VAL A 1 234 ? 26.022 -19.451 -33.338 1.00 87.31 234 VAL A N 1
ATOM 1927 C CA . VAL A 1 234 ? 27.296 -18.818 -32.968 1.00 87.31 234 VAL A CA 1
ATOM 1928 C C . VAL A 1 234 ? 28.460 -19.694 -33.410 1.00 87.31 234 VAL A C 1
ATOM 1930 O O . VAL A 1 234 ? 29.348 -19.216 -34.115 1.00 87.31 234 VAL A O 1
ATOM 1933 N N . LYS A 1 235 ? 28.440 -20.990 -33.074 1.00 87.50 235 LYS A N 1
ATOM 1934 C CA . LYS A 1 235 ? 29.490 -21.934 -33.482 1.00 87.50 235 LYS A CA 1
ATOM 1935 C C . LYS A 1 235 ? 29.655 -21.964 -35.002 1.00 87.50 235 LYS A C 1
ATOM 1937 O O . LYS A 1 235 ? 30.768 -21.802 -35.495 1.00 87.50 235 LYS A O 1
ATOM 1942 N N . ASN A 1 236 ? 28.562 -22.093 -35.753 1.00 87.50 236 ASN A N 1
ATOM 1943 C CA . ASN A 1 236 ? 28.598 -22.076 -37.217 1.00 87.50 236 ASN A CA 1
ATOM 1944 C C . ASN A 1 236 ? 29.159 -20.768 -37.768 1.00 87.50 236 ASN A C 1
ATOM 1946 O O . ASN A 1 236 ? 29.961 -20.796 -38.699 1.00 87.50 236 ASN A O 1
ATOM 1950 N N . HIS A 1 237 ? 28.776 -19.630 -37.187 1.00 89.88 237 HIS A N 1
ATOM 1951 C CA . HIS A 1 237 ? 29.311 -18.341 -37.594 1.00 89.88 237 HIS A CA 1
ATOM 1952 C C . HIS A 1 237 ? 30.821 -18.268 -37.357 1.00 89.88 237 HIS A C 1
ATOM 1954 O O . HIS A 1 237 ? 31.559 -17.935 -38.282 1.00 89.88 237 HIS A O 1
ATOM 1960 N N . LEU A 1 238 ? 31.303 -18.668 -36.177 1.00 88.69 238 LEU A N 1
ATOM 1961 C CA . LEU A 1 238 ? 32.731 -18.698 -35.848 1.00 88.69 238 LEU A CA 1
ATOM 1962 C C . LEU A 1 238 ? 33.536 -19.603 -36.794 1.00 88.69 238 LEU A C 1
ATOM 1964 O O . LEU A 1 238 ? 34.651 -19.248 -37.179 1.00 88.69 238 LEU A O 1
ATOM 1968 N N . MET A 1 239 ? 32.952 -20.717 -37.248 1.00 86.94 239 MET A N 1
ATOM 1969 C CA . MET A 1 239 ? 33.558 -21.607 -38.250 1.00 86.94 239 MET A CA 1
ATOM 1970 C C . MET A 1 239 ? 33.721 -20.967 -39.633 1.00 86.94 239 MET A C 1
ATOM 1972 O O . MET A 1 239 ? 34.459 -21.499 -40.458 1.00 86.94 239 MET A O 1
ATOM 1976 N N . THR A 1 240 ? 33.075 -19.835 -39.917 1.00 89.88 240 THR A N 1
ATOM 1977 C CA . THR A 1 240 ? 33.280 -19.098 -41.178 1.00 89.88 240 THR A CA 1
ATOM 1978 C C . THR A 1 240 ? 34.417 -18.080 -41.104 1.00 89.88 240 THR A C 1
ATOM 1980 O O . THR A 1 240 ? 34.878 -17.609 -42.142 1.00 89.88 240 THR A O 1
ATOM 1983 N N . LEU A 1 241 ? 34.900 -17.755 -39.899 1.00 90.12 241 LEU A N 1
ATOM 1984 C CA . LEU A 1 241 ? 35.810 -16.634 -39.673 1.00 90.12 241 LEU A CA 1
ATOM 1985 C C . LEU A 1 241 ? 37.287 -17.053 -39.698 1.00 90.12 241 LEU A C 1
ATOM 1987 O O . LEU A 1 241 ? 37.676 -18.164 -39.314 1.00 90.12 241 LEU A O 1
ATOM 1991 N N . ASN A 1 242 ? 38.143 -16.119 -40.115 1.00 90.88 242 ASN A N 1
ATOM 1992 C CA . ASN A 1 242 ? 39.593 -16.196 -39.919 1.00 90.88 242 ASN A CA 1
ATOM 1993 C C . ASN A 1 242 ? 40.032 -15.573 -38.576 1.00 90.88 242 ASN A C 1
ATOM 1995 O O . ASN A 1 242 ? 39.217 -15.035 -37.827 1.00 90.88 242 ASN A O 1
ATOM 1999 N N . SER A 1 243 ? 41.331 -15.624 -38.251 1.00 86.50 243 SER A N 1
ATOM 2000 C CA . SER A 1 243 ? 41.842 -15.110 -36.966 1.00 86.50 243 SER A CA 1
ATOM 2001 C C . SER A 1 243 ? 41.529 -13.632 -36.704 1.00 86.50 243 SER A C 1
ATOM 2003 O O . SER A 1 243 ? 41.140 -13.277 -35.594 1.00 86.50 243 SER A O 1
ATOM 2005 N N . HIS A 1 244 ? 41.668 -12.762 -37.707 1.00 87.81 244 HIS A N 1
ATOM 2006 C CA . HIS A 1 244 ? 41.431 -11.324 -37.540 1.00 87.81 244 HIS A CA 1
ATOM 2007 C C . HIS A 1 244 ? 39.936 -11.012 -37.451 1.00 87.81 244 HIS A C 1
ATOM 2009 O O . HIS A 1 244 ? 39.525 -10.180 -36.643 1.00 87.81 244 HIS A O 1
ATOM 2015 N N . GLU A 1 245 ? 39.121 -11.698 -38.252 1.00 89.81 245 GLU A N 1
ATOM 2016 C CA . GLU A 1 245 ? 37.661 -11.591 -38.215 1.00 89.81 245 GLU A CA 1
ATOM 2017 C C . GLU A 1 245 ? 37.091 -12.081 -36.885 1.00 89.81 245 GLU A C 1
ATOM 2019 O O . GLU A 1 245 ? 36.233 -11.414 -36.320 1.00 89.81 245 GLU A O 1
ATOM 2024 N N . SER A 1 246 ? 37.623 -13.175 -36.338 1.00 88.56 246 SER A N 1
ATOM 2025 C CA . SER A 1 246 ? 37.197 -13.724 -35.046 1.00 88.56 246 SER A CA 1
ATOM 2026 C C . SER A 1 246 ? 37.478 -12.757 -33.892 1.00 88.56 246 SER A C 1
ATOM 2028 O O . SER A 1 246 ? 36.609 -12.522 -33.060 1.00 88.56 246 SER A O 1
ATOM 2030 N N . VAL A 1 247 ? 38.661 -12.126 -33.861 1.00 90.00 247 VAL A N 1
ATOM 2031 C CA . VAL A 1 247 ? 38.986 -11.101 -32.847 1.00 90.00 247 VAL A CA 1
ATOM 2032 C C . VAL A 1 247 ? 38.143 -9.838 -33.033 1.00 90.00 247 VAL A C 1
ATOM 2034 O O . VAL A 1 247 ? 37.726 -9.222 -32.053 1.00 90.00 247 VAL A O 1
ATOM 2037 N N . ARG A 1 248 ? 37.853 -9.448 -34.281 1.00 90.12 248 ARG A N 1
ATOM 2038 C CA . ARG A 1 248 ? 36.959 -8.320 -34.574 1.00 90.12 248 ARG A CA 1
ATOM 2039 C C . ARG A 1 248 ? 35.531 -8.598 -34.112 1.00 90.12 248 ARG A C 1
ATOM 2041 O O . ARG A 1 248 ? 34.924 -7.716 -33.514 1.00 90.12 248 ARG A O 1
ATOM 2048 N N . PHE A 1 249 ? 35.029 -9.802 -34.369 1.00 90.12 249 PHE A N 1
ATOM 2049 C CA . PHE A 1 249 ? 33.725 -10.263 -33.914 1.00 90.12 249 PHE A CA 1
ATOM 2050 C C . PHE A 1 249 ? 33.661 -10.284 -32.385 1.00 90.12 249 PHE A C 1
ATOM 2052 O O . PHE A 1 249 ? 32.764 -9.676 -31.817 1.00 90.12 249 PHE A O 1
ATOM 2059 N N . LEU A 1 250 ? 34.667 -10.848 -31.709 1.00 88.88 250 LEU A N 1
ATOM 2060 C CA . LEU A 1 250 ? 34.750 -10.844 -30.245 1.00 88.88 250 LEU A CA 1
ATOM 2061 C C . LEU A 1 250 ? 34.743 -9.417 -29.670 1.00 88.88 250 LEU A C 1
ATOM 2063 O O . LEU A 1 250 ? 34.034 -9.139 -28.709 1.00 88.88 250 LEU A O 1
ATOM 2067 N N . LYS A 1 251 ? 35.457 -8.475 -30.301 1.00 88.69 251 LYS A N 1
ATOM 2068 C CA . LYS A 1 251 ? 35.403 -7.054 -29.925 1.00 88.69 251 LYS A CA 1
ATOM 2069 C C . LYS A 1 251 ? 34.007 -6.455 -30.104 1.00 88.69 251 LYS A C 1
ATOM 2071 O O . LYS A 1 251 ? 33.587 -5.646 -29.284 1.00 88.69 251 LYS A O 1
ATOM 2076 N N . GLU A 1 252 ? 33.306 -6.806 -31.180 1.00 87.19 252 GLU A N 1
ATOM 2077 C CA . GLU A 1 252 ? 31.923 -6.374 -31.406 1.00 87.19 252 GLU A CA 1
ATOM 2078 C C . GLU A 1 252 ? 30.989 -6.924 -30.321 1.00 87.19 252 GLU A C 1
ATOM 2080 O O . GLU A 1 252 ? 30.182 -6.165 -29.792 1.00 87.19 252 GLU A O 1
ATOM 2085 N N . VAL A 1 253 ? 31.137 -8.200 -29.951 1.00 86.94 253 VAL A N 1
ATOM 2086 C CA . VAL A 1 253 ? 30.379 -8.850 -28.868 1.00 86.94 253 VAL A CA 1
ATOM 2087 C C . VAL A 1 253 ? 30.617 -8.136 -27.537 1.00 86.94 253 VAL A C 1
ATOM 2089 O O . VAL A 1 253 ? 29.659 -7.738 -26.887 1.00 86.94 253 VAL A O 1
ATOM 2092 N N . ILE A 1 254 ? 31.876 -7.868 -27.175 1.00 85.06 254 ILE A N 1
ATOM 2093 C CA . ILE A 1 254 ? 32.229 -7.142 -25.944 1.00 85.06 254 ILE A CA 1
ATOM 2094 C C . ILE A 1 254 ? 31.645 -5.723 -25.945 1.00 85.06 254 ILE A C 1
ATOM 2096 O O . ILE A 1 254 ? 31.055 -5.293 -24.958 1.00 85.06 254 ILE A O 1
ATOM 2100 N N . MET A 1 255 ? 31.788 -4.978 -27.049 1.00 82.25 255 MET A N 1
ATOM 2101 C CA . MET A 1 255 ? 31.230 -3.623 -27.146 1.00 82.25 255 MET A CA 1
ATOM 2102 C C . MET A 1 255 ? 29.700 -3.619 -27.044 1.00 82.25 255 MET A C 1
ATOM 2104 O O . MET A 1 255 ? 29.146 -2.656 -26.525 1.00 82.25 255 MET A O 1
ATOM 2108 N N . ARG A 1 256 ? 29.027 -4.677 -27.514 1.00 79.06 256 ARG A N 1
ATOM 2109 C CA . ARG A 1 256 ? 27.579 -4.867 -27.343 1.00 79.06 256 ARG A CA 1
ATOM 2110 C C . ARG A 1 256 ? 27.215 -5.218 -25.905 1.00 79.06 256 ARG A C 1
ATOM 2112 O O . ARG A 1 256 ? 26.312 -4.593 -25.373 1.00 79.06 256 ARG A O 1
ATOM 2119 N N . GLY A 1 257 ? 27.938 -6.139 -25.268 1.00 74.81 257 GLY A N 1
ATOM 2120 C CA . GLY A 1 257 ? 27.714 -6.499 -23.863 1.00 74.81 257 GLY A CA 1
ATOM 2121 C C . GLY A 1 257 ? 27.939 -5.329 -22.897 1.00 74.81 257 GLY A C 1
ATOM 2122 O O . GLY A 1 257 ? 27.293 -5.247 -21.861 1.00 74.81 257 GLY A O 1
ATOM 2123 N N . LEU A 1 258 ? 28.816 -4.382 -23.252 1.00 75.31 258 LEU A N 1
ATOM 2124 C CA . LEU A 1 258 ? 29.030 -3.138 -22.501 1.00 75.31 258 LEU A CA 1
ATOM 2125 C C . LEU A 1 258 ? 28.038 -2.018 -22.859 1.00 75.31 258 LEU A C 1
ATOM 2127 O O . LEU A 1 258 ? 27.993 -0.998 -22.165 1.00 75.31 258 LEU A O 1
ATOM 2131 N N . ALA A 1 259 ? 27.278 -2.156 -23.949 1.00 77.19 259 ALA A N 1
ATOM 2132 C CA . ALA A 1 259 ? 26.326 -1.138 -24.364 1.00 77.19 259 ALA A CA 1
ATOM 2133 C C . ALA A 1 259 ? 25.101 -1.154 -23.433 1.00 77.19 259 ALA A C 1
ATOM 2135 O O . ALA A 1 259 ? 24.587 -2.224 -23.109 1.00 77.19 259 ALA A O 1
ATOM 2136 N N . PRO A 1 260 ? 24.589 0.015 -23.009 1.00 77.69 260 PRO A N 1
ATOM 2137 C CA . PRO A 1 260 ? 23.327 0.071 -22.287 1.00 77.69 260 PRO A CA 1
ATOM 2138 C C . PRO A 1 260 ? 22.204 -0.510 -23.151 1.00 77.69 260 PRO A C 1
ATOM 2140 O O . PRO A 1 260 ? 21.953 -0.031 -24.259 1.00 77.69 260 PRO A O 1
ATOM 2143 N N . SER A 1 261 ? 21.522 -1.523 -22.631 1.00 78.62 261 SER A N 1
ATOM 2144 C CA . SER A 1 261 ? 20.329 -2.096 -23.248 1.00 78.62 261 SER A CA 1
ATOM 2145 C C . SER A 1 261 ? 19.107 -1.266 -22.863 1.00 78.62 261 SER A C 1
ATOM 2147 O O . SER A 1 261 ? 18.976 -0.840 -21.711 1.00 78.62 261 SER A O 1
ATOM 2149 N N . GLN A 1 262 ? 18.231 -0.988 -23.829 1.00 85.75 262 GLN A N 1
ATOM 2150 C CA . GLN A 1 262 ? 16.962 -0.330 -23.544 1.00 85.75 262 GLN A CA 1
ATOM 2151 C C . GLN A 1 262 ? 15.945 -1.379 -23.100 1.00 85.75 262 GLN A C 1
ATOM 2153 O O . GLN A 1 262 ? 15.649 -2.310 -23.843 1.00 85.75 262 GLN A O 1
ATOM 2158 N N . VAL A 1 263 ? 15.377 -1.186 -21.918 1.00 88.62 263 VAL A N 1
ATOM 2159 C CA . VAL A 1 263 ? 14.265 -1.982 -21.401 1.00 88.62 263 VAL A CA 1
ATOM 2160 C C . VAL A 1 263 ? 12.963 -1.262 -21.729 1.00 88.62 263 VAL A C 1
ATOM 2162 O O . VAL A 1 263 ? 12.860 -0.053 -21.505 1.00 88.62 263 VAL A O 1
ATOM 2165 N N . ASP A 1 264 ? 11.975 -1.983 -22.265 1.00 90.62 264 ASP A N 1
ATOM 2166 C CA . ASP A 1 264 ? 10.662 -1.433 -22.615 1.00 90.62 264 ASP A CA 1
ATOM 2167 C C . ASP A 1 264 ? 9.550 -2.038 -21.751 1.00 90.62 264 ASP A C 1
ATOM 2169 O O . ASP A 1 264 ? 9.023 -3.109 -22.032 1.00 90.62 264 ASP A O 1
ATOM 2173 N N . CYS A 1 265 ? 9.144 -1.303 -20.722 1.00 92.31 265 CYS A N 1
ATOM 2174 C CA . CYS A 1 265 ? 8.029 -1.632 -19.841 1.00 92.31 265 CYS A CA 1
ATOM 2175 C C . CYS A 1 265 ? 6.754 -0.844 -20.202 1.00 92.31 265 CYS A C 1
ATOM 2177 O O . CYS A 1 265 ? 5.902 -0.614 -19.340 1.00 92.31 265 CYS A O 1
ATOM 2179 N N . SER A 1 266 ? 6.569 -0.418 -21.460 1.00 92.06 266 SER A N 1
ATOM 2180 C CA . SER A 1 266 ? 5.394 0.376 -21.881 1.00 92.06 266 SER A CA 1
ATOM 2181 C C . SER A 1 266 ? 4.054 -0.332 -21.658 1.00 92.06 266 SER A C 1
ATOM 2183 O O . SER A 1 266 ? 3.023 0.329 -21.562 1.00 92.06 266 SER A O 1
ATOM 2185 N N . LYS A 1 267 ? 4.056 -1.667 -21.573 1.00 93.06 267 LYS A N 1
ATOM 2186 C CA . LYS A 1 267 ? 2.868 -2.493 -21.295 1.00 93.06 267 LYS A CA 1
ATOM 2187 C C . LYS A 1 267 ? 2.676 -2.805 -19.806 1.00 93.06 267 LYS A C 1
ATOM 2189 O O . LYS A 1 267 ? 1.854 -3.655 -19.465 1.00 93.06 267 LYS A O 1
ATOM 2194 N N . SER A 1 268 ? 3.439 -2.175 -18.916 1.00 94.69 268 SER A N 1
ATOM 2195 C CA . SER A 1 268 ? 3.340 -2.422 -17.477 1.00 94.69 268 SER A CA 1
ATOM 2196 C C . SER A 1 268 ? 2.206 -1.630 -16.820 1.00 94.69 268 SER A C 1
ATOM 2198 O O . SER A 1 268 ? 1.795 -0.560 -17.284 1.00 94.69 268 SER A O 1
ATOM 2200 N N . LEU A 1 269 ? 1.696 -2.189 -15.728 1.00 96.75 269 LEU A N 1
ATOM 2201 C CA . LEU A 1 269 ? 0.853 -1.508 -14.757 1.00 96.75 269 LEU A CA 1
ATOM 2202 C C . LEU A 1 269 ? 1.721 -1.157 -13.555 1.00 96.75 269 LEU A C 1
ATOM 2204 O O . LEU A 1 269 ? 2.230 -2.047 -12.882 1.00 96.75 269 LEU A O 1
ATOM 2208 N N . ILE A 1 270 ? 1.892 0.131 -13.292 1.00 97.00 270 ILE A N 1
ATOM 2209 C CA . ILE A 1 270 ? 2.723 0.630 -12.202 1.00 97.00 270 ILE A CA 1
ATOM 2210 C C . ILE A 1 270 ? 1.816 1.128 -11.081 1.00 97.00 270 ILE A C 1
ATOM 2212 O O . ILE A 1 270 ? 1.022 2.051 -11.267 1.00 97.00 270 ILE A O 1
ATOM 2216 N N . PHE A 1 271 ? 1.973 0.547 -9.900 1.00 98.06 271 PHE A N 1
ATOM 2217 C CA . PHE A 1 271 ? 1.407 1.039 -8.659 1.00 98.06 271 PHE A CA 1
ATOM 2218 C C . PHE A 1 271 ? 2.430 1.873 -7.905 1.00 98.06 271 PHE A C 1
ATOM 2220 O O . PHE A 1 271 ? 3.522 1.401 -7.603 1.00 98.06 271 PHE A O 1
ATOM 2227 N N . ILE A 1 272 ? 2.056 3.100 -7.561 1.00 97.00 272 ILE A N 1
ATOM 2228 C CA . ILE A 1 272 ? 2.819 3.947 -6.645 1.00 97.00 272 ILE A CA 1
ATOM 2229 C C . ILE A 1 272 ? 2.094 3.927 -5.310 1.00 97.00 272 ILE A C 1
ATOM 2231 O O . ILE A 1 272 ? 0.988 4.453 -5.205 1.00 97.00 272 ILE A O 1
ATOM 2235 N N . LEU A 1 273 ? 2.698 3.302 -4.303 1.00 96.31 273 LEU A N 1
ATOM 2236 C CA . LEU A 1 273 ? 2.132 3.191 -2.964 1.00 96.31 273 LEU A CA 1
ATOM 2237 C C . LEU A 1 273 ? 2.913 4.114 -2.040 1.00 96.31 273 LEU A C 1
ATOM 2239 O O . LEU A 1 273 ? 4.126 3.978 -1.889 1.00 96.31 273 LEU A O 1
ATOM 2243 N N . GLY A 1 274 ? 2.228 5.071 -1.421 1.00 92.75 274 GLY A N 1
ATOM 2244 C CA . GLY A 1 274 ? 2.904 6.022 -0.550 1.00 92.75 274 GLY A CA 1
ATOM 2245 C C . GLY A 1 274 ? 2.085 6.456 0.648 1.00 92.75 274 GLY A C 1
ATOM 2246 O O . GLY A 1 274 ? 0.852 6.541 0.606 1.00 92.75 274 GLY A O 1
ATOM 2247 N N . ASN A 1 275 ? 2.817 6.764 1.715 1.00 89.44 275 ASN A N 1
ATOM 2248 C CA . ASN A 1 275 ? 2.293 7.386 2.919 1.00 89.44 275 ASN A CA 1
ATOM 2249 C C . ASN A 1 275 ? 2.483 8.905 2.823 1.00 89.44 275 ASN A C 1
ATOM 2251 O O . ASN A 1 275 ? 3.596 9.393 2.618 1.00 89.44 275 ASN A O 1
ATOM 2255 N N . LEU A 1 276 ? 1.388 9.657 2.936 1.00 82.62 276 LEU A N 1
ATOM 2256 C CA . LEU A 1 276 ? 1.395 11.123 2.889 1.00 82.62 276 LEU A CA 1
ATOM 2257 C C . LEU A 1 276 ? 0.808 11.694 4.171 1.00 82.62 276 LEU A C 1
ATOM 2259 O O . LEU A 1 276 ? -0.188 12.404 4.115 1.00 82.62 276 LEU A O 1
ATOM 2263 N N . ASP A 1 277 ? 1.414 11.398 5.318 1.00 75.38 277 ASP A N 1
ATOM 2264 C CA . ASP A 1 277 ? 0.895 11.800 6.633 1.00 75.38 277 ASP A CA 1
ATOM 2265 C C . ASP A 1 277 ? 0.662 13.321 6.740 1.00 75.38 277 ASP A C 1
ATOM 2267 O O . ASP A 1 277 ? -0.254 13.765 7.426 1.00 75.38 277 ASP A O 1
ATOM 2271 N N . GLU A 1 278 ? 1.406 14.149 5.990 1.00 73.38 278 GLU A N 1
ATOM 2272 C CA . GLU A 1 278 ? 1.177 15.601 5.926 1.00 73.38 278 GLU A CA 1
ATOM 2273 C C . GLU A 1 278 ? -0.127 15.999 5.227 1.00 73.38 278 GLU A C 1
ATOM 2275 O O . GLU A 1 278 ? -0.581 17.125 5.393 1.00 73.38 278 GLU A O 1
ATOM 2280 N N . ALA A 1 279 ? -0.726 15.130 4.413 1.00 72.69 279 ALA A N 1
ATOM 2281 C CA . ALA A 1 279 ? -2.071 15.351 3.881 1.00 72.69 279 ALA A CA 1
ATOM 2282 C C . ALA A 1 279 ? -3.151 15.067 4.941 1.00 72.69 279 ALA A C 1
ATOM 2284 O O . ALA A 1 279 ? -4.271 15.581 4.841 1.00 72.69 279 ALA A O 1
ATOM 2285 N N . TYR A 1 280 ? -2.786 14.299 5.970 1.00 72.06 280 TYR A N 1
ATOM 2286 C CA . TYR A 1 280 ? -3.595 13.919 7.118 1.00 72.06 280 TYR A CA 1
ATOM 2287 C C . TYR A 1 280 ? -3.144 14.725 8.344 1.00 72.06 280 TYR A C 1
ATOM 2289 O O . TYR A 1 280 ? -2.862 14.143 9.379 1.00 72.06 280 TYR A O 1
ATOM 2297 N N . GLU A 1 281 ? -3.065 16.062 8.269 1.00 58.97 281 GLU A N 1
ATOM 2298 C CA . GLU A 1 281 ? -2.623 16.930 9.393 1.00 58.97 281 GLU A CA 1
ATOM 2299 C C . GLU A 1 281 ? -3.406 16.686 10.703 1.00 58.97 281 GLU A C 1
ATOM 2301 O O . GLU A 1 281 ? -2.900 16.920 11.796 1.00 58.97 281 GLU A O 1
ATOM 2306 N N . MET A 1 282 ? -4.611 16.125 10.597 1.00 55.28 282 MET A N 1
ATOM 2307 C CA . MET A 1 282 ? -5.447 15.672 11.715 1.00 55.28 282 MET A CA 1
ATOM 2308 C C . MET A 1 282 ? -4.916 14.400 12.402 1.00 55.28 282 MET A C 1
ATOM 2310 O O . MET A 1 282 ? -5.417 14.009 13.434 1.00 55.28 282 MET A O 1
ATOM 2314 N N . SER A 1 283 ? -3.892 13.735 11.882 1.00 47.00 283 SER A N 1
ATOM 2315 C CA . SER A 1 283 ? -3.217 12.628 12.577 1.00 47.00 283 SER A CA 1
ATOM 2316 C C . SER A 1 283 ? -2.242 13.117 13.650 1.00 47.00 283 SER A C 1
ATOM 2318 O O . SER A 1 283 ? -1.942 12.376 14.577 1.00 47.00 283 SER A O 1
ATOM 2320 N N . ARG A 1 284 ? -1.745 14.360 13.537 1.00 46.75 284 ARG A N 1
ATOM 2321 C CA . ARG A 1 284 ? -0.763 14.940 14.472 1.00 46.75 284 ARG A CA 1
ATOM 2322 C C . ARG A 1 284 ? -1.397 15.679 15.649 1.00 46.75 284 ARG A C 1
ATOM 2324 O O . ARG A 1 284 ? -0.726 15.884 16.649 1.00 46.75 284 ARG A O 1
ATOM 2331 N N . ASN A 1 285 ? -2.658 16.091 15.508 1.00 44.56 285 ASN A N 1
ATOM 2332 C CA . ASN A 1 285 ? -3.377 16.897 16.501 1.00 44.56 285 ASN A CA 1
ATOM 2333 C C . ASN A 1 285 ? -4.427 16.110 17.294 1.00 44.56 285 ASN A C 1
ATOM 2335 O O . ASN A 1 285 ? -5.074 16.692 18.159 1.00 44.56 285 ASN A O 1
ATOM 2339 N N . PHE A 1 286 ? -4.649 14.838 16.969 1.00 50.66 286 PHE A N 1
ATOM 2340 C CA . PHE A 1 286 ? -5.689 14.037 17.599 1.00 50.66 286 PHE A CA 1
ATOM 2341 C C . PHE A 1 286 ? -5.064 12.953 18.455 1.00 50.66 286 PHE A C 1
ATOM 2343 O O . PHE A 1 286 ? -4.097 12.306 18.049 1.00 50.66 286 PHE A O 1
ATOM 2350 N N . SER A 1 287 ? -5.634 12.803 19.644 1.00 55.94 287 SER A N 1
ATOM 2351 C CA . SER A 1 287 ? -5.200 11.832 20.625 1.00 55.94 287 SER A CA 1
ATOM 2352 C C . SER A 1 287 ? -5.394 10.402 20.117 1.00 55.94 287 SER A C 1
ATOM 2354 O O . SER A 1 287 ? -6.239 10.145 19.254 1.00 55.94 287 SER A O 1
ATOM 2356 N N . ALA A 1 288 ? -4.671 9.438 20.689 1.00 57.97 288 ALA A N 1
ATOM 2357 C CA . ALA A 1 288 ? -4.867 8.000 20.458 1.00 57.97 288 ALA A CA 1
ATOM 2358 C C . ALA A 1 288 ? -6.304 7.508 20.764 1.00 57.97 288 ALA A C 1
ATOM 2360 O O . ALA A 1 288 ? -6.634 6.346 20.518 1.00 57.97 288 ALA A O 1
ATOM 2361 N N . ASP A 1 289 ? -7.152 8.388 21.300 1.00 62.53 289 ASP A N 1
ATOM 2362 C CA . ASP A 1 289 ? -8.519 8.137 21.738 1.00 62.53 289 ASP A CA 1
ATOM 2363 C C . ASP A 1 289 ? -9.598 8.707 20.799 1.00 62.53 289 ASP A C 1
ATOM 2365 O O . ASP A 1 289 ? -10.781 8.585 21.114 1.00 62.53 289 ASP A O 1
ATOM 2369 N N . ILE A 1 290 ? -9.240 9.299 19.648 1.00 72.25 290 ILE A N 1
ATOM 2370 C CA . ILE A 1 290 ? -10.241 9.626 18.616 1.00 72.25 290 ILE A CA 1
ATOM 2371 C C . ILE A 1 290 ? -10.990 8.357 18.177 1.00 72.25 290 ILE A C 1
ATOM 2373 O O . ILE A 1 290 ? -10.396 7.288 18.009 1.00 72.25 290 ILE A O 1
ATOM 2377 N N . SER A 1 291 ? -12.302 8.473 17.962 1.00 81.19 291 SER A N 1
ATOM 2378 C CA . SER A 1 291 ? -13.096 7.358 17.441 1.00 81.19 291 SER A CA 1
ATOM 2379 C C . SER A 1 291 ? -12.714 7.026 15.991 1.00 81.19 291 SER A C 1
ATOM 2381 O O . SER A 1 291 ? -12.374 7.906 15.195 1.00 81.19 291 SER A O 1
ATOM 2383 N N . ALA A 1 292 ? -12.780 5.743 15.622 1.00 86.31 292 ALA A N 1
ATOM 2384 C CA . ALA A 1 292 ? -12.468 5.307 14.261 1.00 86.31 292 ALA A CA 1
ATOM 2385 C C . ALA A 1 292 ? -13.376 5.974 13.210 1.00 86.31 292 ALA A C 1
ATOM 2387 O O . ALA A 1 292 ? -12.892 6.389 12.158 1.00 86.31 292 ALA A O 1
ATOM 2388 N N . ASP A 1 293 ? -14.664 6.143 13.519 1.00 87.44 293 ASP A N 1
ATOM 2389 C CA . ASP A 1 293 ? -15.649 6.742 12.611 1.00 87.44 293 ASP A CA 1
ATOM 2390 C C . ASP A 1 293 ? -15.419 8.235 12.380 1.00 87.44 293 ASP A C 1
ATOM 2392 O O . ASP A 1 293 ? -15.508 8.716 11.247 1.00 87.44 293 ASP A O 1
ATOM 2396 N N . GLU A 1 294 ? -15.061 8.979 13.425 1.00 79.19 294 GLU A N 1
ATOM 2397 C CA . GLU A 1 294 ? -14.711 10.388 13.278 1.00 79.19 294 GLU A CA 1
ATOM 2398 C C . GLU A 1 294 ? -13.457 10.527 12.411 1.00 79.19 294 GLU A C 1
ATOM 2400 O O . GLU A 1 294 ? -13.442 11.267 11.422 1.00 79.19 294 GLU A O 1
ATOM 2405 N N . PHE A 1 295 ? -12.418 9.744 12.709 1.00 82.81 295 PHE A N 1
ATOM 2406 C CA . PHE A 1 295 ? -11.197 9.770 11.916 1.00 82.81 295 PHE A CA 1
ATOM 2407 C C . PHE A 1 295 ? -11.465 9.391 10.448 1.00 82.81 295 PHE A C 1
ATOM 2409 O O . PHE A 1 295 ? -10.953 10.044 9.531 1.00 82.81 295 PHE A O 1
ATOM 2416 N N . TYR A 1 296 ? -12.352 8.423 10.206 1.00 87.69 296 TYR A N 1
ATOM 2417 C CA . TYR A 1 296 ? -12.835 8.051 8.876 1.00 87.69 296 TYR A CA 1
ATOM 2418 C C . TYR A 1 296 ? -13.515 9.206 8.144 1.00 87.69 296 TYR A C 1
ATOM 2420 O O . TYR A 1 296 ? -13.154 9.517 7.005 1.00 87.69 296 TYR A O 1
ATOM 2428 N N . GLU A 1 297 ? -14.451 9.902 8.787 1.00 84.94 297 GLU A N 1
ATOM 2429 C CA . GLU A 1 297 ? -15.147 11.038 8.176 1.00 84.94 297 GLU A CA 1
ATOM 2430 C C . GLU A 1 297 ? -14.170 12.161 7.785 1.00 84.94 297 GLU A C 1
ATOM 2432 O O . GLU A 1 297 ? -14.321 12.849 6.768 1.00 84.94 297 GLU A O 1
ATOM 2437 N N . HIS A 1 298 ? -13.146 12.354 8.609 1.00 80.75 298 HIS A N 1
ATOM 2438 C CA . HIS A 1 298 ? -12.114 13.358 8.424 1.00 80.75 298 HIS A CA 1
ATOM 2439 C C . HIS A 1 298 ? -11.165 13.015 7.272 1.00 80.75 298 HIS A C 1
ATOM 2441 O O . HIS A 1 298 ? -10.913 13.860 6.401 1.00 80.75 298 HIS A O 1
ATOM 2447 N N . THR A 1 299 ? -10.672 11.780 7.226 1.00 85.62 299 THR A N 1
ATOM 2448 C CA . THR A 1 299 ? -9.786 11.303 6.156 1.00 85.62 299 THR A CA 1
ATOM 2449 C C . THR A 1 299 ? -10.505 11.199 4.808 1.00 85.62 299 THR A C 1
ATOM 2451 O O . THR A 1 299 ? -9.928 11.570 3.786 1.00 85.62 299 THR A O 1
ATOM 2454 N N . SER A 1 300 ? -11.793 10.849 4.799 1.00 85.88 300 SER A N 1
ATOM 2455 C CA . SER A 1 300 ? -12.624 10.764 3.584 1.00 85.88 300 SER A CA 1
ATOM 2456 C C . SER A 1 300 ? -12.829 12.110 2.874 1.00 85.88 300 SER A C 1
ATOM 2458 O O . SER A 1 300 ? -13.152 12.163 1.690 1.00 85.88 300 SER A O 1
ATOM 2460 N N . LYS A 1 301 ? -12.611 13.237 3.565 1.00 85.31 301 LYS A N 1
ATOM 2461 C CA . LYS A 1 301 ? -12.695 14.592 2.981 1.00 85.31 301 LYS A CA 1
ATOM 2462 C C . LYS A 1 301 ? -11.394 15.047 2.316 1.00 85.31 301 LYS A C 1
ATOM 2464 O O . LYS A 1 301 ? -11.320 16.182 1.825 1.00 85.31 301 LYS A O 1
ATOM 2469 N N . ILE A 1 302 ? -10.339 14.234 2.350 1.00 86.31 302 ILE A N 1
ATOM 2470 C CA . ILE A 1 302 ? -9.076 14.554 1.685 1.00 86.31 302 ILE A CA 1
ATOM 2471 C C . ILE A 1 302 ? -9.282 14.454 0.178 1.00 86.31 302 ILE A C 1
ATOM 2473 O O . ILE A 1 302 ? -9.821 13.489 -0.343 1.00 86.31 302 ILE A O 1
ATOM 2477 N N . ASN A 1 303 ? -8.853 15.495 -0.529 1.00 87.94 303 ASN A N 1
ATOM 2478 C CA . ASN A 1 303 ? -8.990 15.587 -1.972 1.00 87.94 303 ASN A CA 1
ATOM 2479 C C . ASN A 1 303 ? -7.620 15.656 -2.649 1.00 87.94 303 ASN A C 1
ATOM 2481 O O . ASN A 1 303 ? -6.586 15.890 -2.016 1.00 87.94 303 ASN A O 1
ATOM 2485 N N . ILE A 1 304 ? -7.631 15.539 -3.975 1.00 88.50 304 ILE A N 1
ATOM 2486 C CA . ILE A 1 304 ? -6.418 15.574 -4.792 1.00 88.50 304 ILE A CA 1
ATOM 2487 C C . ILE A 1 304 ? -5.599 16.862 -4.620 1.00 88.50 304 ILE A C 1
ATOM 2489 O O . ILE A 1 304 ? -4.377 16.837 -4.738 1.00 88.50 304 ILE A O 1
ATOM 2493 N N . SER A 1 305 ? -6.237 17.996 -4.304 1.00 88.12 305 SER A N 1
ATOM 2494 C CA . SER A 1 305 ? -5.525 19.261 -4.084 1.00 88.12 305 SER A CA 1
ATOM 2495 C C . SER A 1 305 ? -4.630 19.190 -2.845 1.00 88.12 305 SER A C 1
ATOM 2497 O O . SER A 1 305 ? -3.477 19.619 -2.902 1.00 88.12 305 SER A O 1
ATOM 2499 N N . LYS A 1 306 ? -5.121 18.597 -1.748 1.00 88.69 306 LYS A N 1
ATOM 2500 C CA . LYS A 1 306 ? -4.312 18.357 -0.543 1.00 88.69 306 LYS A CA 1
ATOM 2501 C C . LYS A 1 306 ? -3.162 17.389 -0.818 1.00 88.69 306 LYS A C 1
ATOM 2503 O O . LYS A 1 306 ? -2.034 17.676 -0.430 1.00 88.69 306 LYS A O 1
ATOM 2508 N N . ILE A 1 307 ? -3.424 16.305 -1.550 1.00 90.69 307 ILE A N 1
ATOM 2509 C CA . ILE A 1 307 ? -2.398 15.327 -1.943 1.00 90.69 307 ILE A CA 1
ATOM 2510 C C . ILE A 1 307 ? -1.301 15.984 -2.788 1.00 90.69 307 ILE A C 1
ATOM 2512 O O . ILE A 1 307 ? -0.123 15.849 -2.473 1.00 90.69 307 ILE A O 1
ATOM 2516 N N . LYS A 1 308 ? -1.660 16.777 -3.806 1.00 90.38 308 LYS A N 1
ATOM 2517 C CA . LYS A 1 308 ? -0.677 17.494 -4.636 1.00 90.38 308 LYS A CA 1
ATOM 2518 C C . LYS A 1 308 ? 0.169 18.474 -3.818 1.00 90.38 308 LYS A C 1
ATOM 2520 O O . LYS A 1 308 ? 1.375 18.533 -4.028 1.00 90.38 308 LYS A O 1
ATOM 2525 N N . LYS A 1 309 ? -0.422 19.181 -2.847 1.00 89.25 309 LYS A N 1
ATOM 2526 C CA . LYS A 1 309 ? 0.333 20.038 -1.912 1.00 89.25 309 LYS A CA 1
ATOM 2527 C C . LYS A 1 309 ? 1.294 19.240 -1.027 1.00 89.25 309 LYS A C 1
ATOM 2529 O O . LYS A 1 309 ? 2.402 19.700 -0.783 1.00 89.25 309 LYS A O 1
ATOM 2534 N N . ALA A 1 310 ? 0.894 18.058 -0.556 1.00 90.12 310 ALA A N 1
ATOM 2535 C CA . ALA A 1 310 ? 1.776 17.182 0.216 1.00 90.12 310 ALA A CA 1
ATOM 2536 C C . ALA A 1 310 ? 2.940 16.654 -0.642 1.00 90.12 310 ALA A C 1
ATOM 2538 O O . ALA A 1 310 ? 4.088 16.688 -0.207 1.00 90.12 310 ALA A O 1
ATOM 2539 N N . LEU A 1 311 ? 2.672 16.264 -1.893 1.00 91.62 311 LEU A N 1
ATOM 2540 C CA . LEU A 1 311 ? 3.701 15.833 -2.844 1.00 91.62 311 LEU A CA 1
ATOM 2541 C C . LEU A 1 311 ? 4.703 16.948 -3.175 1.00 91.62 311 LEU A C 1
ATOM 2543 O O . LEU A 1 311 ? 5.897 16.675 -3.255 1.00 91.62 311 LEU A O 1
ATOM 2547 N N . GLN A 1 312 ? 4.252 18.202 -3.292 1.00 91.38 312 GLN A N 1
ATOM 2548 C CA . GLN A 1 312 ? 5.123 19.367 -3.529 1.00 91.38 312 GLN A CA 1
ATOM 2549 C C . GLN A 1 312 ? 6.154 19.607 -2.419 1.00 91.38 312 GLN A C 1
ATOM 2551 O O . GLN A 1 312 ? 7.170 20.247 -2.670 1.00 91.38 312 GLN A O 1
ATOM 2556 N N . LYS A 1 313 ? 5.932 19.076 -1.209 1.00 89.12 313 LYS A N 1
ATOM 2557 C CA . LYS A 1 313 ? 6.927 19.122 -0.126 1.00 89.12 313 LYS A CA 1
ATOM 2558 C C . LYS A 1 313 ? 8.061 18.103 -0.313 1.00 89.12 313 LYS A C 1
ATOM 2560 O O . LYS A 1 313 ? 9.086 18.215 0.347 1.00 89.12 313 LYS A O 1
ATOM 2565 N N . ARG A 1 314 ? 7.878 17.084 -1.163 1.00 88.88 314 ARG A N 1
ATOM 2566 C CA . ARG A 1 314 ? 8.801 15.939 -1.309 1.00 88.88 314 ARG A CA 1
ATOM 2567 C C . ARG A 1 314 ? 9.416 15.819 -2.706 1.00 88.88 314 ARG A C 1
ATOM 2569 O O . ARG A 1 314 ? 10.528 15.302 -2.826 1.00 88.88 314 ARG A O 1
ATOM 2576 N N . TYR A 1 315 ? 8.716 16.283 -3.739 1.00 91.69 315 TYR A N 1
ATOM 2577 C CA . TYR A 1 315 ? 9.084 16.106 -5.145 1.00 91.69 315 TYR A CA 1
ATOM 2578 C C . TYR A 1 315 ? 8.980 17.407 -5.928 1.00 91.69 315 TYR A C 1
ATOM 2580 O O . TYR A 1 315 ? 8.178 18.288 -5.614 1.00 91.69 315 TYR A O 1
ATOM 2588 N N . ARG A 1 316 ? 9.756 17.488 -7.008 1.00 90.31 316 ARG A N 1
ATOM 2589 C CA . ARG A 1 316 ? 9.712 18.614 -7.941 1.00 90.31 316 ARG A CA 1
ATOM 2590 C C . ARG A 1 316 ? 8.459 18.550 -8.806 1.00 90.31 316 ARG A C 1
ATOM 2592 O O . ARG A 1 316 ? 7.905 17.476 -9.050 1.00 90.31 316 ARG A O 1
ATOM 2599 N N . ASN A 1 317 ? 8.021 19.699 -9.315 1.00 90.44 317 ASN A N 1
ATOM 2600 C CA . ASN A 1 317 ? 6.803 19.773 -10.124 1.00 90.44 317 ASN A CA 1
ATOM 2601 C C . ASN A 1 317 ? 6.882 18.881 -11.379 1.00 90.44 317 ASN A C 1
ATOM 2603 O O . ASN A 1 317 ? 5.878 18.266 -11.737 1.00 90.44 317 ASN A O 1
ATOM 2607 N N . GLU A 1 318 ? 8.056 18.745 -12.010 1.00 90.12 318 GLU A N 1
ATOM 2608 C CA . GLU A 1 318 ? 8.232 17.860 -13.169 1.00 90.12 318 GLU A CA 1
ATOM 2609 C C . GLU A 1 318 ? 8.086 16.375 -12.822 1.00 90.12 318 GLU A C 1
ATOM 2611 O O . GLU A 1 318 ? 7.618 15.596 -13.647 1.00 90.12 318 GLU A O 1
ATOM 2616 N N . GLN A 1 319 ? 8.440 15.976 -11.601 1.00 92.00 319 GLN A N 1
ATOM 2617 C CA . GLN A 1 319 ? 8.279 14.601 -11.128 1.00 92.00 319 GLN A CA 1
ATOM 2618 C C . GLN A 1 319 ? 6.826 14.318 -10.766 1.00 92.00 319 GLN A C 1
ATOM 2620 O O . GLN A 1 319 ? 6.294 13.276 -11.134 1.00 92.00 319 GLN A O 1
ATOM 2625 N N . ILE A 1 320 ? 6.152 15.282 -10.131 1.00 92.38 320 ILE A N 1
ATOM 2626 C CA . ILE A 1 320 ? 4.723 15.176 -9.815 1.00 92.38 320 ILE A CA 1
ATOM 2627 C C . ILE A 1 320 ? 3.895 15.004 -11.093 1.00 92.38 320 ILE A C 1
ATOM 2629 O O . ILE A 1 320 ? 2.924 14.253 -11.098 1.00 92.38 320 ILE A O 1
ATOM 2633 N N . ALA A 1 321 ? 4.293 15.648 -12.194 1.00 91.94 321 ALA A N 1
ATOM 2634 C CA . ALA A 1 321 ? 3.640 15.473 -13.488 1.00 91.94 321 ALA A CA 1
ATOM 2635 C C . ALA A 1 321 ? 3.746 14.034 -14.038 1.00 91.94 321 ALA A C 1
ATOM 2637 O O . ALA A 1 321 ? 2.837 13.594 -14.743 1.00 91.94 321 ALA A O 1
ATOM 2638 N N . ARG A 1 322 ? 4.808 13.285 -13.694 1.00 93.56 322 ARG A N 1
ATOM 2639 C CA . ARG A 1 322 ? 5.025 11.890 -14.133 1.00 93.56 322 ARG A CA 1
ATOM 2640 C C . ARG A 1 322 ? 4.153 10.876 -13.389 1.00 93.56 322 ARG A C 1
ATOM 2642 O O . ARG A 1 322 ? 3.955 9.780 -13.893 1.00 93.56 322 ARG A O 1
ATOM 2649 N N . PHE A 1 323 ? 3.573 11.235 -12.243 1.00 93.44 323 PHE A N 1
ATOM 2650 C CA . PHE A 1 323 ? 2.603 10.378 -11.546 1.00 93.44 323 PHE A CA 1
ATOM 2651 C C . PHE A 1 323 ? 1.288 10.199 -12.321 1.00 93.44 323 PHE A C 1
ATOM 2653 O O . PHE A 1 323 ? 0.491 9.321 -11.999 1.00 93.44 323 PHE A O 1
ATOM 2660 N N . GLY A 1 324 ? 1.037 11.014 -13.347 1.00 91.12 324 GLY A N 1
ATOM 2661 C CA . GLY A 1 324 ? -0.229 10.999 -14.070 1.00 91.12 324 GLY A CA 1
ATOM 2662 C C . GLY A 1 324 ? -1.365 11.598 -13.239 1.00 91.12 324 GLY A C 1
ATOM 2663 O O . GLY A 1 324 ? -1.148 12.476 -12.409 1.00 91.12 324 GLY A O 1
ATOM 2664 N N . ASN A 1 325 ? -2.600 11.169 -13.515 1.00 91.19 325 ASN A N 1
ATOM 2665 C CA . ASN A 1 325 ? -3.803 11.704 -12.860 1.00 91.19 325 ASN A CA 1
ATOM 2666 C C . ASN A 1 325 ? -4.669 10.629 -12.185 1.00 91.19 325 ASN A C 1
ATOM 2668 O O . ASN A 1 325 ? -5.706 10.968 -11.619 1.00 91.19 325 ASN A O 1
ATOM 2672 N N . LEU A 1 326 ? -4.267 9.356 -12.231 1.00 95.19 326 LEU A N 1
ATOM 2673 C CA . LEU A 1 326 ? -4.988 8.272 -11.564 1.00 95.19 326 LEU A CA 1
ATOM 2674 C C . LEU A 1 326 ? -4.531 8.217 -10.102 1.00 95.19 326 LEU A C 1
ATOM 2676 O O . LEU A 1 326 ? -3.566 7.531 -9.766 1.00 95.19 326 LEU A O 1
ATOM 2680 N N . HIS A 1 327 ? -5.173 9.011 -9.249 1.00 94.94 327 HIS A N 1
ATOM 2681 C CA . HIS A 1 327 ? -4.875 9.081 -7.820 1.00 94.94 327 HIS A CA 1
ATOM 2682 C C . HIS A 1 327 ? -6.055 8.547 -7.021 1.00 94.94 327 HIS A C 1
ATOM 2684 O O . HIS A 1 327 ? -7.110 9.172 -6.995 1.00 94.94 327 HIS A O 1
ATOM 2690 N N . ILE A 1 328 ? -5.825 7.444 -6.326 1.00 95.06 328 ILE A N 1
ATOM 2691 C CA . ILE A 1 328 ? -6.751 6.833 -5.386 1.00 95.06 328 ILE A CA 1
ATOM 2692 C C . ILE A 1 328 ? -6.326 7.254 -3.981 1.00 95.06 328 ILE A C 1
ATOM 2694 O O . ILE A 1 328 ? -5.163 7.096 -3.591 1.00 95.06 328 ILE A O 1
ATOM 2698 N N . ILE A 1 329 ? -7.263 7.822 -3.228 1.00 92.62 329 ILE A N 1
ATOM 2699 C CA . ILE A 1 329 ? -7.036 8.276 -1.855 1.00 92.62 329 ILE A CA 1
ATOM 2700 C C . ILE A 1 329 ? -7.682 7.260 -0.923 1.00 92.62 329 ILE A C 1
ATOM 2702 O O . ILE A 1 329 ? -8.896 7.090 -0.929 1.00 92.62 329 ILE A O 1
ATOM 2706 N N . TYR A 1 330 ? -6.864 6.597 -0.116 1.00 90.31 330 TYR A N 1
ATOM 2707 C CA . TYR A 1 330 ? -7.326 5.690 0.919 1.00 90.31 330 TYR A CA 1
ATOM 2708 C C . TYR A 1 330 ? -7.825 6.493 2.122 1.00 90.31 330 TYR A C 1
ATOM 2710 O O . TYR A 1 330 ? -7.042 7.269 2.700 1.00 90.31 330 TYR A O 1
ATOM 2718 N N . PRO A 1 331 ? -9.089 6.300 2.534 1.00 88.50 331 PRO A N 1
ATOM 2719 C CA . PRO A 1 331 ? -9.535 6.759 3.836 1.00 88.50 331 PRO A CA 1
ATOM 2720 C C . PRO A 1 331 ? -8.869 5.925 4.943 1.00 88.50 331 PRO A C 1
ATOM 2722 O O . PRO A 1 331 ? -8.191 4.923 4.689 1.00 88.50 331 PRO A O 1
ATOM 2725 N N . SER A 1 332 ? -9.049 6.347 6.194 1.00 89.12 332 SER A N 1
ATOM 2726 C CA . SER A 1 332 ? -8.846 5.450 7.332 1.00 89.12 332 SER A CA 1
ATOM 2727 C C . SER A 1 332 ? -9.931 4.366 7.343 1.00 89.12 332 SER A C 1
ATOM 2729 O O . SER A 1 332 ? -10.680 4.214 6.381 1.00 89.12 332 SER A O 1
ATOM 2731 N N . LEU A 1 333 ? -10.018 3.589 8.417 1.00 90.75 333 LEU A N 1
ATOM 2732 C CA . LEU A 1 333 ? -11.054 2.572 8.576 1.00 90.75 333 LEU A CA 1
ATOM 2733 C C . LEU A 1 333 ? -12.088 3.041 9.600 1.00 90.75 333 LEU A C 1
ATOM 2735 O O . LEU A 1 333 ? -11.719 3.677 10.588 1.00 90.75 333 LEU A O 1
ATOM 2739 N N . SER A 1 334 ? -13.360 2.737 9.340 1.00 92.12 334 SER A N 1
ATOM 2740 C CA . SER A 1 334 ? -14.463 2.931 10.285 1.00 92.12 334 SER A CA 1
ATOM 2741 C C . SER A 1 334 ? -14.431 1.876 11.393 1.00 92.12 334 SER A C 1
ATOM 2743 O O . SER A 1 334 ? -13.754 0.847 11.279 1.00 92.12 334 SER A O 1
ATOM 2745 N N . GLU A 1 335 ? -15.194 2.095 12.462 1.00 91.94 335 GLU A N 1
ATOM 2746 C CA . GLU A 1 335 ? -15.363 1.110 13.532 1.00 91.94 335 GLU A CA 1
ATOM 2747 C C . GLU A 1 335 ? -15.914 -0.217 12.989 1.00 91.94 335 GLU A C 1
ATOM 2749 O O . GLU A 1 335 ? -15.400 -1.289 13.317 1.00 91.94 335 GLU A O 1
ATOM 2754 N N . GLU A 1 336 ? -16.912 -0.154 12.106 1.00 93.00 336 GLU A N 1
ATOM 2755 C CA . GLU A 1 336 ? -17.499 -1.331 11.458 1.00 93.00 336 GLU A CA 1
ATOM 2756 C C . GLU A 1 336 ? -16.459 -2.127 10.655 1.00 93.00 336 GLU A C 1
ATOM 2758 O O . GLU A 1 336 ? -16.396 -3.359 10.753 1.00 93.00 336 GLU A O 1
ATOM 2763 N N . ALA A 1 337 ? -15.590 -1.432 9.913 1.00 92.75 337 ALA A N 1
ATOM 2764 C CA . ALA A 1 337 ? -14.518 -2.068 9.158 1.00 92.75 337 ALA A CA 1
ATOM 2765 C C . ALA A 1 337 ? -13.516 -2.761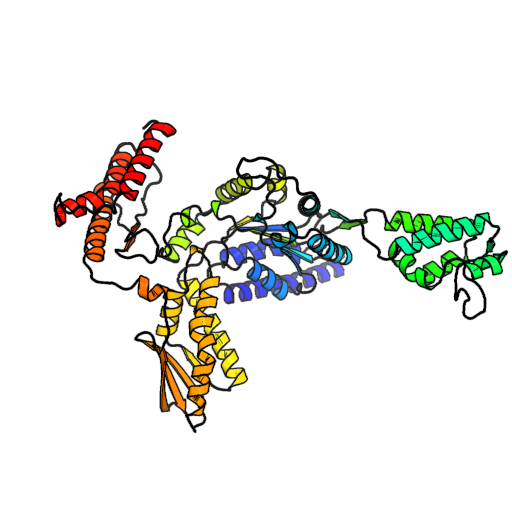 10.093 1.00 92.75 337 ALA A C 1
ATOM 2767 O O . ALA A 1 337 ? -13.174 -3.923 9.875 1.00 92.75 337 ALA A O 1
ATOM 2768 N N . TYR A 1 338 ? -13.097 -2.101 11.178 1.00 94.12 338 TYR A N 1
ATOM 2769 C CA . TYR A 1 338 ? -12.225 -2.713 12.184 1.00 94.12 338 TYR A CA 1
ATOM 2770 C C . TYR A 1 338 ? -12.849 -3.952 12.831 1.00 94.12 338 TYR A C 1
ATOM 2772 O O . TYR A 1 338 ? -12.173 -4.972 12.969 1.00 94.12 338 TYR A O 1
ATOM 2780 N N . ARG A 1 339 ? -14.133 -3.899 13.202 1.00 94.81 339 ARG A N 1
ATOM 2781 C CA . ARG A 1 339 ? -14.847 -5.046 13.788 1.00 94.81 339 ARG A CA 1
ATOM 2782 C C . ARG A 1 339 ? -14.924 -6.226 12.822 1.00 94.81 339 ARG A C 1
ATOM 2784 O O . ARG A 1 339 ? -14.693 -7.361 13.239 1.00 94.81 339 ARG A O 1
ATOM 2791 N N . SER A 1 340 ? -15.170 -5.956 11.543 1.00 94.00 340 SER A N 1
ATOM 2792 C CA . SER A 1 340 ? -15.188 -6.977 10.488 1.00 94.00 340 SER A CA 1
ATOM 2793 C C . SER A 1 340 ? -13.812 -7.625 10.302 1.00 94.00 340 SER A C 1
ATOM 2795 O O . SER A 1 340 ? -13.701 -8.849 10.257 1.00 94.00 340 SER A O 1
ATOM 2797 N N . ILE A 1 341 ? -12.744 -6.817 10.303 1.00 92.81 341 ILE A N 1
ATOM 2798 C CA . ILE A 1 341 ? -11.355 -7.296 10.223 1.00 92.81 341 ILE A CA 1
ATOM 2799 C C . ILE A 1 341 ? -11.005 -8.187 11.422 1.00 92.81 341 ILE A C 1
ATOM 2801 O O . ILE A 1 341 ? -10.412 -9.248 11.238 1.00 92.81 341 ILE A O 1
ATOM 2805 N N . ILE A 1 342 ? -11.393 -7.787 12.639 1.00 94.69 342 ILE A N 1
ATOM 2806 C CA . ILE A 1 342 ? -11.184 -8.594 13.852 1.00 94.69 342 ILE A CA 1
ATOM 2807 C C . ILE A 1 342 ? -11.911 -9.935 13.733 1.00 94.69 342 ILE A C 1
ATOM 2809 O O . ILE A 1 342 ? -11.323 -10.966 14.051 1.00 94.69 342 ILE A O 1
ATOM 2813 N N . SER A 1 343 ? -13.162 -9.933 13.259 1.00 94.00 343 SER A N 1
ATOM 2814 C CA . SER A 1 343 ? -13.942 -11.163 13.094 1.00 94.00 343 SER A CA 1
ATOM 2815 C C . SER A 1 343 ? -13.255 -12.148 12.157 1.00 94.00 343 SER A C 1
ATOM 2817 O O . SER A 1 343 ? -13.038 -13.293 12.534 1.00 94.00 343 SER A O 1
ATOM 2819 N N . ILE A 1 344 ? -12.842 -11.694 10.974 1.00 92.25 344 ILE A N 1
ATOM 2820 C CA . ILE A 1 344 ? -12.211 -12.570 9.980 1.00 92.25 344 ILE A CA 1
ATOM 2821 C C . ILE A 1 344 ? -10.860 -13.086 10.442 1.00 92.25 344 ILE A C 1
ATOM 2823 O O . ILE A 1 344 ? -10.513 -14.233 10.176 1.00 92.25 344 ILE A O 1
ATOM 2827 N N . GLU A 1 345 ? -10.082 -12.267 11.140 1.00 92.25 345 GLU A N 1
ATOM 2828 C CA . GLU A 1 345 ? -8.805 -12.736 11.659 1.00 92.25 345 GLU A CA 1
ATOM 2829 C C . GLU A 1 345 ? -8.995 -13.788 12.765 1.00 92.25 345 GLU A C 1
ATOM 2831 O O . GLU A 1 345 ? -8.259 -14.773 12.808 1.00 92.25 345 GLU A O 1
ATOM 2836 N N . LEU A 1 346 ? -10.024 -13.649 13.609 1.00 93.19 346 LEU A N 1
ATOM 2837 C CA . LEU A 1 346 ? -10.404 -14.684 14.575 1.00 93.19 346 LEU A CA 1
ATOM 2838 C C . LEU A 1 346 ? -10.952 -15.949 13.895 1.00 93.19 346 LEU A C 1
ATOM 2840 O O . LEU A 1 346 ? -10.654 -17.052 14.355 1.00 93.19 346 LEU A O 1
ATOM 2844 N N . ASP A 1 347 ? -11.686 -15.815 12.789 1.00 92.75 347 ASP A N 1
ATOM 2845 C CA . ASP A 1 347 ? -12.151 -16.954 11.991 1.00 92.75 347 ASP A CA 1
ATOM 2846 C C . ASP A 1 347 ? -10.975 -17.720 11.365 1.00 92.75 347 ASP A C 1
ATOM 2848 O O . ASP A 1 347 ? -10.941 -18.946 11.433 1.00 92.75 347 ASP A O 1
ATOM 2852 N N . LYS A 1 348 ? -9.936 -17.030 10.873 1.00 91.25 348 LYS A N 1
ATOM 2853 C CA . LYS A 1 348 ? -8.699 -17.695 10.414 1.00 91.25 348 LYS A CA 1
ATOM 2854 C C . LYS A 1 348 ? -8.014 -18.472 11.535 1.00 91.25 348 LYS A C 1
ATOM 2856 O O . LYS A 1 348 ? -7.527 -19.580 11.311 1.00 91.25 348 LYS A O 1
ATOM 2861 N N . VAL A 1 349 ? -7.971 -17.911 12.746 1.00 90.00 349 VAL A N 1
ATOM 2862 C CA . VAL A 1 349 ? -7.434 -18.615 13.923 1.00 90.00 349 VAL A CA 1
ATOM 2863 C C . VAL A 1 349 ? -8.285 -19.846 14.243 1.00 90.00 349 VAL A C 1
ATOM 2865 O O . VAL A 1 349 ? -7.740 -20.913 14.533 1.00 90.00 349 VAL A O 1
ATOM 2868 N N . LYS A 1 350 ? -9.613 -19.729 14.147 1.00 91.56 350 LYS A N 1
ATOM 2869 C CA . LYS A 1 350 ? -10.549 -20.840 14.339 1.00 91.56 350 LYS A CA 1
ATOM 2870 C C . LYS A 1 350 ? -10.329 -21.959 13.324 1.00 91.56 350 LYS A C 1
ATOM 2872 O O . LYS A 1 350 ? -10.246 -23.116 13.735 1.00 91.56 350 LYS A O 1
ATOM 2877 N N . ASP A 1 351 ? -10.196 -21.625 12.045 1.00 91.12 351 ASP A N 1
ATOM 2878 C CA . ASP A 1 351 ? -9.948 -22.593 10.975 1.00 91.12 351 ASP A CA 1
ATOM 2879 C C . ASP A 1 351 ? -8.600 -23.295 11.167 1.00 91.12 351 ASP A C 1
ATOM 2881 O O . ASP A 1 351 ? -8.539 -24.523 11.171 1.00 91.12 351 ASP A O 1
ATOM 2885 N N . HIS A 1 352 ? -7.542 -22.542 11.478 1.00 88.44 352 HIS A N 1
ATOM 2886 C CA . HIS A 1 352 ? -6.223 -23.105 11.770 1.00 88.44 352 HIS A CA 1
ATOM 2887 C C . HIS A 1 352 ? -6.254 -24.101 12.947 1.00 88.44 352 HIS A C 1
ATOM 2889 O O . HIS A 1 352 ? -5.669 -25.182 12.884 1.00 88.44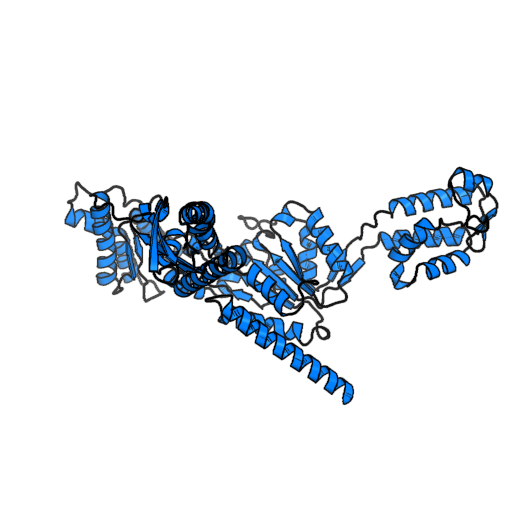 352 HIS A O 1
ATOM 2895 N N . ILE A 1 353 ? -6.963 -23.777 14.033 1.00 85.88 353 ILE A N 1
ATOM 2896 C CA . ILE A 1 353 ? -7.108 -24.677 15.190 1.00 85.88 353 ILE A CA 1
ATOM 2897 C C . ILE A 1 353 ? -7.921 -25.920 14.822 1.00 85.88 353 ILE A C 1
ATOM 2899 O O . ILE A 1 353 ? -7.561 -27.034 15.214 1.00 85.88 353 ILE A O 1
ATOM 2903 N N . LYS A 1 354 ? -9.000 -25.745 14.058 1.00 87.62 354 LYS A N 1
ATOM 2904 C CA . LYS A 1 354 ? -9.863 -26.838 13.615 1.00 87.62 354 LYS A CA 1
ATOM 2905 C C . LYS A 1 354 ? -9.113 -27.821 12.719 1.00 87.62 354 LYS A C 1
ATOM 2907 O O . LYS A 1 354 ? -9.258 -29.027 12.912 1.00 87.62 354 LYS A O 1
ATOM 2912 N N . ASP A 1 355 ? -8.282 -27.332 11.808 1.00 87.31 355 ASP A N 1
ATOM 2913 C CA . ASP A 1 355 ? -7.517 -28.173 10.886 1.00 87.31 355 ASP A CA 1
ATOM 2914 C C . ASP A 1 355 ? -6.455 -29.016 11.609 1.00 87.31 355 ASP A C 1
ATOM 2916 O O . ASP A 1 355 ? -6.250 -30.184 11.273 1.00 87.31 355 ASP A O 1
ATOM 2920 N N . HIS A 1 356 ? -5.821 -28.465 12.649 1.00 82.44 356 HIS A N 1
ATOM 2921 C CA . HIS A 1 356 ? -4.754 -29.153 13.380 1.00 82.44 356 HIS A CA 1
ATOM 2922 C C . HIS A 1 356 ? -5.236 -30.020 14.550 1.00 82.44 356 HIS A C 1
ATOM 2924 O O . HIS A 1 356 ? -4.677 -31.093 14.781 1.00 82.44 356 HIS A O 1
ATOM 2930 N N . LEU A 1 357 ? -6.253 -29.580 15.296 1.00 78.38 357 LEU A N 1
ATOM 2931 C CA . LEU A 1 357 ? -6.706 -30.241 16.528 1.00 78.38 357 LEU A CA 1
ATOM 2932 C C . LEU A 1 357 ? -8.093 -30.873 16.408 1.00 78.38 357 LEU A C 1
ATOM 2934 O O . LEU A 1 357 ? -8.501 -31.593 17.314 1.00 78.38 357 LEU A O 1
ATOM 2938 N N . LYS A 1 358 ? -8.824 -30.627 15.311 1.00 83.50 358 LYS A N 1
ATOM 2939 C CA . LYS A 1 358 ? -10.222 -31.061 15.114 1.00 83.50 358 LYS A CA 1
ATOM 2940 C C . LYS A 1 358 ? -11.194 -30.550 16.184 1.00 83.50 358 LYS A C 1
ATOM 2942 O O . LYS A 1 358 ? -12.303 -31.064 16.303 1.00 83.50 358 LYS A O 1
ATOM 2947 N N . VAL A 1 359 ? -10.803 -29.514 16.924 1.00 84.94 359 VAL A N 1
ATOM 2948 C CA . VAL A 1 359 ? -11.630 -28.849 17.935 1.00 84.94 359 VAL A CA 1
ATOM 2949 C C . VAL A 1 359 ? -12.189 -27.553 17.359 1.00 84.94 359 VAL A C 1
ATOM 2951 O O . VAL A 1 359 ? -11.487 -26.822 16.664 1.00 84.94 359 VAL A O 1
ATOM 2954 N N . THR A 1 360 ? -13.452 -27.246 17.660 1.00 87.81 360 THR A N 1
ATOM 2955 C CA . THR A 1 360 ? -14.060 -25.966 17.271 1.00 87.81 360 THR A CA 1
ATOM 2956 C C . THR A 1 360 ? -13.894 -24.950 18.393 1.00 87.81 360 THR A C 1
ATOM 2958 O O . THR A 1 360 ? -14.407 -25.161 19.487 1.00 87.81 360 THR A O 1
ATOM 2961 N N . ILE A 1 361 ? -13.217 -23.834 18.128 1.00 89.75 361 ILE A N 1
ATOM 2962 C CA . ILE A 1 361 ? -13.152 -22.699 19.054 1.00 89.75 361 ILE A CA 1
ATOM 2963 C C . ILE A 1 361 ? -14.193 -21.641 18.670 1.00 89.75 361 ILE A C 1
ATOM 2965 O O . ILE A 1 361 ? -14.394 -21.354 17.489 1.00 89.75 361 ILE A O 1
ATOM 2969 N N . ASN A 1 362 ? -14.864 -21.069 19.663 1.00 92.44 362 ASN A N 1
ATOM 2970 C CA . ASN A 1 362 ? -15.771 -19.942 19.508 1.00 92.44 362 ASN A CA 1
ATOM 2971 C C . ASN A 1 362 ? -15.302 -18.804 20.408 1.00 92.44 362 ASN A C 1
ATOM 2973 O O . ASN A 1 362 ? -15.017 -19.006 21.590 1.00 92.44 362 ASN A O 1
ATOM 2977 N N . PHE A 1 363 ? -15.255 -17.603 19.846 1.00 93.62 363 PHE A N 1
ATOM 2978 C CA . PHE A 1 363 ? -14.939 -16.387 20.577 1.00 93.62 363 PHE A CA 1
ATOM 2979 C C . PHE A 1 363 ? -16.236 -15.630 20.853 1.00 93.62 363 PHE A C 1
ATOM 2981 O O . PHE A 1 363 ? -17.032 -15.394 19.948 1.00 93.62 363 PHE A O 1
ATOM 2988 N N . ASP A 1 364 ? -16.468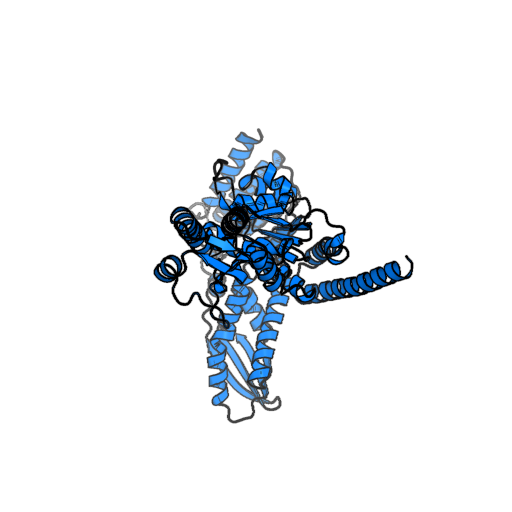 -15.292 22.116 1.00 94.31 364 ASP A N 1
ATOM 2989 C CA . ASP A 1 364 ? -17.602 -14.471 22.527 1.00 94.31 364 ASP A CA 1
ATOM 2990 C C . ASP A 1 364 ? -17.393 -12.998 22.135 1.00 94.31 364 ASP A C 1
ATOM 2992 O O . ASP A 1 364 ? -16.257 -12.533 22.016 1.00 94.31 364 ASP A O 1
ATOM 2996 N N . GLN A 1 365 ? -18.480 -12.227 22.017 1.00 93.75 365 GLN A N 1
ATOM 2997 C CA . GLN A 1 365 ? -18.427 -10.797 21.682 1.00 93.75 365 GLN A CA 1
ATOM 2998 C C . GLN A 1 365 ? -17.507 -9.997 22.622 1.00 93.75 365 GLN A C 1
ATOM 3000 O O . GLN A 1 365 ? -16.846 -9.055 22.185 1.00 93.75 365 GLN A O 1
ATOM 3005 N N . SER A 1 366 ? -17.386 -10.404 23.890 1.00 93.44 366 SER A N 1
ATOM 3006 C CA . SER A 1 366 ? -16.443 -9.801 24.841 1.00 93.44 366 SER A CA 1
ATOM 3007 C C . SER A 1 366 ? -14.983 -9.843 24.370 1.00 93.44 366 SER A C 1
ATOM 3009 O O . SER A 1 366 ? -14.231 -8.903 24.637 1.00 93.44 366 SER A O 1
ATOM 3011 N N . VAL A 1 367 ? -14.582 -10.893 23.643 1.00 92.44 367 VAL A N 1
ATOM 3012 C CA . VAL A 1 367 ? -13.241 -11.040 23.056 1.00 92.44 367 VAL A CA 1
ATOM 3013 C C . VAL A 1 367 ? -13.062 -10.075 21.882 1.00 92.44 367 VAL A C 1
ATOM 3015 O O . VAL A 1 367 ? -12.045 -9.386 21.799 1.00 92.44 367 VAL A O 1
ATOM 3018 N N . HIS A 1 368 ? -14.069 -9.953 21.014 1.00 94.38 368 HIS A N 1
ATOM 3019 C CA . HIS A 1 368 ? -14.049 -8.979 19.918 1.00 94.38 368 HIS A CA 1
ATOM 3020 C C . HIS A 1 368 ? -13.927 -7.545 20.456 1.00 94.38 368 HIS A C 1
ATOM 3022 O O . HIS A 1 368 ? -13.107 -6.760 19.976 1.00 94.38 368 HIS A O 1
ATOM 3028 N N . ASP A 1 369 ? -14.697 -7.213 21.493 1.00 91.88 369 ASP A N 1
ATOM 3029 C CA . ASP A 1 369 ? -14.722 -5.873 22.076 1.00 91.88 369 ASP A CA 1
ATOM 3030 C C . ASP A 1 369 ? -13.411 -5.500 22.771 1.00 91.88 369 ASP A C 1
ATOM 3032 O O . ASP A 1 369 ? -12.986 -4.344 22.695 1.00 91.88 369 ASP A O 1
ATOM 3036 N N . ILE A 1 370 ? -12.755 -6.445 23.454 1.00 90.44 370 ILE A N 1
ATOM 3037 C CA . ILE A 1 370 ? -11.468 -6.158 24.096 1.00 90.44 370 ILE A CA 1
ATOM 3038 C C . ILE A 1 370 ? -10.340 -6.018 23.074 1.00 90.44 370 ILE A C 1
ATOM 3040 O O . ILE A 1 370 ? -9.511 -5.121 23.219 1.00 90.44 370 ILE A O 1
ATOM 3044 N N . ILE A 1 371 ? -10.343 -6.826 22.007 1.00 92.19 371 ILE A N 1
ATOM 3045 C CA . ILE A 1 371 ? -9.386 -6.685 20.901 1.00 92.19 371 ILE A CA 1
ATOM 3046 C C . ILE A 1 371 ? -9.559 -5.321 20.232 1.00 92.19 371 ILE A C 1
ATOM 3048 O O . ILE A 1 371 ? -8.563 -4.650 19.973 1.00 92.19 371 ILE A O 1
ATOM 3052 N N . TYR A 1 372 ? -10.799 -4.879 20.004 1.00 92.38 372 TYR A N 1
ATOM 3053 C CA . TYR A 1 372 ? -11.066 -3.545 19.469 1.00 92.38 372 TYR A CA 1
ATOM 3054 C C . TYR A 1 372 ? -10.518 -2.453 20.400 1.00 92.38 372 TYR A C 1
ATOM 3056 O O . TYR A 1 372 ? -9.739 -1.604 19.975 1.00 92.38 372 TYR A O 1
ATOM 3064 N N . LYS A 1 373 ? -10.853 -2.509 21.696 1.00 86.69 373 LYS A N 1
ATOM 3065 C CA . LYS A 1 373 ? -10.448 -1.493 22.684 1.00 86.69 373 LYS A CA 1
ATOM 3066 C C . LYS A 1 373 ? -8.938 -1.395 22.905 1.00 86.69 373 LYS A C 1
ATOM 3068 O O . LYS A 1 373 ? -8.465 -0.303 23.210 1.00 86.69 373 LYS A O 1
ATOM 3073 N N . GLU A 1 374 ? -8.214 -2.506 22.811 1.00 86.44 374 GLU A N 1
ATOM 3074 C CA . GLU A 1 374 ? -6.762 -2.557 23.036 1.00 86.44 374 GLU A CA 1
ATOM 3075 C C . GLU A 1 374 ? -5.965 -2.392 21.731 1.00 86.44 374 GLU A C 1
ATOM 3077 O O . GLU A 1 374 ? -4.845 -1.893 21.750 1.00 86.44 374 GLU A O 1
ATOM 3082 N N . GLY A 1 375 ? -6.513 -2.834 20.595 1.00 86.50 375 GLY A N 1
ATOM 3083 C CA . GLY A 1 375 ? -5.800 -2.922 19.320 1.00 86.50 375 GLY A CA 1
ATOM 3084 C C . GLY A 1 375 ? -6.141 -1.849 18.292 1.00 86.50 375 GLY A C 1
ATOM 3085 O O . GLY A 1 375 ? -5.386 -1.698 17.334 1.00 86.50 375 GLY A O 1
ATOM 3086 N N . VAL A 1 376 ? -7.242 -1.108 18.431 1.00 88.88 376 VAL A N 1
ATOM 3087 C CA . VAL A 1 376 ? -7.607 -0.083 17.443 1.00 88.88 376 VAL A CA 1
ATOM 3088 C C . VAL A 1 376 ? -6.997 1.264 17.798 1.00 88.88 376 VAL A C 1
ATOM 3090 O O . VAL A 1 376 ? -7.344 1.895 18.794 1.00 88.88 376 VAL A O 1
ATOM 3093 N N . TYR A 1 377 ? -6.118 1.706 16.901 1.00 85.12 377 TYR A N 1
ATOM 3094 C CA . TYR A 1 377 ? -5.561 3.050 16.847 1.00 85.12 377 TYR A CA 1
ATOM 3095 C C . TYR A 1 377 ? -5.802 3.575 15.434 1.00 85.12 377 TYR A C 1
ATOM 3097 O O . TYR A 1 377 ? -5.073 3.177 14.517 1.00 85.12 377 TYR A O 1
ATOM 3105 N N . PRO A 1 378 ? -6.811 4.438 15.220 1.00 84.06 378 PRO A N 1
ATOM 3106 C CA . PRO A 1 378 ? -7.198 4.863 13.874 1.00 84.06 378 PRO A CA 1
ATOM 3107 C C . PRO A 1 378 ? -6.037 5.455 13.057 1.00 84.06 378 PRO A C 1
ATOM 3109 O O . PRO A 1 378 ? -5.946 5.240 11.848 1.00 84.06 378 PRO A O 1
ATOM 3112 N N . THR A 1 379 ? -5.097 6.129 13.724 1.00 81.19 379 THR A N 1
ATOM 3113 C CA . THR A 1 379 ? -3.891 6.732 13.131 1.00 81.19 379 THR A CA 1
ATOM 3114 C C . THR A 1 379 ? -2.843 5.717 12.660 1.00 81.19 379 THR A C 1
ATOM 3116 O O . THR A 1 379 ? -2.028 6.048 11.800 1.00 81.19 379 THR A O 1
ATOM 3119 N N . LEU A 1 380 ? -2.857 4.483 13.180 1.00 81.44 380 LEU A N 1
ATOM 3120 C CA . LEU A 1 380 ? -1.870 3.430 12.885 1.00 81.44 380 LEU A CA 1
ATOM 3121 C C . LEU A 1 380 ? -2.423 2.302 11.990 1.00 81.44 380 LEU A C 1
ATOM 3123 O O . LEU A 1 380 ? -1.704 1.344 11.678 1.00 81.44 380 LEU A O 1
ATOM 3127 N N . GLY A 1 381 ? -3.691 2.390 11.578 1.00 87.12 381 GLY A N 1
ATOM 3128 C CA . GLY A 1 381 ? -4.335 1.395 10.721 1.00 87.12 381 GLY A CA 1
ATOM 3129 C C . GLY A 1 381 ? -4.599 0.065 11.437 1.00 87.12 381 GLY A C 1
ATOM 3130 O O . GLY A 1 381 ? -4.984 0.044 12.604 1.00 87.12 381 GLY A O 1
ATOM 3131 N N . THR A 1 382 ? -4.439 -1.059 10.733 1.00 90.12 382 THR A N 1
ATOM 3132 C CA . THR A 1 382 ? -4.792 -2.411 11.225 1.00 90.12 382 THR A CA 1
ATOM 3133 C C . THR A 1 382 ? -3.642 -3.162 11.888 1.00 90.12 382 THR A C 1
ATOM 3135 O O . THR A 1 382 ? -3.864 -4.175 12.547 1.00 90.12 382 THR A O 1
ATOM 3138 N N . ARG A 1 383 ? -2.398 -2.689 11.745 1.00 89.19 383 ARG A N 1
ATOM 3139 C CA . ARG A 1 383 ? -1.213 -3.393 12.269 1.00 89.19 383 ARG A CA 1
ATOM 3140 C C . ARG A 1 383 ? -1.285 -3.654 13.785 1.00 89.19 383 ARG A C 1
ATOM 3142 O O . ARG A 1 383 ? -0.988 -4.784 14.189 1.00 89.19 383 ARG A O 1
ATOM 3149 N N . PRO A 1 384 ? -1.694 -2.683 14.630 1.00 89.88 384 PRO A N 1
ATOM 3150 C CA . PRO A 1 384 ? -1.809 -2.940 16.062 1.00 89.88 384 PRO A CA 1
ATOM 3151 C C . PRO A 1 384 ? -2.919 -3.949 16.378 1.00 89.88 384 PRO A C 1
ATOM 3153 O O . PRO A 1 384 ? -2.729 -4.778 17.257 1.00 89.88 384 PRO A O 1
ATOM 3156 N N . VAL A 1 385 ? -4.007 -3.984 15.597 1.00 91.88 385 VAL A N 1
ATOM 3157 C CA . VAL A 1 385 ? -5.095 -4.965 15.753 1.00 91.88 385 VAL A CA 1
ATOM 3158 C C . VAL A 1 385 ? -4.570 -6.393 15.616 1.00 91.88 385 VAL A C 1
ATOM 3160 O O . VAL A 1 385 ? -4.778 -7.209 16.511 1.00 91.88 385 VAL A O 1
ATOM 3163 N N . PHE A 1 386 ? -3.828 -6.693 14.547 1.00 91.81 386 PHE A N 1
ATOM 3164 C CA . PHE A 1 386 ? -3.252 -8.030 14.347 1.00 91.81 386 PHE A CA 1
ATOM 3165 C C . PHE A 1 386 ? -2.252 -8.406 15.443 1.00 91.81 386 PHE A C 1
ATOM 3167 O O . PHE A 1 386 ? -2.210 -9.550 15.896 1.00 91.81 386 PHE A O 1
ATOM 3174 N N . THR A 1 387 ? -1.485 -7.426 15.923 1.00 90.75 387 THR A N 1
ATOM 3175 C CA . THR A 1 387 ? -0.531 -7.630 17.021 1.00 90.75 387 THR A CA 1
ATOM 3176 C C . THR A 1 387 ? -1.268 -7.940 18.328 1.00 90.75 387 THR A C 1
ATOM 3178 O O . THR A 1 387 ? -0.883 -8.858 19.052 1.00 90.75 387 THR A O 1
ATOM 3181 N N . THR A 1 388 ? -2.374 -7.245 18.598 1.00 91.50 388 THR A N 1
ATOM 3182 C CA . THR A 1 388 ? -3.247 -7.475 19.755 1.00 91.50 388 THR A CA 1
ATOM 3183 C C . THR A 1 388 ? -3.928 -8.839 19.689 1.00 91.50 388 THR A C 1
ATOM 3185 O O . THR A 1 388 ? -3.931 -9.550 20.691 1.00 91.50 388 THR A O 1
ATOM 3188 N N . ILE A 1 389 ? -4.430 -9.267 18.526 1.00 92.12 389 ILE A N 1
ATOM 3189 C CA . ILE A 1 389 ? -4.971 -10.626 18.338 1.00 92.12 389 ILE A CA 1
ATOM 3190 C C . ILE A 1 389 ? -3.892 -11.668 18.640 1.00 92.12 389 ILE A C 1
ATOM 3192 O O . ILE A 1 389 ? -4.128 -12.604 19.404 1.00 92.12 389 ILE A O 1
ATOM 3196 N N . HIS A 1 390 ? -2.681 -11.481 18.113 1.00 89.94 390 HIS A N 1
ATOM 3197 C CA . HIS A 1 390 ? -1.574 -12.393 18.377 1.00 89.94 390 HIS A CA 1
ATOM 3198 C C . HIS A 1 390 ? -1.203 -12.448 19.872 1.00 89.94 390 HIS A C 1
ATOM 3200 O O . HIS A 1 390 ? -0.919 -13.518 20.414 1.00 89.94 390 HIS A O 1
ATOM 3206 N N . GLN A 1 391 ? -1.201 -11.307 20.562 1.00 88.75 391 GLN A N 1
ATOM 3207 C CA . GLN A 1 391 ? -0.876 -11.227 21.987 1.00 88.75 391 GLN A CA 1
ATOM 3208 C C . GLN A 1 391 ? -1.975 -11.831 22.878 1.00 88.75 391 GLN A C 1
ATOM 3210 O O . GLN A 1 391 ? -1.665 -12.546 23.828 1.00 88.75 391 GLN A O 1
ATOM 3215 N N . ILE A 1 392 ? -3.247 -11.542 22.593 1.00 88.75 392 ILE A N 1
ATOM 3216 C CA . ILE A 1 392 ? -4.389 -11.979 23.406 1.00 88.75 392 ILE A CA 1
ATOM 3217 C C . ILE A 1 392 ? -4.715 -13.450 23.137 1.00 88.75 392 ILE A C 1
ATOM 3219 O O . ILE A 1 392 ? -4.956 -14.197 24.082 1.00 88.75 392 ILE A O 1
ATOM 3223 N N . ILE A 1 393 ? -4.702 -13.877 21.874 1.00 89.75 393 ILE A N 1
ATOM 3224 C CA . ILE A 1 393 ? -5.120 -15.221 21.467 1.00 89.75 393 ILE A CA 1
ATOM 3225 C C . ILE A 1 393 ? -3.905 -16.107 21.205 1.00 89.75 393 ILE A C 1
ATOM 3227 O O . ILE A 1 393 ? -3.659 -17.028 21.981 1.00 89.75 393 ILE A O 1
ATOM 3231 N N . ASN A 1 394 ? -3.101 -15.816 20.174 1.00 85.94 394 ASN A N 1
ATOM 3232 C CA . ASN A 1 394 ? -2.069 -16.752 19.690 1.00 85.94 394 ASN A CA 1
ATOM 3233 C C . ASN A 1 394 ? -1.020 -17.098 20.753 1.00 85.94 394 ASN A C 1
ATOM 3235 O O . ASN A 1 394 ? -0.630 -18.254 20.893 1.00 85.94 394 ASN A O 1
ATOM 3239 N N . SER A 1 395 ? -0.618 -16.116 21.558 1.00 86.62 395 SER A N 1
ATOM 3240 C CA . SER A 1 395 ? 0.362 -16.303 22.636 1.00 86.62 395 SER A CA 1
ATOM 3241 C C . SER A 1 395 ? -0.190 -17.131 23.803 1.00 86.62 395 SER A C 1
ATOM 3243 O O . SER A 1 395 ? 0.575 -17.766 24.525 1.00 86.62 395 SER A O 1
ATOM 3245 N N . ASN A 1 396 ? -1.515 -17.174 23.961 1.00 86.69 396 ASN A N 1
ATOM 3246 C CA . ASN A 1 396 ? -2.195 -17.951 24.993 1.00 86.69 396 ASN A CA 1
ATOM 3247 C C . ASN A 1 396 ? -2.706 -19.306 24.481 1.00 86.69 396 ASN A C 1
ATOM 3249 O O . ASN A 1 396 ? -3.098 -20.134 25.300 1.00 86.69 396 ASN A O 1
ATOM 3253 N N . LEU A 1 397 ? -2.632 -19.592 23.172 1.00 84.94 397 LEU A N 1
ATOM 3254 C CA . LEU A 1 397 ? -3.025 -20.893 22.613 1.00 84.94 397 LEU A CA 1
ATOM 3255 C C . LEU A 1 397 ? -2.281 -22.054 23.274 1.00 84.94 397 LEU A C 1
ATOM 3257 O O . LEU A 1 397 ? -2.896 -23.068 23.572 1.00 84.94 397 LEU A O 1
ATOM 3261 N N . GLY A 1 398 ? -0.990 -21.895 23.584 1.00 83.06 398 GLY A N 1
ATOM 3262 C CA . GLY A 1 398 ? -0.226 -22.925 24.294 1.00 83.06 398 GLY A CA 1
ATOM 3263 C C . GLY A 1 398 ? -0.796 -23.249 25.681 1.00 83.06 398 GLY A C 1
ATOM 3264 O O . GLY A 1 398 ? -0.875 -24.416 26.050 1.00 83.06 398 GLY A O 1
ATOM 3265 N N . GLN A 1 399 ? -1.250 -22.234 26.426 1.00 83.62 399 GLN A N 1
ATOM 3266 C CA . GLN A 1 399 ? -1.896 -22.431 27.730 1.00 83.62 399 GLN A CA 1
ATOM 3267 C C . GLN A 1 399 ? -3.304 -23.003 27.584 1.00 83.62 399 GLN A C 1
ATOM 3269 O O . GLN A 1 399 ? -3.694 -23.853 28.379 1.00 83.62 399 GLN A O 1
ATOM 3274 N N . ILE A 1 400 ? -4.040 -22.579 26.550 1.00 83.25 400 ILE A N 1
ATOM 3275 C CA . ILE A 1 400 ? -5.334 -23.168 26.205 1.00 83.25 400 ILE A CA 1
ATOM 3276 C C . ILE A 1 400 ? -5.139 -24.663 25.958 1.00 83.25 400 ILE A C 1
ATOM 3278 O O . ILE A 1 400 ? -5.764 -25.467 26.635 1.00 83.25 400 ILE A O 1
ATOM 3282 N N . PHE A 1 401 ? -4.216 -25.047 25.075 1.00 81.75 401 PHE A N 1
ATOM 3283 C CA . PHE A 1 401 ? -3.963 -26.445 24.730 1.00 81.75 401 PHE A CA 1
ATOM 3284 C C . PHE A 1 401 ? -3.430 -27.267 25.899 1.00 81.75 401 PHE A C 1
ATOM 3286 O O . PHE A 1 401 ? -3.886 -28.389 26.086 1.00 81.75 401 PHE A O 1
ATOM 3293 N N . ALA A 1 402 ? -2.520 -26.723 26.709 1.00 80.94 402 ALA A N 1
ATOM 3294 C CA . ALA A 1 402 ? -2.059 -27.401 27.917 1.00 80.94 402 ALA A CA 1
ATOM 3295 C C . ALA A 1 402 ? -3.224 -27.669 28.881 1.00 80.94 402 ALA A C 1
ATOM 3297 O O . ALA A 1 402 ? -3.368 -28.788 29.361 1.00 80.94 402 ALA A O 1
ATOM 3298 N N . GLY A 1 403 ? -4.103 -26.680 29.079 1.00 77.06 403 GLY A N 1
ATOM 3299 C CA . GLY A 1 403 ? -5.308 -26.836 29.889 1.00 77.06 403 GLY A CA 1
ATOM 3300 C C . GLY A 1 403 ? -6.288 -27.867 29.326 1.00 77.06 403 GLY A C 1
ATOM 3301 O O . GLY A 1 403 ? -6.995 -28.496 30.101 1.00 77.06 403 GLY A O 1
ATOM 3302 N N . LEU A 1 404 ? -6.317 -28.092 28.005 1.00 77.88 404 LEU A N 1
ATOM 3303 C CA . LEU A 1 404 ? -7.148 -29.138 27.392 1.00 77.88 404 LEU A CA 1
ATOM 3304 C C . LEU A 1 404 ? -6.661 -30.557 27.712 1.00 77.88 404 LEU A C 1
ATOM 3306 O O . LEU A 1 404 ? -7.494 -31.453 27.797 1.00 77.88 404 LEU A O 1
ATOM 3310 N N . ILE A 1 405 ? -5.349 -30.768 27.886 1.00 75.50 405 ILE A N 1
ATOM 3311 C CA . ILE A 1 405 ? -4.767 -32.101 28.150 1.00 75.50 405 ILE A CA 1
ATOM 3312 C C . ILE A 1 405 ? -5.296 -32.686 29.465 1.00 75.50 405 ILE A C 1
ATOM 3314 O O . ILE A 1 405 ? -5.476 -33.899 29.572 1.00 75.50 405 ILE A O 1
ATOM 3318 N N . ASP A 1 406 ? -5.594 -31.830 30.442 1.00 71.25 406 ASP A N 1
ATOM 3319 C CA . ASP A 1 406 ? -6.123 -32.246 31.743 1.00 71.25 406 ASP A CA 1
ATOM 3320 C C . ASP A 1 406 ? -7.565 -32.786 31.658 1.00 71.25 406 ASP A C 1
ATOM 3322 O O . ASP A 1 406 ? -8.045 -33.445 32.586 1.00 71.25 406 ASP A O 1
ATOM 3326 N N . TYR A 1 407 ? -8.262 -32.569 30.536 1.00 72.12 407 TYR A N 1
ATOM 3327 C CA . TYR A 1 407 ? -9.612 -33.075 30.305 1.00 72.12 407 TYR A CA 1
ATOM 3328 C C . TYR A 1 407 ? -9.566 -34.364 29.471 1.00 72.12 407 TYR A C 1
ATOM 3330 O O . TYR A 1 407 ? -9.334 -34.361 28.269 1.00 72.12 407 TYR A O 1
ATOM 3338 N N . SER A 1 408 ? -9.841 -35.494 30.129 1.00 56.09 408 SER A N 1
ATOM 3339 C CA . SER A 1 408 ? -9.779 -36.863 29.575 1.00 56.09 408 SER A CA 1
ATOM 3340 C C . SER A 1 408 ? -10.817 -37.206 28.489 1.00 56.09 408 SER A C 1
ATOM 3342 O O . SER A 1 408 ? -10.807 -38.317 27.960 1.00 56.09 408 SER A O 1
ATOM 3344 N N . SER A 1 409 ? -11.736 -36.290 28.178 1.00 60.28 409 SER A N 1
ATOM 3345 C CA . SER A 1 409 ? -12.841 -36.494 27.228 1.00 60.28 409 SER A CA 1
ATOM 3346 C C . SER A 1 409 ? -12.466 -35.987 25.833 1.00 60.28 409 SER A C 1
ATOM 3348 O O . SER A 1 409 ? -11.690 -35.043 25.721 1.00 60.28 409 SER A O 1
ATOM 3350 N N . GLU A 1 410 ? -13.056 -36.545 24.767 1.00 71.31 410 GLU A N 1
ATOM 3351 C CA . GLU A 1 410 ? -12.958 -35.961 23.420 1.00 71.31 410 GLU A CA 1
ATOM 3352 C C . GLU A 1 410 ? -13.566 -34.547 23.444 1.00 71.31 410 GLU A C 1
ATOM 3354 O O . GLU A 1 410 ? -14.788 -34.358 23.431 1.00 71.31 410 GLU A O 1
ATOM 3359 N N . VAL A 1 411 ? -12.705 -33.536 23.567 1.00 75.25 411 VAL A N 1
ATOM 3360 C CA . VAL A 1 411 ? -13.104 -32.131 23.519 1.00 75.25 411 VAL A CA 1
ATOM 3361 C C . VAL A 1 411 ? -13.585 -31.826 22.110 1.00 75.25 411 VAL A C 1
ATOM 3363 O O . VAL A 1 411 ? -12.882 -32.062 21.133 1.00 75.25 411 VAL A O 1
ATOM 3366 N N . SER A 1 412 ? -14.790 -31.274 22.014 1.00 80.44 412 SER A N 1
ATOM 3367 C CA . SER A 1 412 ? -15.419 -30.953 20.729 1.00 80.44 412 SER A CA 1
ATOM 3368 C C . SER A 1 412 ? -15.493 -29.448 20.481 1.00 80.44 412 SER A C 1
ATOM 3370 O O . SER A 1 412 ? -15.279 -28.990 19.355 1.00 80.44 412 SER A O 1
ATOM 3372 N N . ILE A 1 413 ? -15.772 -28.671 21.535 1.00 85.81 413 ILE A N 1
ATOM 3373 C CA . ILE A 1 413 ? -16.019 -27.231 21.452 1.00 85.81 413 ILE A CA 1
ATOM 3374 C C . ILE A 1 413 ? -15.297 -26.514 22.600 1.00 85.81 413 ILE A C 1
ATOM 3376 O O . ILE A 1 413 ? -15.312 -26.981 23.740 1.00 85.81 413 ILE A O 1
ATOM 3380 N N . ILE A 1 414 ? -14.694 -25.368 22.293 1.00 88.12 414 ILE A N 1
ATOM 3381 C CA . ILE A 1 414 ? -14.084 -24.449 23.254 1.00 88.12 414 ILE A CA 1
ATOM 3382 C C . ILE A 1 414 ? -14.768 -23.096 23.101 1.00 88.12 414 ILE A C 1
ATOM 3384 O O . ILE A 1 414 ? -14.703 -22.508 22.026 1.00 88.12 414 ILE A O 1
ATOM 3388 N N . ASP A 1 415 ? -15.372 -22.583 24.167 1.00 90.44 415 ASP A N 1
ATOM 3389 C CA . ASP A 1 415 ? -15.904 -21.221 24.184 1.00 90.44 415 ASP A CA 1
ATOM 3390 C C . ASP A 1 415 ? -14.966 -20.327 24.998 1.00 90.44 415 ASP A C 1
ATOM 3392 O O . ASP A 1 415 ? -14.666 -20.616 26.159 1.00 90.44 415 ASP A O 1
ATOM 3396 N N . VAL A 1 416 ? -14.496 -19.241 24.389 1.00 91.50 416 VAL A N 1
ATOM 3397 C CA . VAL A 1 416 ? -13.597 -18.271 25.018 1.00 91.50 416 VAL A CA 1
ATOM 3398 C C . VAL A 1 416 ? -14.338 -16.957 25.205 1.00 91.50 416 VAL A C 1
ATOM 3400 O O . VAL A 1 416 ? -14.809 -16.361 24.237 1.00 91.50 416 VAL A O 1
ATOM 3403 N N . ASN A 1 417 ? -14.405 -16.482 26.446 1.00 92.75 417 ASN A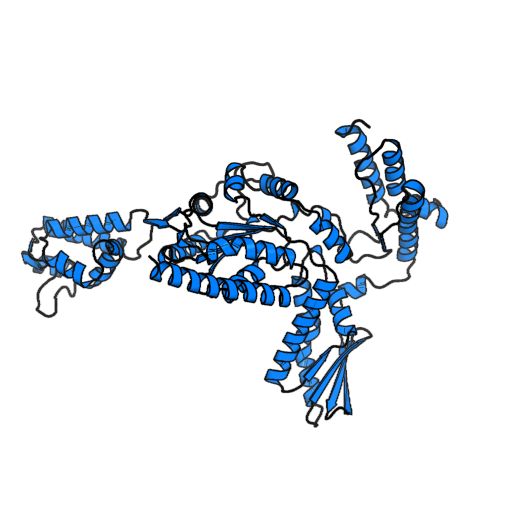 N 1
ATOM 3404 C CA . ASN A 1 417 ? -14.913 -15.156 26.779 1.00 92.75 417 ASN A CA 1
ATOM 3405 C C . ASN A 1 417 ? -13.838 -14.328 27.502 1.00 92.75 417 ASN A C 1
ATOM 3407 O O . ASN A 1 417 ? -12.851 -14.862 28.012 1.00 92.75 417 ASN A O 1
ATOM 3411 N N . TYR A 1 418 ? -14.025 -13.011 27.547 1.00 89.94 418 TYR A N 1
ATOM 3412 C CA . TYR A 1 418 ? -13.160 -12.108 28.299 1.00 89.94 418 TYR A CA 1
ATOM 3413 C C . TYR A 1 418 ? -13.924 -11.469 29.458 1.00 89.94 418 TYR A C 1
ATOM 3415 O O . TYR A 1 418 ? -14.948 -10.814 29.262 1.00 89.94 418 TYR A O 1
ATOM 3423 N N . SER A 1 419 ? -13.416 -11.633 30.681 1.00 88.06 419 SER A N 1
ATOM 3424 C CA . SER A 1 419 ? -13.992 -11.006 31.870 1.00 88.06 419 SER A CA 1
ATOM 3425 C C . SER A 1 419 ? -12.960 -10.840 32.986 1.00 88.06 419 SER A C 1
ATOM 3427 O O . SER A 1 419 ? -12.129 -11.717 33.214 1.00 88.06 419 SER A O 1
ATOM 3429 N N . ASN A 1 420 ? -13.022 -9.719 33.716 1.00 81.31 420 ASN A N 1
ATOM 3430 C CA . ASN A 1 420 ? -12.146 -9.421 34.860 1.00 81.31 420 ASN A CA 1
ATOM 3431 C C . ASN A 1 420 ? -10.641 -9.584 34.557 1.00 81.31 420 ASN A C 1
ATOM 3433 O O . ASN A 1 420 ? -9.918 -10.182 35.349 1.00 81.31 420 ASN A O 1
ATOM 3437 N N . ASN A 1 421 ? -10.176 -9.064 33.416 1.00 83.62 421 ASN A N 1
ATOM 3438 C CA . ASN A 1 421 ? -8.789 -9.182 32.935 1.00 83.62 421 ASN A CA 1
ATOM 3439 C C . ASN A 1 421 ? -8.306 -10.624 32.681 1.00 83.62 421 ASN A C 1
ATOM 3441 O O . ASN A 1 421 ? -7.109 -10.861 32.542 1.00 83.62 421 ASN A O 1
ATOM 3445 N N . ASN A 1 422 ? -9.224 -11.584 32.566 1.00 87.38 422 ASN A N 1
ATOM 3446 C CA . ASN A 1 422 ? -8.909 -12.973 32.260 1.00 87.38 422 ASN A CA 1
ATOM 3447 C C . ASN A 1 422 ? -9.682 -13.435 31.018 1.00 87.38 422 ASN A C 1
ATOM 3449 O O . ASN A 1 422 ? -10.836 -13.046 30.819 1.00 87.38 422 ASN A O 1
ATOM 3453 N N . LEU A 1 423 ? -9.078 -14.315 30.218 1.00 89.25 423 LEU A N 1
ATOM 3454 C CA . LEU A 1 423 ? -9.845 -15.178 29.319 1.00 89.25 423 LEU A CA 1
ATOM 3455 C C . LEU A 1 423 ? -10.419 -16.310 30.148 1.00 89.25 423 LEU A C 1
ATOM 3457 O O . LEU A 1 423 ? -9.653 -17.015 30.805 1.00 89.25 423 LEU A O 1
ATOM 3461 N N . GLN A 1 424 ? -11.733 -16.504 30.121 1.00 90.50 424 GLN A N 1
ATOM 3462 C CA . GLN A 1 424 ? -12.327 -17.723 30.656 1.00 90.50 424 GLN A CA 1
ATOM 3463 C C . GLN A 1 424 ? -12.571 -18.663 29.484 1.00 90.50 424 GLN A C 1
ATOM 3465 O O . GLN A 1 424 ? -13.219 -18.321 28.495 1.00 90.50 424 GLN A O 1
ATOM 3470 N N . VAL A 1 425 ? -11.984 -19.845 29.594 1.00 90.31 425 VAL A N 1
ATOM 3471 C CA . VAL A 1 425 ? -12.033 -20.887 28.582 1.00 90.31 425 VAL A CA 1
ATOM 3472 C C . VAL A 1 425 ? -12.946 -21.969 29.117 1.00 90.31 425 VAL A C 1
ATOM 3474 O O . VAL A 1 425 ? -12.649 -22.579 30.144 1.00 90.31 425 VAL A O 1
ATOM 3477 N N . LYS A 1 426 ? -14.066 -22.193 28.436 1.00 88.94 426 LYS A N 1
ATOM 3478 C CA . LYS A 1 426 ? -15.010 -23.264 28.742 1.00 88.94 426 LYS A CA 1
ATOM 3479 C C . LYS A 1 426 ? -14.823 -24.405 27.762 1.00 88.94 426 LYS A C 1
ATOM 3481 O O . LYS A 1 426 ? -14.849 -24.201 26.550 1.00 88.94 426 LYS A O 1
ATOM 3486 N N . VAL A 1 427 ? -14.661 -25.606 28.296 1.00 87.31 427 VAL A N 1
ATOM 3487 C CA . VAL A 1 427 ? -14.418 -26.825 27.529 1.00 87.31 427 VAL A CA 1
ATOM 3488 C C . VAL A 1 427 ? -15.705 -27.635 27.477 1.00 87.31 427 VAL A C 1
ATOM 3490 O O . VAL A 1 427 ? -16.302 -27.928 28.515 1.00 87.31 427 VAL A O 1
ATOM 3493 N N . LYS A 1 428 ? -16.135 -28.006 26.268 1.00 85.62 428 LYS A N 1
ATOM 3494 C CA . LYS A 1 428 ? -17.354 -28.784 26.036 1.00 85.62 428 LYS A CA 1
ATOM 3495 C C . LYS A 1 428 ? -17.086 -30.077 25.264 1.00 85.62 428 LYS A C 1
ATOM 3497 O O . LYS A 1 428 ? -16.426 -30.086 24.216 1.00 85.62 428 LYS A O 1
ATOM 3502 N N . SER A 1 429 ? -17.682 -31.166 25.739 1.00 81.81 429 SER A N 1
ATOM 3503 C CA . SER A 1 429 ? -17.752 -32.456 25.041 1.00 81.81 429 SER A CA 1
ATOM 3504 C C . SER A 1 429 ? -19.217 -32.757 24.736 1.00 81.81 429 SER A C 1
ATOM 3506 O O . SER A 1 429 ? -20.060 -32.646 25.620 1.00 81.81 429 SER A O 1
ATOM 3508 N N . ALA A 1 430 ? -19.547 -33.037 23.471 1.00 74.00 430 ALA A N 1
ATOM 3509 C CA . ALA A 1 430 ? -20.923 -33.290 23.023 1.00 74.00 430 ALA A CA 1
ATOM 3510 C C . ALA A 1 430 ? -21.958 -32.231 23.487 1.00 74.00 430 ALA A C 1
ATOM 3512 O O . ALA A 1 430 ? -23.110 -32.556 23.755 1.00 74.00 430 ALA A O 1
ATOM 3513 N N . ALA A 1 431 ? -21.541 -30.958 23.540 1.00 71.19 431 ALA A N 1
ATOM 3514 C CA . ALA A 1 431 ? -22.305 -29.790 24.007 1.00 71.19 431 ALA A CA 1
ATOM 3515 C C . ALA A 1 431 ? -22.562 -29.667 25.528 1.00 71.19 431 ALA A C 1
ATOM 3517 O O . ALA A 1 431 ? -23.144 -28.664 25.946 1.00 71.19 431 ALA A O 1
ATOM 3518 N N . GLU A 1 432 ? -22.061 -30.584 26.359 1.00 77.75 432 GLU A N 1
ATOM 3519 C CA . GLU A 1 432 ? -22.057 -30.438 27.822 1.00 77.75 432 GLU A CA 1
ATOM 3520 C C . GLU A 1 432 ? -20.748 -29.798 28.314 1.00 77.75 432 GLU A C 1
ATOM 3522 O O . GLU A 1 432 ? -19.674 -30.061 27.772 1.00 77.75 432 GLU A O 1
ATOM 3527 N N . GLU A 1 433 ? -20.833 -28.918 29.320 1.00 81.50 433 GLU A N 1
ATOM 3528 C CA . GLU A 1 433 ? -19.672 -28.241 29.921 1.00 81.50 433 GLU A CA 1
ATOM 3529 C C . GLU A 1 433 ? -18.904 -29.228 30.816 1.00 81.50 433 GLU A C 1
ATOM 3531 O O . GLU A 1 433 ? -19.421 -29.686 31.832 1.00 81.50 433 GLU A O 1
ATOM 3536 N N . VAL A 1 434 ? -17.673 -29.565 30.420 1.00 83.06 434 VAL A N 1
ATOM 3537 C CA . VAL A 1 434 ? -16.809 -30.553 31.101 1.00 83.06 434 VAL A CA 1
ATOM 3538 C C . VAL A 1 434 ? -15.834 -29.871 32.060 1.00 83.06 434 VAL A C 1
ATOM 3540 O O . VAL A 1 434 ? -15.373 -30.472 33.029 1.00 83.06 434 VAL A O 1
ATOM 3543 N N . GLY A 1 435 ? -15.539 -28.593 31.824 1.00 83.31 435 GLY A N 1
ATOM 3544 C CA . GLY A 1 435 ? -14.718 -27.798 32.719 1.00 83.31 435 GLY A CA 1
ATOM 3545 C C . GLY A 1 435 ? -14.491 -26.382 32.223 1.00 83.31 435 GLY A C 1
ATOM 3546 O O . GLY A 1 435 ? -14.878 -26.005 31.115 1.00 83.31 435 GLY A O 1
ATOM 3547 N N . SER A 1 436 ? -13.836 -25.593 33.067 1.00 86.69 436 SER A N 1
ATOM 3548 C CA . SER A 1 436 ? -13.447 -24.230 32.741 1.00 86.69 436 SER A CA 1
ATOM 3549 C C . SER A 1 436 ? -12.143 -23.868 33.430 1.00 86.69 436 SER A C 1
ATOM 3551 O O . SER A 1 436 ? -11.930 -24.248 34.581 1.00 86.69 436 SER A O 1
ATOM 3553 N N . PHE A 1 437 ? -11.311 -23.080 32.766 1.00 87.75 437 PHE A N 1
ATOM 3554 C CA . PHE A 1 437 ? -10.111 -22.502 33.359 1.00 87.75 437 PHE A CA 1
ATOM 3555 C C . PHE A 1 437 ? -9.934 -21.056 32.902 1.00 87.75 437 PHE A C 1
ATOM 3557 O O . PHE A 1 437 ? -10.558 -20.606 31.940 1.00 87.75 437 PHE A O 1
ATOM 3564 N N . THR A 1 438 ? -9.109 -20.304 33.625 1.00 88.81 438 THR A N 1
ATOM 3565 C CA . THR A 1 438 ? -8.895 -18.878 33.368 1.00 88.81 438 THR A CA 1
ATOM 3566 C C . THR A 1 438 ? -7.440 -18.586 33.057 1.00 88.81 438 THR A C 1
ATOM 3568 O O . THR A 1 438 ? -6.558 -19.056 33.773 1.00 88.81 438 THR A O 1
ATOM 3571 N N . ILE A 1 439 ? -7.203 -17.754 32.047 1.00 85.69 439 ILE A N 1
ATOM 3572 C CA . ILE A 1 439 ? -5.873 -17.283 31.661 1.00 85.69 439 ILE A CA 1
ATOM 3573 C C . ILE A 1 439 ? -5.790 -15.776 31.927 1.00 85.69 439 ILE A C 1
ATOM 3575 O O . ILE A 1 439 ? -6.576 -15.026 31.340 1.00 85.69 439 ILE A O 1
ATOM 3579 N N . PRO A 1 440 ? -4.868 -15.304 32.783 1.00 85.12 440 PRO A N 1
ATOM 3580 C CA . PRO A 1 440 ? -4.710 -13.879 33.034 1.00 85.12 440 PRO A CA 1
ATOM 3581 C C . PRO A 1 440 ? -4.105 -13.162 31.830 1.00 85.12 440 PRO A C 1
ATOM 3583 O O . PRO A 1 440 ? -3.059 -13.563 31.319 1.00 85.12 440 PRO A O 1
ATOM 3586 N N . ILE A 1 441 ? -4.728 -12.057 31.412 1.00 82.31 441 ILE A N 1
ATOM 3587 C CA . ILE A 1 441 ? -4.176 -11.165 30.391 1.00 82.31 441 ILE A CA 1
ATOM 3588 C C . ILE A 1 441 ? -3.757 -9.851 31.037 1.00 82.31 441 ILE A C 1
ATOM 3590 O O . ILE A 1 441 ? -4.549 -9.156 31.671 1.00 82.31 441 ILE A O 1
ATOM 3594 N N . LYS A 1 442 ? -2.505 -9.461 30.798 1.00 75.31 442 LYS A N 1
ATOM 3595 C CA . LYS A 1 442 ? -2.021 -8.124 31.130 1.00 75.31 442 LYS A CA 1
ATOM 3596 C C . LYS A 1 442 ? -2.355 -7.156 29.994 1.00 75.31 442 LYS A C 1
ATOM 3598 O O . LYS A 1 442 ? -1.728 -7.217 28.936 1.00 75.31 442 LYS A O 1
ATOM 3603 N N . MET A 1 443 ? -3.315 -6.268 30.232 1.00 70.69 443 MET A N 1
ATOM 3604 C CA . MET A 1 443 ? -3.667 -5.184 29.310 1.00 70.69 443 MET A CA 1
ATOM 3605 C C . MET A 1 443 ? -2.809 -3.954 29.595 1.00 70.69 443 MET A C 1
ATOM 3607 O O . MET A 1 443 ? -2.451 -3.709 30.745 1.00 70.69 443 MET A O 1
ATOM 3611 N N . LYS A 1 444 ? -2.460 -3.184 28.564 1.00 69.12 444 LYS A N 1
ATOM 3612 C CA . LYS A 1 444 ? -1.678 -1.950 28.720 1.00 69.12 444 LYS A CA 1
ATOM 3613 C C . LYS A 1 444 ? -2.557 -0.722 28.528 1.00 69.12 444 LYS A C 1
ATOM 3615 O O . LYS A 1 444 ? -2.501 0.185 29.351 1.00 69.12 444 LYS A O 1
ATOM 3620 N N . LEU A 1 445 ? -3.388 -0.696 27.487 1.00 66.31 445 LEU A N 1
ATOM 3621 C CA . LEU A 1 445 ? -4.186 0.483 27.156 1.00 66.31 445 LEU A CA 1
ATOM 3622 C C . LEU A 1 445 ? -5.524 0.540 27.873 1.00 66.31 445 LEU A C 1
ATOM 3624 O O . LEU A 1 445 ? -5.938 1.603 28.338 1.00 66.31 445 LEU A O 1
ATOM 3628 N N . HIS A 1 446 ? -6.203 -0.597 27.994 1.00 64.62 446 HIS A N 1
ATOM 3629 C CA . HIS A 1 446 ? -7.490 -0.663 28.671 1.00 64.62 446 HIS A CA 1
ATOM 3630 C C . HIS A 1 446 ? -7.405 -0.163 30.123 1.00 64.62 446 HIS A C 1
ATOM 3632 O O . HIS A 1 446 ? -8.319 0.506 30.605 1.00 64.62 446 HIS A O 1
ATOM 3638 N N . GLU A 1 447 ? -6.290 -0.435 30.808 1.00 63.81 447 GLU A N 1
ATOM 3639 C CA . GLU A 1 447 ? -6.046 0.048 32.171 1.00 63.81 447 GLU A CA 1
ATOM 3640 C C . GLU A 1 447 ? -5.839 1.569 32.218 1.00 63.81 447 GLU A C 1
ATOM 3642 O O . GLU A 1 447 ? -6.364 2.221 33.121 1.00 63.81 447 GLU A O 1
ATOM 3647 N N . LEU A 1 448 ? -5.163 2.148 31.217 1.00 61.75 448 LEU A N 1
ATOM 3648 C CA . LEU A 1 448 ? -4.953 3.597 31.105 1.00 61.75 448 LEU A CA 1
ATOM 3649 C C . LEU A 1 448 ? -6.250 4.367 30.836 1.00 61.75 448 LEU A C 1
ATOM 3651 O O . LEU A 1 448 ? -6.375 5.500 31.291 1.00 61.75 448 LEU A O 1
ATOM 3655 N N . ARG A 1 449 ? -7.228 3.755 30.157 1.00 65.94 449 ARG A N 1
ATOM 3656 C CA . ARG A 1 449 ? -8.547 4.354 29.866 1.00 65.94 449 ARG A CA 1
ATOM 3657 C C . ARG A 1 449 ? -9.580 4.157 30.984 1.00 65.94 449 ARG A C 1
ATOM 3659 O O . ARG A 1 449 ? -10.668 4.726 30.928 1.00 65.94 449 ARG A O 1
ATOM 3666 N N . LYS A 1 450 ? -9.292 3.333 31.996 1.00 69.19 450 LYS A N 1
ATOM 3667 C CA . LYS A 1 450 ? -10.251 3.020 33.067 1.00 69.19 450 LYS A CA 1
ATOM 3668 C C . LYS A 1 450 ? -10.445 4.226 33.986 1.00 69.19 450 LYS A C 1
ATOM 3670 O O . LYS A 1 450 ? -9.484 4.885 34.342 1.00 69.19 450 LYS A O 1
ATOM 3675 N N . ASN A 1 451 ? -11.666 4.504 34.438 1.00 70.88 451 ASN A N 1
ATOM 3676 C CA . ASN A 1 451 ? -11.905 5.589 35.402 1.00 70.88 451 ASN A CA 1
ATOM 3677 C C . ASN A 1 451 ? -11.144 5.344 36.720 1.00 70.88 451 ASN A C 1
ATOM 3679 O O . ASN A 1 451 ? -11.335 4.295 37.340 1.00 70.88 451 ASN A O 1
ATOM 3683 N N . THR A 1 452 ? -10.323 6.308 37.157 1.00 73.50 452 THR A N 1
ATOM 3684 C CA . THR A 1 452 ? -9.648 6.289 38.473 1.00 73.50 452 THR A CA 1
ATOM 3685 C C . THR A 1 452 ? -10.596 6.722 39.571 1.00 73.50 452 THR A C 1
ATOM 3687 O O . THR A 1 452 ? -10.457 6.249 40.696 1.00 73.50 452 THR A O 1
ATOM 3690 N N . LYS A 1 453 ? -11.580 7.571 39.235 1.00 78.94 453 LYS A N 1
ATOM 3691 C CA . LYS A 1 453 ? -12.491 8.208 40.194 1.00 78.94 453 LYS A CA 1
ATOM 3692 C C . LYS A 1 453 ? -11.734 8.983 41.281 1.00 78.94 453 LYS A C 1
ATOM 3694 O O . LYS A 1 453 ? -12.149 8.985 42.436 1.00 78.94 453 LYS A O 1
ATOM 3699 N N . ASP A 1 454 ? -10.614 9.586 40.903 1.00 82.44 454 ASP A N 1
ATOM 3700 C CA . ASP A 1 454 ? -9.803 10.462 41.741 1.00 82.44 454 ASP A CA 1
ATOM 3701 C C . ASP A 1 454 ? -10.119 11.938 41.465 1.00 82.44 454 ASP A C 1
ATOM 3703 O O . ASP A 1 454 ? -10.812 12.283 40.502 1.00 82.44 454 ASP A O 1
ATOM 3707 N N . ASP A 1 455 ? -9.595 12.816 42.321 1.00 82.56 455 ASP A N 1
ATOM 3708 C CA . ASP A 1 455 ? -9.812 14.263 42.228 1.00 82.56 455 ASP A CA 1
ATOM 3709 C C . ASP A 1 455 ? -9.320 14.825 40.888 1.00 82.56 455 ASP A C 1
ATOM 3711 O O . ASP A 1 455 ? -9.958 15.701 40.310 1.00 82.56 455 ASP A O 1
ATOM 3715 N N . LEU A 1 456 ? -8.240 14.262 40.334 1.00 80.50 456 LEU A N 1
ATOM 3716 C CA . LEU A 1 456 ? -7.721 14.654 39.025 1.00 80.50 456 LEU A CA 1
ATOM 3717 C C . LEU A 1 456 ? -8.739 14.395 37.905 1.00 80.50 456 LEU A C 1
ATOM 3719 O O . LEU A 1 456 ? -8.951 15.264 37.057 1.00 80.50 456 LEU A O 1
ATOM 3723 N N . GLN A 1 457 ? -9.408 13.236 37.908 1.00 81.88 457 GLN A N 1
ATOM 3724 C CA . GLN A 1 457 ? -10.457 12.949 36.932 1.00 81.88 457 GLN A CA 1
ATOM 3725 C C . GLN A 1 457 ? -11.664 13.883 37.108 1.00 81.88 457 GLN A C 1
ATOM 3727 O O . GLN A 1 457 ? -12.250 14.309 36.113 1.00 81.88 457 GLN A O 1
ATOM 3732 N N . ALA A 1 458 ? -12.036 14.212 38.348 1.00 84.19 458 ALA A N 1
ATOM 3733 C CA . ALA A 1 458 ? -13.129 15.143 38.629 1.00 84.19 458 ALA A CA 1
ATOM 3734 C C . ALA A 1 458 ? -12.822 16.567 38.139 1.00 84.19 458 ALA A C 1
ATOM 3736 O O . ALA A 1 458 ? -13.667 17.171 37.478 1.00 84.19 458 ALA A O 1
ATOM 3737 N N . ILE A 1 459 ? -11.614 17.075 38.399 1.00 84.50 459 ILE A N 1
ATOM 3738 C CA . ILE A 1 459 ? -11.166 18.385 37.909 1.00 84.50 459 ILE A CA 1
ATOM 3739 C C . ILE A 1 459 ? -11.190 18.412 36.383 1.00 84.50 459 ILE A C 1
ATOM 3741 O O . ILE A 1 459 ? -11.817 19.287 35.790 1.00 84.50 459 ILE A O 1
ATOM 3745 N N . THR A 1 460 ? -10.600 17.395 35.751 1.00 83.00 460 THR A N 1
ATOM 3746 C CA . THR A 1 460 ? -10.595 17.266 34.289 1.00 83.00 460 THR A CA 1
ATOM 3747 C C . THR A 1 460 ? -12.020 17.227 33.728 1.00 83.00 460 THR A C 1
ATOM 3749 O O . THR A 1 460 ? -12.327 17.907 32.759 1.00 83.00 460 THR A O 1
ATOM 3752 N N . ALA A 1 461 ? -12.941 16.484 34.348 1.00 85.38 461 ALA A N 1
ATOM 3753 C CA . ALA A 1 461 ? -14.329 16.422 33.890 1.00 85.38 461 ALA A CA 1
ATOM 3754 C C . ALA A 1 461 ? -15.030 17.790 33.933 1.00 85.38 461 ALA A C 1
ATOM 3756 O O . ALA A 1 461 ? -15.800 18.113 33.026 1.00 85.38 461 ALA A O 1
ATOM 3757 N N . VAL A 1 462 ? -14.766 18.597 34.965 1.00 86.94 462 VAL A N 1
ATOM 3758 C CA . VAL A 1 462 ? -15.278 19.972 35.064 1.00 86.94 462 VAL A CA 1
ATOM 3759 C C . VAL A 1 462 ? -14.659 20.861 33.987 1.00 86.94 462 VAL A C 1
ATOM 3761 O O . VAL A 1 462 ? -15.394 21.585 33.315 1.00 86.94 462 VAL A O 1
ATOM 3764 N N . HIS A 1 463 ? -13.346 20.759 33.782 1.00 87.62 463 HIS A N 1
ATOM 3765 C CA . HIS A 1 463 ? -12.617 21.491 32.750 1.00 87.62 463 HIS A CA 1
ATOM 3766 C C . HIS A 1 463 ? -13.208 21.235 31.354 1.00 87.62 463 HIS A C 1
ATOM 3768 O O . HIS A 1 463 ? -13.663 22.158 30.676 1.00 87.62 463 HIS A O 1
ATOM 3774 N N . GLU A 1 464 ? -13.317 19.965 30.958 1.00 86.50 464 GLU A N 1
ATOM 3775 C CA . GLU A 1 464 ? -13.883 19.582 29.662 1.00 86.50 464 GLU A CA 1
ATOM 3776 C C . GLU A 1 464 ? -15.361 19.994 29.534 1.00 86.50 464 GLU A C 1
ATOM 3778 O O . GLU A 1 464 ? -15.812 20.446 28.478 1.00 86.50 464 GLU A O 1
ATOM 3783 N N . SER A 1 465 ? -16.130 19.933 30.627 1.00 89.19 465 SER A N 1
ATOM 3784 C CA . SER A 1 465 ? -17.515 20.427 30.641 1.00 89.19 465 SER A CA 1
ATOM 3785 C C . SER A 1 465 ? -17.599 21.930 30.349 1.00 89.19 465 SER A C 1
ATOM 3787 O O . SER A 1 465 ? -18.553 22.373 29.707 1.00 89.19 465 SER A O 1
ATOM 3789 N N . GLY A 1 466 ? -16.597 22.711 30.764 1.00 88.44 466 GLY A N 1
ATOM 3790 C CA . GLY A 1 466 ? -16.471 24.129 30.434 1.00 88.44 466 GLY A CA 1
ATOM 3791 C C . GLY A 1 466 ? -16.404 24.371 28.929 1.00 88.44 466 GLY A C 1
ATOM 3792 O O . GLY A 1 466 ? -17.221 25.119 28.382 1.00 88.44 466 GLY A O 1
ATOM 3793 N N . HIS A 1 467 ? -15.493 23.679 28.239 1.00 86.81 467 HIS A N 1
ATOM 3794 C CA . HIS A 1 467 ? -15.407 23.725 26.777 1.00 86.81 467 HIS A CA 1
ATOM 3795 C C . HIS A 1 467 ? -16.712 23.285 26.115 1.00 86.81 467 HIS A C 1
ATOM 3797 O O . HIS A 1 467 ? -17.215 23.959 25.211 1.00 86.81 467 HIS A O 1
ATOM 3803 N N . ALA A 1 468 ? -17.303 22.191 26.598 1.00 87.31 468 ALA A N 1
ATOM 3804 C CA . ALA A 1 468 ? -18.545 21.670 26.053 1.00 87.31 468 ALA A CA 1
ATOM 3805 C C . ALA A 1 468 ? -19.686 22.696 26.130 1.00 87.31 468 ALA A C 1
ATOM 3807 O O . ALA A 1 468 ? -20.313 23.009 25.117 1.00 87.31 468 ALA A O 1
ATOM 3808 N N . ILE A 1 469 ? -19.917 23.288 27.302 1.00 90.81 469 ILE A N 1
ATOM 3809 C CA . ILE A 1 469 ? -20.979 24.279 27.509 1.00 90.81 469 ILE A CA 1
ATOM 3810 C C . ILE A 1 469 ? -20.723 25.539 26.676 1.00 90.81 469 ILE A C 1
ATOM 3812 O O . ILE A 1 469 ? -21.640 26.039 26.019 1.00 90.81 469 ILE A O 1
ATOM 3816 N N . ALA A 1 470 ? -19.485 26.039 26.655 1.00 88.81 470 ALA A N 1
ATOM 3817 C CA . ALA A 1 470 ? -19.134 27.219 25.873 1.00 88.81 470 ALA A CA 1
ATOM 3818 C C . ALA A 1 470 ? -19.362 26.998 24.372 1.00 88.81 470 ALA A C 1
ATOM 3820 O O . ALA A 1 470 ? -19.869 27.890 23.695 1.00 88.81 470 ALA A O 1
ATOM 3821 N N . SER A 1 471 ? -19.060 25.807 23.851 1.00 87.06 471 SER A N 1
ATOM 3822 C CA . SER A 1 471 ? -19.310 25.488 22.443 1.00 87.06 471 SER A CA 1
ATOM 3823 C C . SER A 1 471 ? -20.806 25.490 22.092 1.00 87.06 471 SER A C 1
ATOM 3825 O O . SER A 1 471 ? -21.199 26.057 21.068 1.00 87.06 471 SER A O 1
ATOM 3827 N N . ILE A 1 472 ? -21.654 24.962 22.980 1.00 88.25 472 ILE A N 1
ATOM 3828 C CA . ILE A 1 472 ? -23.108 24.921 22.790 1.00 88.25 472 ILE A CA 1
ATOM 3829 C C . ILE A 1 472 ? -23.673 26.338 22.822 1.00 88.25 472 ILE A C 1
ATOM 3831 O O . ILE A 1 472 ? -24.404 26.737 21.920 1.00 88.25 472 ILE A O 1
ATOM 3835 N N . ILE A 1 473 ? -23.315 27.117 23.843 1.00 90.06 473 ILE A N 1
ATOM 3836 C CA . ILE A 1 473 ? -23.917 28.433 24.079 1.00 90.06 473 ILE A CA 1
ATOM 3837 C C . ILE A 1 473 ? -23.379 29.484 23.104 1.00 90.06 473 ILE A C 1
ATOM 3839 O O . ILE A 1 473 ? -24.148 30.283 22.571 1.00 90.06 473 ILE A O 1
ATOM 3843 N N . LEU A 1 474 ? -22.063 29.522 22.877 1.00 86.88 474 LEU A N 1
ATOM 3844 C CA . LEU A 1 474 ? -21.428 30.593 22.104 1.00 86.88 474 LEU A CA 1
ATOM 3845 C C . LEU A 1 474 ? -21.393 30.305 20.602 1.00 86.88 474 LEU A C 1
ATOM 3847 O O . LEU A 1 474 ? -21.353 31.247 19.808 1.00 86.88 474 LEU A O 1
ATOM 3851 N N . LEU A 1 475 ? -21.377 29.028 20.211 1.00 83.75 475 LEU A N 1
ATOM 3852 C CA . LEU A 1 475 ? -21.165 28.605 18.824 1.00 83.75 475 LEU A CA 1
ATOM 3853 C C . LEU A 1 475 ? -22.326 27.770 18.264 1.00 83.75 475 LEU A C 1
ATOM 3855 O O . LEU A 1 475 ? -22.237 27.330 17.117 1.00 83.75 475 LEU A O 1
ATOM 3859 N N . ASP A 1 476 ? -23.404 27.565 19.034 1.00 84.25 476 ASP A N 1
ATOM 3860 C CA . ASP A 1 476 ? -24.588 26.775 18.649 1.00 84.25 476 ASP A CA 1
ATOM 3861 C C . ASP A 1 476 ? -24.209 25.398 18.066 1.00 84.25 476 ASP A C 1
ATOM 3863 O O . ASP A 1 476 ? -24.730 24.919 17.046 1.00 84.25 476 ASP A O 1
ATOM 3867 N N . THR A 1 477 ? -23.193 24.793 18.685 1.00 82.81 477 THR A N 1
ATOM 3868 C CA . THR A 1 477 ? -22.577 23.546 18.241 1.00 82.81 477 THR A CA 1
ATOM 3869 C C . THR A 1 477 ? -22.470 22.598 19.424 1.00 82.81 477 THR A C 1
ATOM 3871 O O . THR A 1 477 ? -21.906 22.949 20.452 1.00 82.81 477 THR A O 1
ATOM 3874 N N . ILE A 1 478 ? -23.023 21.396 19.276 1.00 84.56 478 ILE A N 1
ATOM 3875 C CA . ILE A 1 478 ? -22.947 20.352 20.298 1.00 84.56 478 ILE A CA 1
ATOM 3876 C C . ILE A 1 478 ? -21.620 19.602 20.105 1.00 84.56 478 ILE A C 1
ATOM 3878 O O . ILE A 1 478 ? -21.357 19.170 18.979 1.00 84.56 478 ILE A O 1
ATOM 3882 N N . PRO A 1 479 ? -20.785 19.458 21.151 1.00 78.94 479 PRO A N 1
ATOM 3883 C CA . PRO A 1 479 ? -19.609 18.603 21.106 1.00 78.94 479 PRO A CA 1
ATOM 3884 C C . PRO A 1 479 ? -19.983 17.170 20.770 1.00 78.94 479 PRO A C 1
ATOM 3886 O O . PRO A 1 479 ? -20.968 16.643 21.286 1.00 78.94 479 PRO A O 1
ATOM 3889 N N . GLU A 1 480 ? -19.175 16.530 19.939 1.00 69.69 480 GLU A N 1
ATOM 3890 C CA . GLU A 1 480 ? -19.394 15.131 19.572 1.00 69.69 480 GLU A CA 1
ATOM 3891 C C . GLU A 1 480 ? -18.797 14.195 20.630 1.00 69.69 480 GLU A C 1
ATOM 3893 O O . GLU A 1 480 ? -19.370 13.147 20.920 1.00 69.69 480 GLU A O 1
ATOM 3898 N N . ILE A 1 481 ? -17.679 14.596 21.250 1.00 72.25 481 ILE A N 1
ATOM 3899 C CA . ILE A 1 481 ? -16.950 13.790 22.235 1.00 72.25 481 ILE A CA 1
ATOM 3900 C C . ILE A 1 481 ? -16.514 14.655 23.417 1.00 72.25 481 ILE A C 1
ATOM 3902 O O . ILE A 1 481 ? -16.048 15.782 23.240 1.00 72.25 481 ILE A O 1
ATOM 3906 N N . ILE A 1 482 ? -16.642 14.092 24.621 1.00 79.69 482 ILE A N 1
ATOM 3907 C CA . ILE A 1 482 ? -16.155 14.661 25.880 1.00 79.69 482 ILE A CA 1
ATOM 3908 C C . ILE A 1 482 ? -15.517 13.522 26.683 1.00 79.69 482 ILE A C 1
ATOM 3910 O O . ILE A 1 482 ? -16.217 12.612 27.135 1.00 79.69 482 ILE A O 1
ATOM 3914 N N . HIS A 1 483 ? -14.199 13.570 26.880 1.00 77.44 483 HIS A N 1
ATOM 3915 C CA . HIS A 1 483 ? -13.465 12.588 27.677 1.00 77.44 483 HIS A CA 1
ATOM 3916 C C . HIS A 1 483 ? -12.682 13.259 28.799 1.00 77.44 483 HIS A C 1
ATOM 3918 O O . HIS A 1 483 ? -11.847 14.116 28.552 1.00 77.44 483 HIS A O 1
ATOM 3924 N N . SER A 1 484 ? -12.893 12.807 30.036 1.00 72.75 484 SER A N 1
ATOM 3925 C CA . SER A 1 484 ? -12.167 13.290 31.220 1.00 72.75 484 SER A CA 1
ATOM 3926 C C . SER A 1 484 ? -10.917 12.460 31.554 1.00 72.75 484 SER A C 1
ATOM 3928 O O . SER A 1 484 ? -10.402 12.550 32.668 1.00 72.75 484 SER A O 1
ATOM 3930 N N . ARG A 1 485 ? -10.550 11.522 30.674 1.00 70.62 485 ARG A N 1
ATOM 3931 C CA . ARG A 1 485 ? -9.382 10.650 30.801 1.00 70.62 485 ARG A CA 1
ATOM 3932 C C . ARG A 1 485 ? -8.938 10.208 29.417 1.00 70.62 485 ARG A C 1
ATOM 3934 O O . ARG A 1 485 ? -9.769 9.722 28.651 1.00 70.62 485 ARG A O 1
ATOM 3941 N N . THR A 1 486 ? -7.645 10.321 29.145 1.00 63.31 486 THR A N 1
ATOM 3942 C CA . THR A 1 486 ? -7.036 9.855 27.896 1.00 63.31 486 THR A CA 1
ATOM 3943 C C . THR A 1 486 ? -5.921 8.850 28.175 1.00 63.31 486 THR A C 1
ATOM 3945 O O . THR A 1 486 ? -5.427 8.740 29.301 1.00 63.31 486 THR A O 1
ATOM 3948 N N . SER A 1 487 ? -5.557 8.075 27.159 1.00 56.47 487 SER A N 1
ATOM 3949 C CA . SER A 1 487 ? -4.383 7.202 27.176 1.00 56.47 487 SER A CA 1
ATOM 3950 C C . SER A 1 487 ? -3.094 7.921 26.755 1.00 56.47 487 SER A C 1
ATOM 3952 O O . SER A 1 487 ? -2.016 7.338 26.883 1.00 56.47 487 SER A O 1
ATOM 3954 N N . ASP A 1 488 ? -3.188 9.179 26.309 1.00 59.56 488 ASP A N 1
ATOM 3955 C CA . ASP A 1 488 ? -2.053 9.962 25.831 1.00 59.56 488 ASP A CA 1
ATOM 3956 C C . ASP A 1 488 ? -1.269 10.648 26.950 1.00 59.56 488 ASP A C 1
ATOM 3958 O O . ASP A 1 488 ? -1.798 11.174 27.931 1.00 59.56 488 ASP A O 1
ATOM 3962 N N . HIS A 1 489 ? 0.051 10.676 26.775 1.00 46.78 489 HIS A N 1
ATOM 3963 C CA . HIS A 1 489 ? 0.955 11.348 27.694 1.00 46.78 489 HIS A CA 1
ATOM 3964 C C . HIS A 1 489 ? 0.905 12.867 27.484 1.00 46.78 489 HIS A C 1
ATOM 3966 O O . HIS A 1 489 ? 1.401 13.370 26.480 1.00 46.78 489 HIS A O 1
ATOM 3972 N N . GLY A 1 490 ? 0.361 13.596 28.463 1.00 53.00 490 GLY A N 1
ATOM 3973 C CA . GLY A 1 490 ? 0.381 15.065 28.505 1.00 53.00 490 GLY A CA 1
ATOM 3974 C C . GLY A 1 490 ? -0.992 15.738 28.453 1.00 53.00 490 GLY A C 1
ATOM 3975 O O . GLY A 1 490 ? -1.072 16.928 28.733 1.00 53.00 490 GLY A O 1
ATOM 3976 N N . THR A 1 491 ? -2.065 14.993 28.173 1.00 58.44 491 THR A N 1
ATOM 3977 C CA . THR A 1 491 ? -3.448 15.500 28.183 1.00 58.44 491 THR A CA 1
ATOM 3978 C C . THR A 1 491 ? -4.313 14.663 29.116 1.00 58.44 491 THR A C 1
ATOM 3980 O O . THR A 1 491 ? -4.450 13.457 28.929 1.00 58.44 491 THR A O 1
ATOM 3983 N N . ASN A 1 492 ? -4.931 15.278 30.124 1.00 61.84 492 ASN A N 1
ATOM 3984 C CA . ASN A 1 492 ? -5.797 14.535 31.045 1.00 61.84 492 ASN A CA 1
ATOM 3985 C C . ASN A 1 492 ? -7.196 14.293 30.460 1.00 61.84 492 ASN A C 1
ATOM 3987 O O . ASN A 1 492 ? -7.828 13.304 30.818 1.00 61.84 492 ASN A O 1
ATOM 3991 N N . GLY A 1 493 ? -7.664 15.136 29.538 1.00 64.44 493 GLY A N 1
ATOM 3992 C CA . GLY A 1 493 ? -8.975 15.058 28.894 1.00 64.44 493 GLY A CA 1
ATOM 3993 C C . GLY A 1 493 ? -8.977 15.755 27.534 1.00 64.44 493 GLY A C 1
ATOM 3994 O O . GLY A 1 493 ? -7.954 16.310 27.126 1.00 64.44 493 GLY A O 1
ATOM 3995 N N . PHE A 1 494 ? -10.096 15.657 26.811 1.00 72.44 494 PHE A N 1
ATOM 3996 C CA . PHE A 1 494 ? -10.368 16.511 25.654 1.00 72.44 494 PHE A CA 1
ATOM 3997 C C . PHE A 1 494 ? -11.868 16.612 25.333 1.00 72.44 494 PHE A C 1
ATOM 3999 O O . PHE A 1 494 ? -12.637 15.657 25.512 1.00 72.44 494 PHE A O 1
ATOM 4006 N N . VAL A 1 495 ? -12.255 17.752 24.755 1.00 67.12 495 VAL A N 1
ATOM 4007 C CA . VAL A 1 495 ? -13.531 17.961 24.063 1.00 67.12 495 VAL A CA 1
ATOM 4008 C C . VAL A 1 495 ? -13.297 18.144 22.576 1.00 67.12 495 VAL A C 1
ATOM 4010 O O . VAL A 1 495 ? -12.538 19.015 22.147 1.00 67.12 495 VAL A O 1
ATOM 4013 N N . TYR A 1 496 ? -14.033 17.378 21.775 1.00 69.06 496 TYR A N 1
ATOM 4014 C CA . TYR A 1 496 ? -14.066 17.563 20.334 1.00 69.06 496 TYR A CA 1
ATOM 4015 C C . TYR A 1 496 ? -15.374 18.213 19.879 1.00 69.06 496 TYR A C 1
ATOM 4017 O O . TYR A 1 496 ? -16.472 17.738 20.175 1.00 69.06 496 TYR A O 1
ATOM 4025 N N . THR A 1 497 ? -15.258 19.323 19.145 1.00 66.12 497 THR A N 1
ATOM 4026 C CA . THR A 1 497 ? -16.398 20.083 18.618 1.00 66.12 497 THR A CA 1
ATOM 4027 C C . THR A 1 497 ? -16.239 20.346 17.124 1.00 66.12 497 THR A C 1
ATOM 4029 O O . THR A 1 497 ? -15.287 20.994 16.683 1.00 66.12 497 THR A O 1
ATOM 4032 N N . LYS A 1 498 ? -17.235 19.925 16.342 1.00 63.56 498 LYS A N 1
ATOM 4033 C CA . LYS A 1 498 ? -17.295 20.138 14.895 1.00 63.56 498 LYS A CA 1
ATOM 4034 C C . LYS A 1 498 ? -18.099 21.385 14.542 1.00 63.56 498 LYS A C 1
ATOM 4036 O O . LYS A 1 498 ? -19.325 21.368 14.489 1.00 63.56 498 LYS A O 1
ATOM 4041 N N . PHE A 1 499 ? -17.412 22.480 14.236 1.00 68.06 499 PHE A N 1
ATOM 4042 C CA . PHE A 1 499 ? -18.085 23.724 13.852 1.00 68.06 499 PHE A CA 1
ATOM 4043 C C . PHE A 1 499 ? -18.816 23.591 12.505 1.00 68.06 499 PHE A C 1
ATOM 4045 O O . PHE A 1 499 ? -18.237 23.157 11.506 1.00 68.06 499 PHE A O 1
ATOM 4052 N N . LYS A 1 500 ? -20.083 24.026 12.458 1.00 58.03 500 LYS A N 1
ATOM 4053 C CA . LYS A 1 500 ? -20.945 23.978 11.257 1.00 58.03 500 LYS A CA 1
ATOM 4054 C C . LYS A 1 500 ? -20.415 24.824 10.086 1.00 58.03 500 LYS A C 1
ATOM 4056 O O . LYS A 1 500 ? -20.728 24.543 8.930 1.00 58.03 500 LYS A O 1
ATOM 4061 N N . TRP A 1 501 ? -19.608 25.849 10.361 1.00 62.81 501 TRP A N 1
ATOM 4062 C CA . TRP A 1 501 ? -19.178 26.862 9.391 1.00 62.81 501 TRP A CA 1
ATOM 4063 C C . TRP A 1 501 ? -17.650 26.900 9.244 1.00 62.81 501 TRP A C 1
ATOM 4065 O O . TRP A 1 501 ? -16.904 26.811 10.219 1.00 62.81 501 TRP A O 1
ATOM 4075 N N . LYS A 1 502 ? -17.173 27.063 8.001 1.00 60.00 502 LYS A N 1
ATOM 4076 C CA . LYS A 1 502 ? -15.735 27.142 7.664 1.00 60.00 502 LYS A CA 1
ATOM 4077 C C . LYS A 1 502 ? -15.188 28.569 7.540 1.00 60.00 502 LYS A C 1
ATOM 4079 O O . LYS A 1 502 ? -13.991 28.728 7.324 1.00 60.00 502 LYS A O 1
ATOM 4084 N N . TYR A 1 503 ? -16.034 29.592 7.635 1.00 68.12 503 TYR A N 1
ATOM 4085 C CA . TYR A 1 503 ? -15.602 30.990 7.640 1.00 68.12 503 TYR A CA 1
ATOM 4086 C C . TYR A 1 503 ? -15.486 31.489 9.081 1.00 68.12 503 TYR A C 1
ATOM 4088 O O . TYR A 1 503 ? -16.248 31.061 9.938 1.00 68.12 503 TYR A O 1
ATOM 4096 N N . LEU A 1 504 ? -14.535 32.386 9.347 1.00 70.31 504 LEU A N 1
ATOM 4097 C CA . LEU A 1 504 ? -14.420 33.070 10.633 1.00 70.31 504 LEU A CA 1
ATOM 4098 C C . LEU A 1 504 ? -14.874 34.517 10.481 1.00 70.31 504 LEU A C 1
ATOM 4100 O O . LEU A 1 504 ? -14.286 35.284 9.722 1.00 70.31 504 LEU A O 1
ATOM 4104 N N . SER A 1 505 ? -15.915 34.890 11.219 1.00 80.50 505 SER A N 1
ATOM 4105 C CA . SER A 1 505 ? -16.284 36.294 11.407 1.00 80.50 505 SER A CA 1
ATOM 4106 C C . SER A 1 505 ? -15.605 36.868 12.653 1.00 80.50 505 SER A C 1
ATOM 4108 O O . SER A 1 505 ? -15.263 36.132 13.577 1.00 80.50 505 SER A O 1
ATOM 4110 N N . LYS A 1 506 ? -15.482 38.198 12.744 1.00 76.62 506 LYS A N 1
ATOM 4111 C CA . LYS A 1 506 ? -14.925 38.865 13.936 1.00 76.62 506 LYS A CA 1
ATOM 4112 C C . LYS A 1 506 ? -15.665 38.501 15.231 1.00 76.62 506 LYS A C 1
ATOM 4114 O O . LYS A 1 506 ? -15.039 38.323 16.271 1.00 76.62 506 LYS A O 1
ATOM 4119 N N . LYS A 1 507 ? -16.991 38.330 15.157 1.00 79.69 507 LYS A N 1
ATOM 4120 C CA . LYS A 1 507 ? -17.819 37.863 16.281 1.00 79.69 507 LYS A CA 1
ATOM 4121 C C . LYS A 1 507 ? -17.439 36.440 16.708 1.00 79.69 507 LYS A C 1
ATOM 4123 O O . LYS A 1 507 ? -17.394 36.138 17.895 1.00 79.69 507 LYS A O 1
ATOM 4128 N N . GLU A 1 508 ? -17.137 35.585 15.741 1.00 81.12 508 GLU A N 1
ATOM 4129 C CA . GLU A 1 508 ? -16.788 34.186 15.972 1.00 81.12 508 GLU A CA 1
ATOM 4130 C C . GLU A 1 508 ? -15.356 34.005 16.482 1.00 81.12 508 GLU A C 1
ATOM 4132 O O . GLU A 1 508 ? -15.107 33.099 17.267 1.00 81.12 508 GLU A O 1
ATOM 4137 N N . ILE A 1 509 ? -14.427 34.897 16.119 1.00 84.50 509 ILE A N 1
ATOM 4138 C CA . ILE A 1 509 ? -13.069 34.916 16.686 1.00 84.50 509 ILE A CA 1
ATOM 4139 C C . ILE A 1 509 ? -13.128 35.069 18.210 1.00 84.50 509 ILE A C 1
ATOM 4141 O O . ILE A 1 509 ? -12.468 34.317 18.923 1.00 84.50 509 ILE A O 1
ATOM 4145 N N . ILE A 1 510 ? -13.956 35.992 18.711 1.00 86.38 510 ILE A N 1
ATOM 4146 C CA . ILE A 1 510 ? -14.138 36.189 20.157 1.00 86.38 510 ILE A CA 1
ATOM 4147 C C . ILE A 1 510 ? -14.767 34.944 20.789 1.00 86.38 510 ILE A C 1
ATOM 4149 O O . ILE A 1 510 ? -14.279 34.470 21.809 1.00 86.38 510 ILE A O 1
ATOM 4153 N N . ALA A 1 511 ? -15.807 34.381 20.167 1.00 86.75 511 ALA A N 1
ATOM 4154 C CA . ALA A 1 511 ? -16.478 33.185 20.675 1.00 86.75 511 ALA A CA 1
ATOM 4155 C C . ALA A 1 511 ? -15.551 31.952 20.724 1.00 86.75 511 ALA A C 1
ATOM 4157 O O . ALA A 1 511 ? -15.575 31.211 21.701 1.00 86.75 511 ALA A O 1
ATOM 4158 N N . ARG A 1 512 ? -14.686 31.755 19.719 1.00 84.12 512 ARG A N 1
ATOM 4159 C CA . ARG A 1 512 ? -13.674 30.681 19.711 1.00 84.12 512 ARG A CA 1
ATOM 4160 C C . ARG A 1 512 ? -12.550 30.930 20.713 1.00 84.12 512 ARG A C 1
ATOM 4162 O O . ARG A 1 512 ? -12.084 29.992 21.344 1.00 84.12 512 ARG A O 1
ATOM 4169 N N . GLY A 1 513 ? -12.144 32.182 20.901 1.00 85.94 513 GLY A N 1
ATOM 4170 C CA . GLY A 1 513 ? -11.211 32.544 21.965 1.00 85.94 513 GLY A CA 1
ATOM 4171 C C . GLY A 1 513 ? -11.765 32.252 23.359 1.00 85.94 513 GLY A C 1
ATOM 4172 O O . GLY A 1 513 ? -11.068 31.677 24.188 1.00 85.94 513 GLY A O 1
ATOM 4173 N N . ALA A 1 514 ? -13.036 32.588 23.593 1.00 87.81 514 ALA A N 1
ATOM 4174 C CA . ALA A 1 514 ? -13.736 32.256 24.829 1.00 87.81 514 ALA A CA 1
ATOM 4175 C C . ALA A 1 514 ? -13.868 30.738 25.022 1.00 87.81 514 ALA A C 1
ATOM 4177 O O . ALA A 1 514 ? -13.691 30.265 26.137 1.00 87.81 514 ALA A O 1
ATOM 4178 N N . LEU A 1 515 ? -14.104 29.973 23.946 1.00 87.12 515 LEU A N 1
ATOM 4179 C CA . LEU A 1 515 ? -14.104 28.510 23.992 1.00 87.12 515 LEU A CA 1
ATOM 4180 C C . LEU A 1 515 ? -12.768 27.955 24.499 1.00 87.12 515 LEU A C 1
ATOM 4182 O O . LEU A 1 515 ? -12.794 27.097 25.372 1.00 87.12 515 LEU A O 1
ATOM 4186 N N . PHE A 1 516 ? -11.625 28.441 23.999 1.00 85.56 516 PHE A N 1
ATOM 4187 C CA . PHE A 1 516 ? -10.313 27.984 24.478 1.00 85.56 516 PHE A CA 1
ATOM 4188 C C . PHE A 1 516 ? -10.097 28.281 25.965 1.00 85.56 516 PHE A C 1
ATOM 4190 O O . PHE A 1 516 ? -9.462 27.503 26.648 1.00 85.56 516 PHE A O 1
ATOM 4197 N N . LEU A 1 517 ? -10.650 29.368 26.501 1.00 88.94 517 LEU A N 1
ATOM 4198 C CA . LEU A 1 517 ? -10.479 29.721 27.917 1.00 88.94 517 LEU A CA 1
ATOM 4199 C C . LEU A 1 517 ? -11.584 29.160 28.830 1.00 88.94 517 LEU A C 1
ATOM 4201 O O . LEU A 1 517 ? -11.557 29.385 30.039 1.00 88.94 517 LEU A O 1
ATOM 4205 N N . ALA A 1 518 ? -12.564 28.448 28.268 1.00 89.12 518 ALA A N 1
ATOM 4206 C CA . ALA A 1 518 ? -13.752 28.016 28.995 1.00 89.12 518 ALA A CA 1
ATOM 4207 C C . ALA A 1 518 ? -13.463 26.949 30.059 1.00 89.12 518 ALA A C 1
ATOM 4209 O O . ALA A 1 518 ? -14.136 26.940 31.088 1.00 89.12 518 ALA A O 1
ATOM 4210 N N . GLY A 1 519 ? -12.470 26.082 29.838 1.00 86.88 519 GLY A N 1
ATOM 4211 C CA . GLY A 1 519 ? -12.075 25.060 30.809 1.00 86.88 519 GLY A CA 1
ATOM 4212 C C . GLY A 1 519 ? -11.557 25.663 32.115 1.00 86.88 519 GLY A C 1
ATOM 4213 O O . GLY A 1 519 ? -12.068 25.345 33.189 1.00 86.88 519 GLY A O 1
ATOM 4214 N N . ILE A 1 520 ? -10.655 26.647 32.018 1.00 87.25 520 ILE A N 1
ATOM 4215 C CA . ILE A 1 520 ? -10.141 27.415 33.168 1.00 87.25 520 ILE A CA 1
ATOM 4216 C C . ILE A 1 520 ? -11.280 28.081 33.944 1.00 87.25 520 ILE A C 1
ATOM 4218 O O . ILE A 1 520 ? -11.298 28.077 35.174 1.00 87.25 520 ILE A O 1
ATOM 4222 N N . GLU A 1 521 ? -12.224 28.696 33.231 1.00 90.25 521 GLU A N 1
ATOM 4223 C CA . GLU A 1 521 ? -13.326 29.406 33.878 1.00 90.25 521 GLU A CA 1
ATOM 4224 C C . GLU A 1 521 ? -14.293 28.438 34.574 1.00 90.25 521 GLU A C 1
ATOM 4226 O O . GLU A 1 521 ? -14.781 28.731 35.665 1.00 90.25 521 GLU A O 1
ATOM 4231 N N . ALA A 1 522 ? -14.518 27.252 34.004 1.00 89.75 522 ALA A N 1
ATOM 4232 C CA . ALA A 1 522 ? -15.291 26.204 34.660 1.00 89.75 522 ALA A CA 1
ATOM 4233 C C . ALA A 1 522 ? -14.609 25.703 35.943 1.00 89.75 522 ALA A C 1
ATOM 4235 O O . ALA A 1 522 ? -15.285 25.554 36.963 1.00 89.75 522 ALA A O 1
ATOM 4236 N N . GLU A 1 523 ? -13.284 25.513 35.930 1.00 88.56 523 GLU A N 1
ATOM 4237 C CA . GLU A 1 523 ? -12.526 25.173 37.141 1.00 88.56 523 GLU A CA 1
ATOM 4238 C C . GLU A 1 523 ? -12.699 26.237 38.231 1.00 88.56 523 GLU A C 1
ATOM 4240 O O . GLU A 1 523 ? -13.027 25.900 39.368 1.00 88.56 523 GLU A O 1
ATOM 4245 N N . LYS A 1 524 ? -12.567 27.525 37.888 1.00 88.94 524 LYS A N 1
ATOM 4246 C CA . LYS A 1 524 ? -12.761 28.631 38.842 1.00 88.94 524 LYS A CA 1
ATOM 4247 C C . LYS A 1 524 ? -14.150 28.644 39.461 1.00 88.94 524 LYS A C 1
ATOM 4249 O O . LYS A 1 524 ? -14.280 28.858 40.664 1.00 88.94 524 LYS A O 1
ATOM 4254 N N . LEU A 1 525 ? -15.186 28.437 38.650 1.00 90.12 525 LEU A N 1
ATOM 4255 C CA . LEU A 1 525 ? -16.573 28.488 39.112 1.00 90.12 525 LEU A CA 1
ATOM 4256 C C . LEU A 1 525 ? -16.906 27.354 40.086 1.00 90.12 525 LEU A C 1
ATOM 4258 O O . LEU A 1 525 ? -17.711 27.555 40.995 1.00 90.12 525 LEU A O 1
ATOM 4262 N N . VAL A 1 526 ? -16.309 26.174 39.902 1.00 90.19 526 VAL A N 1
ATOM 4263 C CA . VAL A 1 526 ? -16.606 24.992 40.725 1.00 90.19 526 VAL A CA 1
ATOM 4264 C C . VAL A 1 526 ? -15.657 24.863 41.918 1.00 90.19 526 VAL A C 1
ATOM 4266 O O . VAL A 1 526 ? -16.109 24.529 43.013 1.00 90.19 526 VAL A O 1
ATOM 4269 N N . PHE A 1 527 ? -14.363 25.134 41.735 1.00 86.69 527 PHE A N 1
ATOM 4270 C CA . PHE A 1 527 ? -13.325 24.898 42.746 1.00 86.69 527 PHE A CA 1
ATOM 4271 C C . PHE A 1 527 ? -12.798 26.180 43.413 1.00 86.69 527 PHE A C 1
ATOM 4273 O O . PHE A 1 527 ? -12.152 26.096 44.459 1.00 86.69 527 PHE A O 1
ATOM 4280 N N . GLY A 1 528 ? -13.110 27.361 42.872 1.00 85.81 528 GLY A N 1
ATOM 4281 C CA . GLY A 1 528 ? -12.637 28.659 43.363 1.00 85.81 528 GLY A CA 1
ATOM 4282 C C . GLY A 1 528 ? -11.295 29.095 42.759 1.00 85.81 528 GLY A C 1
ATOM 4283 O O . GLY A 1 528 ? -10.541 28.284 42.227 1.00 85.81 528 GLY A O 1
ATOM 4284 N N . GLU A 1 529 ? -10.982 30.392 42.852 1.00 81.50 529 GLU A N 1
ATOM 4285 C CA . GLU A 1 529 ? -9.809 31.000 42.192 1.00 81.50 529 GLU A CA 1
ATOM 4286 C C . GLU A 1 529 ? -8.454 30.470 42.693 1.00 81.50 529 GLU A C 1
ATOM 4288 O O . GLU A 1 529 ? -7.498 30.413 41.926 1.00 81.50 529 GLU A O 1
ATOM 4293 N N . GLU A 1 530 ? -8.374 30.034 43.950 1.00 80.38 530 GLU A N 1
ATOM 4294 C CA . GLU A 1 530 ? -7.136 29.520 44.559 1.00 80.38 530 GLU A CA 1
ATOM 4295 C C . GLU A 1 530 ? -6.819 28.065 44.160 1.00 80.38 530 GLU A C 1
ATOM 4297 O O . GLU A 1 530 ? -5.722 27.580 44.424 1.00 80.38 530 GLU A O 1
ATOM 4302 N N . ASN A 1 531 ? -7.766 27.358 43.530 1.00 76.75 531 ASN A N 1
ATOM 4303 C CA . ASN A 1 531 ? -7.665 25.923 43.226 1.00 76.75 531 ASN A CA 1
ATOM 4304 C C . ASN A 1 531 ? -7.593 25.625 41.717 1.00 76.75 531 ASN A C 1
ATOM 4306 O O . ASN A 1 531 ? -7.857 24.499 41.296 1.00 76.75 531 ASN A O 1
ATOM 4310 N N . ILE A 1 532 ? -7.252 26.624 40.900 1.00 75.50 532 ILE A N 1
ATOM 4311 C CA . ILE A 1 532 ? -7.069 26.455 39.452 1.00 75.50 532 ILE A CA 1
ATOM 4312 C C . ILE A 1 532 ? -5.819 25.614 39.197 1.00 75.50 532 ILE A C 1
ATOM 4314 O O . ILE A 1 532 ? -4.768 25.836 39.807 1.00 75.50 532 ILE A O 1
ATOM 4318 N N . THR A 1 533 ? -5.904 24.670 38.264 1.00 70.81 533 THR A N 1
ATOM 4319 C CA . THR A 1 533 ? -4.766 23.809 37.946 1.00 70.81 533 THR A CA 1
ATOM 4320 C C . THR A 1 533 ? -3.828 24.412 36.899 1.00 70.81 533 THR A C 1
ATOM 4322 O O . THR A 1 533 ? -4.220 25.170 36.013 1.00 70.81 533 THR A O 1
ATOM 4325 N N . VAL A 1 534 ? -2.550 24.021 36.956 1.00 65.88 534 VAL A N 1
ATOM 4326 C CA . VAL A 1 534 ? -1.530 24.396 35.952 1.00 65.88 534 VAL A CA 1
ATOM 4327 C C . VAL A 1 534 ? -1.762 23.672 34.609 1.00 65.88 534 VAL A C 1
ATOM 4329 O O . VAL A 1 534 ? -1.123 23.987 33.613 1.00 65.88 534 VAL A O 1
ATOM 4332 N N . GLY A 1 535 ? -2.716 22.734 34.545 1.00 64.12 535 GLY A N 1
ATOM 4333 C CA . GLY A 1 535 ? -3.026 21.934 33.354 1.00 64.12 535 GLY A CA 1
ATOM 4334 C C . GLY A 1 535 ? -3.603 22.717 32.170 1.00 64.12 535 GLY A C 1
ATOM 4335 O O . GLY A 1 535 ? -3.751 22.148 31.098 1.00 64.12 535 GLY A O 1
ATOM 4336 N N . SER A 1 536 ? -3.882 24.012 32.337 1.00 69.56 536 SER A N 1
ATOM 4337 C CA . SER A 1 536 ? -4.482 24.869 31.305 1.00 69.56 536 SER A CA 1
ATOM 4338 C C . SER A 1 536 ? -3.467 25.625 30.427 1.00 69.56 536 SER A C 1
ATOM 4340 O O . SER A 1 536 ? -3.833 26.539 29.685 1.00 69.56 536 SER A O 1
ATOM 4342 N N . GLU A 1 537 ? -2.173 25.299 30.530 1.00 76.62 537 GLU A N 1
ATOM 4343 C CA . GLU A 1 537 ? -1.104 25.942 29.749 1.00 76.62 537 GLU A CA 1
ATOM 4344 C C . GLU A 1 537 ? -1.337 25.816 28.233 1.00 76.62 537 GLU A C 1
ATOM 4346 O O . GLU A 1 537 ? -1.213 26.803 27.501 1.00 76.62 537 GLU A O 1
ATOM 4351 N N . ASP A 1 538 ? -1.734 24.627 27.769 1.00 75.06 538 ASP A N 1
ATOM 4352 C CA . ASP A 1 538 ? -1.972 24.348 26.349 1.00 75.06 538 ASP A CA 1
ATOM 4353 C C . ASP A 1 538 ? -3.151 25.163 25.793 1.00 75.06 538 ASP A C 1
ATOM 4355 O O . ASP A 1 538 ? -3.085 25.694 24.684 1.00 75.06 538 ASP A O 1
ATOM 4359 N N . ASP A 1 539 ? -4.204 25.373 26.582 1.00 81.25 539 ASP A N 1
ATOM 4360 C CA . ASP A 1 539 ? -5.361 26.165 26.161 1.00 81.25 539 ASP A CA 1
ATOM 4361 C C . ASP A 1 539 ? -5.056 27.656 26.058 1.00 81.25 539 ASP A C 1
ATOM 4363 O O . ASP A 1 539 ? -5.458 28.321 25.096 1.00 81.25 539 ASP A O 1
ATOM 4367 N N . ILE A 1 540 ? -4.269 28.184 26.999 1.00 84.19 540 ILE A N 1
ATOM 4368 C CA . ILE A 1 540 ? -3.763 29.560 26.934 1.00 84.19 540 ILE A CA 1
ATOM 4369 C C . ILE A 1 540 ? -2.853 29.720 25.714 1.00 84.19 540 ILE A C 1
ATOM 4371 O O . ILE A 1 540 ? -2.944 30.726 24.997 1.00 84.19 540 ILE A O 1
ATOM 4375 N N . TYR A 1 541 ? -1.998 28.731 25.443 1.00 82.31 541 TYR A N 1
ATOM 4376 C CA . TYR A 1 541 ? -1.136 28.723 24.268 1.00 82.31 541 TYR A CA 1
ATOM 4377 C C . TYR A 1 541 ? -1.949 28.701 22.967 1.00 82.31 541 TYR A C 1
ATOM 4379 O O . TYR A 1 541 ? -1.731 29.552 22.097 1.00 82.31 541 TYR A O 1
ATOM 4387 N N . LYS A 1 542 ? -2.934 27.801 22.842 1.00 80.69 542 LYS A N 1
ATOM 4388 C CA . LYS A 1 542 ? -3.853 27.720 21.694 1.00 80.69 542 LYS A CA 1
ATOM 4389 C C . LYS A 1 542 ? -4.600 29.030 21.486 1.00 80.69 542 LYS A C 1
ATOM 4391 O O . LYS A 1 542 ? -4.606 29.542 20.365 1.00 80.69 542 LYS A O 1
ATOM 4396 N N . ALA A 1 543 ? -5.161 29.612 22.547 1.00 85.94 543 ALA A N 1
ATOM 4397 C CA . ALA A 1 543 ? -5.841 30.902 22.486 1.00 85.94 543 ALA A CA 1
ATOM 4398 C C . ALA A 1 543 ? -4.897 32.004 21.980 1.00 85.94 543 ALA A C 1
ATOM 4400 O O . ALA A 1 543 ? -5.221 32.728 21.035 1.00 85.94 543 ALA A O 1
ATOM 4401 N N . THR A 1 544 ? -3.697 32.093 22.555 1.00 87.19 544 THR A N 1
ATOM 4402 C CA . THR A 1 544 ? -2.696 33.109 22.203 1.00 87.19 544 THR A CA 1
ATOM 4403 C C . THR A 1 544 ? -2.230 32.964 20.757 1.00 87.19 544 THR A C 1
ATOM 4405 O O . THR A 1 544 ? -2.178 33.950 20.016 1.00 87.19 544 THR A O 1
ATOM 4408 N N . SER A 1 545 ? -1.923 31.739 20.329 1.00 83.56 545 SER A N 1
ATOM 4409 C CA . SER A 1 545 ? -1.506 31.423 18.962 1.00 83.56 545 SER A CA 1
ATOM 4410 C C . SER A 1 545 ? -2.616 31.736 17.956 1.00 83.56 545 SER A C 1
ATOM 4412 O O . SER A 1 545 ? -2.374 32.402 16.945 1.00 83.56 545 SER A O 1
ATOM 4414 N N . PHE A 1 546 ? -3.857 31.354 18.273 1.00 83.62 546 PHE A N 1
ATOM 4415 C CA . PHE A 1 546 ? -5.028 31.636 17.451 1.00 83.62 546 PHE A CA 1
ATOM 4416 C C . PHE A 1 546 ? -5.236 33.142 17.259 1.00 83.62 546 PHE A C 1
ATOM 4418 O O . PHE A 1 546 ? -5.271 33.610 16.119 1.00 83.62 546 PHE A O 1
ATOM 4425 N N . PHE A 1 547 ? -5.290 33.921 18.343 1.00 86.88 547 PHE A N 1
ATOM 4426 C CA . PHE A 1 547 ? -5.445 35.375 18.252 1.00 86.88 547 PHE A CA 1
ATOM 4427 C C . PHE A 1 547 ? -4.275 36.038 17.522 1.00 86.88 547 PHE A C 1
ATOM 4429 O O . PHE A 1 547 ? -4.487 36.886 16.655 1.00 86.88 547 PHE A O 1
ATOM 4436 N N . THR A 1 548 ? -3.043 35.610 17.803 1.00 85.62 548 THR A N 1
ATOM 4437 C CA . THR A 1 548 ? -1.848 36.120 17.119 1.00 85.62 548 THR A CA 1
ATOM 4438 C C . THR A 1 548 ? -1.925 35.879 15.613 1.00 85.62 548 THR A C 1
ATOM 4440 O O . THR A 1 548 ? -1.615 36.778 14.833 1.00 85.62 548 THR A O 1
ATOM 4443 N N . SER A 1 549 ? -2.371 34.695 15.191 1.00 82.25 549 SER A N 1
ATOM 4444 C CA . SER A 1 549 ? -2.544 34.351 13.778 1.00 82.25 549 SER A CA 1
ATOM 4445 C C . SER A 1 549 ? -3.656 35.168 13.111 1.00 82.25 549 SER A C 1
ATOM 4447 O O . SER A 1 549 ? -3.477 35.664 11.994 1.00 82.25 549 SER A O 1
ATOM 4449 N N . MET A 1 550 ? -4.785 35.381 13.799 1.00 84.12 550 MET A N 1
ATOM 4450 C CA . MET A 1 550 ? -5.878 36.221 13.289 1.00 84.12 550 MET A CA 1
ATOM 4451 C C . MET A 1 550 ? -5.417 37.663 13.044 1.00 84.12 550 MET A C 1
ATOM 4453 O O . MET A 1 550 ? -5.682 38.215 11.976 1.00 84.12 550 MET A O 1
ATOM 4457 N N . VAL A 1 551 ? -4.643 38.233 13.970 1.00 84.44 551 VAL A N 1
ATOM 4458 C CA . VAL A 1 551 ? -4.118 39.598 13.834 1.00 84.44 551 VAL A CA 1
ATOM 4459 C C . VAL A 1 551 ? -3.016 39.674 12.771 1.00 84.44 551 VAL A C 1
ATOM 4461 O O . VAL A 1 551 ? -3.080 40.519 11.882 1.00 84.44 551 VAL A O 1
ATOM 4464 N N . LYS A 1 552 ? -2.006 38.791 12.821 1.00 82.06 552 LYS A N 1
ATOM 4465 C CA . LYS A 1 552 ? -0.811 38.879 11.957 1.00 82.06 552 LYS A CA 1
ATOM 4466 C C . LYS A 1 552 ? -1.059 38.479 10.505 1.00 82.06 552 LYS A C 1
ATOM 4468 O O . LYS A 1 552 ? -0.490 39.099 9.612 1.00 82.06 552 LYS A O 1
ATOM 4473 N N . HIS A 1 553 ? -1.839 37.426 10.269 1.00 76.06 553 HIS A N 1
ATOM 4474 C CA . HIS A 1 553 ? -1.990 36.847 8.930 1.00 76.06 553 HIS A CA 1
ATOM 4475 C C . HIS A 1 553 ? -3.317 37.207 8.262 1.00 76.06 553 HIS A C 1
ATOM 4477 O O . HIS A 1 553 ? -3.368 37.260 7.037 1.00 76.06 553 HIS A O 1
ATOM 4483 N N . ASN A 1 554 ? -4.371 37.467 9.044 1.00 76.62 554 ASN A N 1
ATOM 4484 C CA . ASN A 1 554 ? -5.719 37.705 8.515 1.00 76.62 554 ASN A CA 1
ATOM 4485 C C . ASN A 1 554 ? -6.201 39.157 8.681 1.00 76.62 554 ASN A C 1
ATOM 4487 O O . ASN A 1 554 ? -7.203 39.525 8.071 1.00 76.62 554 ASN A O 1
ATOM 4491 N N . GLY A 1 555 ? -5.498 39.980 9.469 1.00 74.50 555 GLY A N 1
ATOM 4492 C CA . GLY A 1 555 ? -5.804 41.402 9.653 1.00 74.50 555 GLY A CA 1
ATOM 4493 C C . GLY A 1 555 ? -7.140 41.683 10.353 1.00 74.50 555 GLY A C 1
ATOM 4494 O O . GLY A 1 555 ? -7.753 42.714 10.070 1.00 74.50 555 GLY A O 1
ATOM 4495 N N . MET A 1 556 ? -7.615 40.769 11.212 1.00 70.25 556 MET A N 1
ATOM 4496 C CA . MET A 1 556 ? -8.922 40.861 11.894 1.00 70.25 556 MET A CA 1
ATOM 4497 C C . MET A 1 556 ? -8.867 41.431 13.309 1.00 70.25 556 MET A C 1
ATOM 4499 O O . MET A 1 556 ? -7.875 41.157 14.017 1.00 70.25 556 MET A O 1
#

Sequence (556 aa):
MTNELNKIRKNVEEKRKILESASQILKQEFFGIDDVIDELIKYVSYWYLFPDLLRRPVIINLWGMTGVGKTSLVQRLASLLDYSDKFYRFDLGEAMQNSWGLRNDLEEVANNSESPMILAMDEFQHARTLDEAGLEISKPNISIIWDLLDSGKFYITQYHSRIDDLNDLYNQLSILIRKGVVAKNGYVTRGKNLYRQRFDDCEDSNGNIPFIPEHLHDDIQEMTKEKFQFVFDVKNHLMTLNSHESVRFLKEVIMRGLAPSQVDCSKSLIFILGNLDEAYEMSRNFSADISADEFYEHTSKINISKIKKALQKRYRNEQIARFGNLHIIYPSLSEEAYRSIISIELDKVKDHIKDHLKVTINFDQSVHDIIYKEGVYPTLGTRPVFTTIHQIINSNLGQIFAGLIDYSSEVSIIDVNYSNNNLQVKVKSAAEEVGSFTIPIKMKLHELRKNTKDDLQAITAVHESGHAIASIILLDTIPEIIHSRTSDHGTNGFVYTKFKWKYLSKKEIIARGALFLAGIEAEKLVFGEENITVGSEDDIYKATSFFTSMVKHNGM

Secondary structure (DSSP, 8-state):
-HHHHHHHHHHHHHHHHHHHHHHHHHHHHS-S-HHHHHHHHHHHHHHHH-GGG-SS-EEEEEE--TTSSHHHHHHHHHHHTT-GGGEEEEETTTTTT-HHHHHHHHHHHHHHTTS--EEEEESGGGS--B-TTS-B---GGGHHHHHHHHHSEEEE----TTHHHHHHHHHHHHHHHHTT-EEETTEEEE-HHHHHTT-SS---TTS--BSS-GGGHHHHHHTTTTT-SSHHHHHHHHTT--HHHHHHHHHHHHHHHTSPEEEE-TT-EEEEEE--GGG-GGGTSS-TTS-HHHHHHHHTT--HHHHHHHHHTTS-HHHHHHT-S-EEE-----HHHHHHHHHHHHHHHHHHHHHHH-PEEEE-HHHHHHHHHHH-BGGGBTHHHHHHHHHHTGGGHHHHHHHHHT--S---EEEEEEETTEEEEEEEETTEEEEEEEEE---SHHHHTS---SHHHHHHHHHHHHHHHHHHHHHS---SEEES--SSTT-S-EEE---S-S---HHHHHHHHHHHHHHHHHHHHHH-GGG--GGGHHHHHHHHHHHHHHHHHH--

Foldseek 3Di:
DVVVVVVLVVQLVVLVVLLVVLLVVLPLQAPPCNVLSVLVSVQVSCLLSCLVVFQAARFAEEEEFAANCPVVSLCSSCVSSVQNVQEQEAELVVCQVPVVVVLVSVVVCLVVQVDEGEYEYAQCLSVFQADQVRDGDDDPSCVQVLVCLAGVKDWDQDPDVCLVVLVVLLVVLVVVVVVPFKFALQFTPPDVVVVCVPDPPQADPVRTGGSDRLVCLVVLCVLVCVPDVDSVSSVNVSSHDMSVRNSVSSVVSSVSSRDTDMRHNSSYHYYYYHYLCQLVVVLVVDALPDALAVQQVSQVPRDPVSVVVSVSSGYDPSSVVSSPDNYRYDGFDHPVSLLSNLVVVVVVVQVVCCVPPVAGEDEDVQNSVVLCQQQDRRNNYCVSSVVSCCQQPVVCVVVVVVVVVVQPAPFHYWYWHDDPQWIKIFTDDPRDTRDIDIHHHDGDQVVQQDDPVDPQLVLLQLLQVQLQVLCCVQQVWGWPDWFSDGSDDLARIHTHTDHPDPDDDPSNLVSVLSSLCRSQVSSCVPPNPVPGDPSSPVSVVVSVVSVCCCCPPVVD

Radius of gyration: 34.25 Å; chains: 1; bounding box: 78×78×86 Å

pLDDT: mean 84.34, std 9.78, range [44.56, 98.06]